Protein AF-0000000078759362 (afdb_homodimer)

pLDDT: mean 94.41, std 6.61, range [49.0, 98.81]

Solvent-accessible surface area (backbone atoms only — not comparable to full-atom values): 35791 Å² total; per-residue (Å²): 80,27,37,31,23,45,18,29,39,26,82,91,31,45,48,13,54,55,48,19,48,23,25,53,69,26,32,61,90,58,88,44,54,77,42,72,42,40,34,28,43,17,31,78,59,28,55,58,23,47,33,76,55,59,42,69,46,78,48,73,43,89,42,34,24,25,76,66,44,80,37,79,36,67,34,35,39,32,60,56,96,88,30,41,26,32,33,38,53,40,32,71,31,27,20,42,82,75,42,95,66,60,29,51,66,50,28,52,34,8,23,40,30,37,54,22,51,52,52,52,54,44,52,73,67,67,38,43,29,37,39,34,22,45,37,59,44,29,31,56,16,49,17,45,23,23,43,37,56,65,68,32,45,55,41,68,46,80,73,50,12,38,40,78,44,43,74,44,81,46,72,66,70,88,74,33,89,49,74,79,35,51,40,36,33,23,40,79,53,60,35,21,36,44,59,81,59,3,12,34,60,65,53,27,54,84,25,19,35,45,70,70,57,29,52,49,45,30,52,38,43,41,54,51,40,50,49,42,26,71,76,67,72,41,59,43,62,75,34,73,16,10,7,30,51,17,10,34,36,30,42,42,43,70,62,64,32,44,80,36,49,9,35,59,52,43,35,60,69,54,42,44,64,66,51,54,68,69,30,56,36,37,38,27,14,29,35,66,45,42,69,69,32,66,73,63,31,49,44,41,55,52,25,53,53,29,55,76,64,72,38,34,56,39,32,40,21,49,23,47,52,92,67,44,71,78,45,38,81,54,42,58,29,74,42,35,42,53,43,31,65,32,52,61,73,63,57,37,32,44,69,54,42,39,51,30,33,15,51,46,20,30,34,56,43,41,53,73,67,51,52,81,110,81,27,37,31,25,44,18,30,39,26,82,91,30,44,47,14,55,54,48,19,48,23,24,52,69,26,32,61,90,57,88,44,53,76,43,74,43,40,32,29,41,17,31,78,58,28,56,56,24,48,33,77,54,58,43,68,46,78,46,73,42,90,43,35,25,24,76,66,43,81,37,80,36,67,35,35,39,33,60,56,95,89,30,42,27,32,32,38,53,40,32,69,31,27,21,41,81,75,41,93,66,60,27,52,66,48,28,51,34,9,22,38,31,35,54,23,51,52,51,50,55,45,52,73,67,66,38,44,29,37,39,36,22,44,36,59,44,28,32,54,15,49,16,45,22,23,44,37,56,63,67,31,44,55,40,68,46,81,72,52,12,39,40,78,43,42,74,44,81,45,72,65,71,88,73,34,88,50,74,79,35,50,40,36,33,23,38,78,53,58,35,20,37,45,59,81,58,3,12,33,61,67,54,27,53,84,25,18,37,44,71,69,56,28,51,50,43,29,53,38,43,44,55,51,41,49,50,40,27,72,74,67,72,40,59,43,62,75,35,71,16,10,7,30,50,18,10,33,38,32,40,42,43,68,62,62,33,43,80,38,48,11,34,59,51,43,36,61,68,55,41,43,66,65,51,55,64,69,32,56,34,37,38,27,15,31,34,65,45,41,70,70,31,65,72,62,32,48,45,39,55,52,24,54,54,29,56,76,64,73,37,35,58,40,34,40,22,48,23,46,51,93,67,45,70,77,45,38,82,57,41,58,28,74,41,33,41,51,42,32,66,33,52,62,73,64,56,38,32,45,68,55,42,39,51,30,33,16,51,46,20,30,33,56,42,41,51,73,66,51,51,79,109

InterPro domains:
  IPR004381 Glycerate kinase [PF02595] (3-353)
  IPR004381 Glycerate kinase [PIRSF006078] (1-359)
  IPR004381 Glycerate kinase [PTHR21599] (2-356)
  IPR004381 Glycerate kinase [TIGR00045] (3-354)
  IPR018193 Glycerate kinase, flavodoxin-like fold [G3DSA:3.90.1510.10] (40-270)
  IPR018197 Glycerate kinase, restriction-enzyme-like fold [G3DSA:3.40.50.10350] (1-352)
  IPR036129 Glycerate kinase superfamily [SSF110738] (1-353)

Radius of gyration: 34.06 Å; Cα contacts (8 Å, |Δi|>4): 1906; chains: 2; bounding box: 56×108×67 Å

Structure (mmCIF, N/CA/C/O backbone):
data_AF-0000000078759362-model_v1
#
loop_
_entity.id
_entity.type
_entity.pdbx_description
1 polymer 'Glycerate kinase'
#
loop_
_atom_site.group_PDB
_atom_site.id
_atom_site.type_symbol
_atom_site.label_atom_id
_atom_site.label_alt_id
_atom_site.label_comp_id
_atom_site.label_asym_id
_atom_site.label_entity_id
_atom_site.label_seq_id
_atom_site.pdbx_PDB_ins_code
_atom_site.Cartn_x
_atom_site.Cartn_y
_atom_site.Cartn_z
_atom_site.occupancy
_atom_site.B_iso_or_equiv
_atom_site.auth_seq_id
_atom_site.auth_comp_id
_atom_site.auth_asym_id
_atom_site.auth_atom_id
_atom_site.pdbx_PDB_model_num
ATOM 1 N N . MET A 1 1 ? 23.266 -0.919 -15.805 1 91.19 1 MET A N 1
ATOM 2 C CA . MET A 1 1 ? 22.688 -1.825 -14.812 1 91.19 1 MET A CA 1
ATOM 3 C C . MET A 1 1 ? 21.562 -2.654 -15.43 1 91.19 1 MET A C 1
ATOM 5 O O . MET A 1 1 ? 20.547 -2.107 -15.867 1 91.19 1 MET A O 1
ATOM 9 N N . ASP A 1 2 ? 21.859 -3.992 -15.594 1 95.62 2 ASP A N 1
ATOM 10 C CA . ASP A 1 2 ? 20.875 -4.91 -16.172 1 95.62 2 ASP A CA 1
ATOM 11 C C . ASP A 1 2 ? 19.844 -5.32 -15.125 1 95.62 2 ASP A C 1
ATOM 13 O O . ASP A 1 2 ? 20.188 -5.859 -14.078 1 95.62 2 ASP A O 1
ATOM 17 N N . ILE A 1 3 ? 18.578 -5.016 -15.461 1 96.94 3 ILE A N 1
ATOM 18 C CA . ILE A 1 3 ? 17.5 -5.367 -14.547 1 96.94 3 ILE A CA 1
ATOM 19 C C . ILE A 1 3 ? 16.672 -6.508 -15.133 1 96.94 3 ILE A C 1
ATOM 21 O O . ILE A 1 3 ? 16.344 -6.496 -16.328 1 96.94 3 ILE A O 1
ATOM 25 N N . LEU A 1 4 ? 16.422 -7.508 -14.32 1 98.5 4 LEU A N 1
ATOM 26 C CA . LEU A 1 4 ? 15.602 -8.648 -14.711 1 98.5 4 LEU A CA 1
ATOM 27 C C . LEU A 1 4 ? 14.312 -8.695 -13.898 1 98.5 4 LEU A C 1
ATOM 29 O O . LEU A 1 4 ? 14.336 -8.57 -12.672 1 98.5 4 LEU A O 1
ATOM 33 N N . ALA A 1 5 ? 13.203 -8.758 -14.609 1 98.81 5 ALA A N 1
ATOM 34 C CA . ALA A 1 5 ? 11.906 -8.938 -13.953 1 98.81 5 ALA A CA 1
ATOM 35 C C . ALA A 1 5 ? 11.367 -10.344 -14.188 1 98.81 5 ALA A C 1
ATOM 37 O O . ALA A 1 5 ? 11.242 -10.781 -15.336 1 98.81 5 ALA A O 1
ATOM 38 N N . ALA A 1 6 ? 11.141 -11.055 -13.18 1 98.81 6 ALA A N 1
ATOM 39 C CA . ALA A 1 6 ? 10.492 -12.367 -13.172 1 98.81 6 ALA A CA 1
ATOM 40 C C . ALA A 1 6 ? 9.398 -12.43 -12.109 1 98.81 6 ALA A C 1
ATOM 42 O O . ALA A 1 6 ? 9.578 -13.055 -11.062 1 98.81 6 ALA A O 1
ATOM 43 N N . ILE A 1 7 ? 8.297 -11.828 -12.414 1 98.56 7 ILE A N 1
ATOM 44 C CA . ILE A 1 7 ? 7.168 -11.688 -11.5 1 98.56 7 ILE A CA 1
ATOM 45 C C . ILE A 1 7 ? 6.059 -12.656 -11.898 1 98.56 7 ILE A C 1
ATOM 47 O O . ILE A 1 7 ? 5.68 -12.727 -13.07 1 98.56 7 ILE A O 1
ATOM 51 N N . ASP A 1 8 ? 5.559 -13.414 -10.953 1 97.06 8 ASP A N 1
ATOM 52 C CA . ASP A 1 8 ? 4.398 -14.258 -11.219 1 97.06 8 ASP A CA 1
ATOM 53 C C . ASP A 1 8 ? 3.162 -13.414 -11.523 1 97.06 8 ASP A C 1
ATOM 55 O O . ASP A 1 8 ? 3.127 -12.227 -11.203 1 97.06 8 ASP A O 1
ATOM 59 N N . SER A 1 9 ? 2.213 -14.109 -12.117 1 96.06 9 SER A N 1
ATOM 60 C CA . SER A 1 9 ? 0.954 -13.414 -12.375 1 96.06 9 SER A CA 1
ATOM 61 C C . SER A 1 9 ? 0.273 -13.008 -11.07 1 96.06 9 SER A C 1
ATOM 63 O O . SER A 1 9 ? 0.433 -13.672 -10.047 1 96.06 9 SER A O 1
ATOM 65 N N . PHE A 1 10 ? -0.294 -11.781 -11.078 1 96.19 10 PHE A N 1
ATOM 66 C CA . PHE A 1 10 ? -1.29 -11.453 -10.07 1 96.19 10 PHE A CA 1
ATOM 67 C C . PHE A 1 10 ? -2.658 -12.008 -10.453 1 96.19 10 PHE A C 1
ATOM 69 O O . PHE A 1 10 ? -3.377 -11.398 -11.25 1 96.19 10 PHE A O 1
ATOM 76 N N . LYS A 1 11 ? -2.984 -13.125 -9.867 1 89 11 LYS A N 1
ATOM 77 C CA . LYS A 1 11 ? -4.188 -13.852 -10.273 1 89 11 LYS A CA 1
ATOM 78 C C . LYS A 1 11 ? -5.395 -12.922 -10.336 1 89 11 LYS A C 1
ATOM 80 O O . LYS A 1 11 ? -5.688 -12.211 -9.383 1 89 11 LYS A O 1
ATOM 85 N N . GLY A 1 12 ? -6.039 -12.922 -11.523 1 89 12 GLY A N 1
ATOM 86 C CA . GLY A 1 12 ? -7.242 -12.133 -11.711 1 89 12 GLY A CA 1
ATOM 87 C C . GLY A 1 12 ? -6.957 -10.68 -12.055 1 89 12 GLY A C 1
ATOM 88 O O . GLY A 1 12 ? -7.879 -9.914 -12.344 1 89 12 GLY A O 1
ATOM 89 N N . SER A 1 13 ? -5.664 -10.32 -12.117 1 95.38 13 SER A N 1
ATOM 90 C CA . SER A 1 13 ? -5.336 -8.906 -12.289 1 95.38 13 SER A CA 1
ATOM 91 C C . SER A 1 13 ? -4.449 -8.695 -13.516 1 95.38 13 SER A C 1
ATOM 93 O O . SER A 1 13 ? -4.754 -7.859 -14.367 1 95.38 13 SER A O 1
ATOM 95 N N . ALA A 1 14 ? -3.311 -9.422 -13.57 1 97.19 14 ALA A N 1
ATOM 96 C CA . ALA A 1 14 ? -2.361 -9.219 -14.664 1 97.19 14 ALA A CA 1
ATOM 97 C C . ALA A 1 14 ? -1.439 -10.43 -14.82 1 97.19 14 ALA A C 1
ATOM 99 O O . ALA A 1 14 ? -1.141 -11.117 -13.844 1 97.19 14 ALA A O 1
ATOM 100 N N . SER A 1 15 ? -0.957 -10.664 -16.047 1 96.81 15 SER A N 1
ATOM 101 C CA . SER A 1 15 ? -0.084 -11.797 -16.344 1 96.81 15 SER A CA 1
ATOM 102 C C . SER A 1 15 ? 1.357 -11.5 -15.945 1 96.81 15 SER A C 1
ATOM 104 O O . SER A 1 15 ? 1.71 -10.344 -15.68 1 96.81 15 SER A O 1
ATOM 106 N N . SER A 1 16 ? 2.104 -12.516 -15.914 1 98.12 16 SER A N 1
ATOM 107 C CA . SER A 1 16 ? 3.525 -12.383 -15.617 1 98.12 16 SER A CA 1
ATOM 108 C C . SER A 1 16 ? 4.211 -11.445 -16.609 1 98.12 16 SER A C 1
ATOM 110 O O . SER A 1 16 ? 4.922 -10.523 -16.203 1 98.12 16 SER A O 1
ATOM 112 N N . PHE A 1 17 ? 3.973 -11.625 -17.875 1 98 17 PHE A N 1
ATOM 113 C CA . PHE A 1 17 ? 4.574 -10.789 -18.922 1 98 17 PHE A CA 1
ATOM 114 C C . PHE A 1 17 ? 4.227 -9.32 -18.703 1 98 17 PHE A C 1
ATOM 116 O O . PHE A 1 17 ? 5.102 -8.453 -18.75 1 98 17 PHE A O 1
ATOM 123 N N . GLU A 1 18 ? 2.98 -9.062 -18.406 1 98.38 18 GLU A N 1
ATOM 124 C CA . GLU A 1 18 ? 2.488 -7.695 -18.266 1 98.38 18 GLU A CA 1
ATOM 125 C C . GLU A 1 18 ? 3.105 -7.016 -17.047 1 98.38 18 GLU A C 1
ATOM 127 O O . GLU A 1 18 ? 3.494 -5.848 -17.109 1 98.38 18 GLU A O 1
ATOM 132 N N . LEU A 1 19 ? 3.123 -7.742 -15.984 1 98.81 19 LEU A N 1
ATOM 133 C CA . LEU A 1 19 ? 3.701 -7.191 -14.766 1 98.81 19 LEU A CA 1
ATOM 134 C C . LEU A 1 19 ? 5.184 -6.895 -14.953 1 98.81 19 LEU A C 1
ATOM 136 O O . LEU A 1 19 ? 5.664 -5.836 -14.539 1 98.81 19 LEU A O 1
ATOM 140 N N . ASN A 1 20 ? 5.918 -7.852 -15.562 1 98.81 20 ASN A N 1
ATOM 141 C CA . ASN A 1 20 ? 7.324 -7.617 -15.875 1 98.81 20 ASN A CA 1
ATOM 142 C C . ASN A 1 20 ? 7.504 -6.352 -16.719 1 98.81 20 ASN A C 1
ATOM 144 O O . ASN A 1 20 ? 8.336 -5.5 -16.391 1 98.81 20 ASN A O 1
ATOM 148 N N . GLN A 1 21 ? 6.703 -6.281 -17.703 1 98.56 21 GLN A N 1
ATOM 149 C CA . GLN A 1 21 ? 6.816 -5.137 -18.609 1 98.56 21 GLN A CA 1
ATOM 150 C C . GLN A 1 21 ? 6.516 -3.83 -17.875 1 98.56 21 GLN A C 1
ATOM 152 O O . GLN A 1 21 ? 7.191 -2.822 -18.094 1 98.56 21 GLN A O 1
ATOM 157 N N . ALA A 1 22 ? 5.504 -3.828 -17.016 1 98.75 22 ALA A N 1
ATOM 158 C CA . ALA A 1 22 ? 5.098 -2.631 -16.281 1 98.75 22 ALA A CA 1
ATOM 159 C C . ALA A 1 22 ? 6.227 -2.125 -15.398 1 98.75 22 ALA A C 1
ATOM 161 O O . ALA A 1 22 ? 6.559 -0.936 -15.414 1 98.75 22 ALA A O 1
ATOM 162 N N . VAL A 1 23 ? 6.793 -2.992 -14.617 1 98.62 23 VAL A N 1
ATOM 163 C CA . VAL A 1 23 ? 7.859 -2.58 -13.703 1 98.62 23 VAL A CA 1
ATOM 164 C C . VAL A 1 23 ? 9.078 -2.123 -14.508 1 98.62 23 VAL A C 1
ATOM 166 O O . VAL A 1 23 ? 9.734 -1.146 -14.141 1 98.62 23 VAL A O 1
ATOM 169 N N . LEU A 1 24 ? 9.43 -2.799 -15.641 1 98.44 24 LEU A N 1
ATOM 170 C CA . LEU A 1 24 ? 10.57 -2.439 -16.484 1 98.44 24 LEU A CA 1
ATOM 171 C C . LEU A 1 24 ? 10.336 -1.099 -17.172 1 98.44 24 LEU A C 1
ATOM 173 O O . LEU A 1 24 ? 11.273 -0.319 -17.359 1 98.44 24 LEU A O 1
ATOM 177 N N . ASN A 1 25 ? 9.078 -0.848 -17.562 1 97.88 25 ASN A N 1
ATOM 178 C CA . ASN A 1 25 ? 8.742 0.437 -18.156 1 97.88 25 ASN A CA 1
ATOM 179 C C . ASN A 1 25 ? 8.922 1.585 -17.172 1 97.88 25 ASN A C 1
ATOM 181 O O . ASN A 1 25 ? 9.258 2.703 -17.562 1 97.88 25 ASN A O 1
ATOM 185 N N . GLY A 1 26 ? 8.586 1.307 -15.922 1 97.25 26 GLY A N 1
ATOM 186 C CA . GLY A 1 26 ? 8.766 2.316 -14.891 1 97.25 26 GLY A CA 1
ATOM 187 C C . GLY A 1 26 ? 10.227 2.543 -14.531 1 97.25 26 GLY A C 1
ATOM 188 O O . GLY A 1 26 ? 10.602 3.633 -14.094 1 97.25 26 GLY A O 1
ATOM 189 N N . TRP A 1 27 ? 11.039 1.54 -14.688 1 96.19 27 TRP A N 1
ATOM 190 C CA . TRP A 1 27 ? 12.453 1.6 -14.336 1 96.19 27 TRP A CA 1
ATOM 191 C C . TRP A 1 27 ? 13.195 2.623 -15.195 1 96.19 27 TRP A C 1
ATOM 193 O O . TRP A 1 27 ? 13.234 2.496 -16.422 1 96.19 27 TRP A O 1
ATOM 203 N N . GLU A 1 28 ? 13.711 3.607 -14.523 1 92.69 28 GLU A N 1
ATOM 204 C CA . GLU A 1 28 ? 14.43 4.66 -15.234 1 92.69 28 GLU A CA 1
ATOM 205 C C . GLU A 1 28 ? 15.703 4.121 -15.883 1 92.69 28 GLU A C 1
ATOM 207 O O . GLU A 1 28 ? 16.297 3.166 -15.391 1 92.69 28 GLU A O 1
ATOM 212 N N . ASP A 1 29 ? 16.031 4.711 -17.016 1 83.56 29 ASP A N 1
ATOM 213 C CA . ASP A 1 29 ? 17.188 4.254 -17.797 1 83.56 29 ASP A CA 1
ATOM 214 C C . ASP A 1 29 ? 18.469 4.391 -17 1 83.56 29 ASP A C 1
ATOM 216 O O . ASP A 1 29 ? 18.781 5.473 -16.484 1 83.56 29 ASP A O 1
ATOM 220 N N . ARG A 1 30 ? 19.172 3.33 -16.969 1 85.44 30 ARG A N 1
ATOM 221 C CA . ARG A 1 30 ? 20.453 3.289 -16.266 1 85.44 30 ARG A CA 1
ATOM 222 C C . ARG A 1 30 ? 21.516 2.621 -17.109 1 85.44 30 ARG A C 1
ATOM 224 O O . ARG A 1 30 ? 22.375 1.896 -16.594 1 85.44 30 ARG A O 1
ATOM 231 N N . LYS A 1 31 ? 21.406 2.68 -18.391 1 86.75 31 LYS A N 1
ATOM 232 C CA . LYS A 1 31 ? 22.375 2.236 -19.391 1 86.75 31 LYS A CA 1
ATOM 233 C C . LYS A 1 31 ? 22.516 0.717 -19.391 1 86.75 31 LYS A C 1
ATOM 235 O O . LYS A 1 31 ? 23.625 0.192 -19.531 1 86.75 31 LYS A O 1
ATOM 240 N N . GLY A 1 32 ? 21.594 0.012 -19 1 91.38 32 GLY A N 1
ATOM 241 C CA . GLY A 1 32 ? 21.594 -1.442 -19.031 1 91.38 32 GLY A CA 1
ATOM 242 C C . GLY A 1 32 ? 20.359 -2.029 -19.703 1 91.38 32 GLY A C 1
ATOM 243 O O . GLY A 1 32 ? 19.5 -1.291 -20.188 1 91.38 32 GLY A O 1
ATOM 244 N N . ARG A 1 33 ? 20.469 -3.359 -19.797 1 95.81 33 ARG A N 1
ATOM 245 C CA . ARG A 1 33 ? 19.375 -4.082 -20.422 1 95.81 33 ARG A CA 1
ATOM 246 C C . ARG A 1 33 ? 18.203 -4.262 -19.453 1 95.81 33 ARG A C 1
ATOM 248 O O . ARG A 1 33 ? 18.422 -4.43 -18.25 1 95.81 33 ARG A O 1
ATOM 255 N N . LYS A 1 34 ? 16.938 -4.164 -19.984 1 97.88 34 LYS A N 1
ATOM 256 C CA . LYS A 1 34 ? 15.711 -4.551 -19.281 1 97.88 34 LYS A CA 1
ATOM 257 C C . LYS A 1 34 ? 15.242 -5.934 -19.734 1 97.88 34 LYS A C 1
ATOM 259 O O . LYS A 1 34 ? 14.859 -6.125 -20.891 1 97.88 34 LYS A O 1
ATOM 264 N N . ILE A 1 35 ? 15.305 -6.887 -18.875 1 98.25 35 ILE A N 1
ATOM 265 C CA . ILE A 1 35 ? 15.086 -8.281 -19.219 1 98.25 35 ILE A CA 1
ATOM 266 C C . ILE A 1 35 ? 13.742 -8.75 -18.656 1 98.25 35 ILE A C 1
ATOM 268 O O . ILE A 1 35 ? 13.555 -8.812 -17.453 1 98.25 35 ILE A O 1
ATOM 272 N N . ASN A 1 36 ? 12.812 -8.992 -19.531 1 98.62 36 ASN A N 1
ATOM 273 C CA . ASN A 1 36 ? 11.5 -9.531 -19.188 1 98.62 36 ASN A CA 1
ATOM 274 C C . ASN A 1 36 ? 11.477 -11.055 -19.281 1 98.62 36 ASN A C 1
ATOM 276 O O . ASN A 1 36 ? 11.555 -11.617 -20.375 1 98.62 36 ASN A O 1
ATOM 280 N N . VAL A 1 37 ? 11.336 -11.719 -18.156 1 98.62 37 VAL A N 1
ATOM 281 C CA . VAL A 1 37 ? 11.266 -13.172 -18.125 1 98.62 37 VAL A CA 1
ATOM 282 C C . VAL A 1 37 ? 9.938 -13.617 -17.531 1 98.62 37 VAL A C 1
ATOM 284 O O . VAL A 1 37 ? 9.828 -13.836 -16.312 1 98.62 37 VAL A O 1
ATOM 287 N N . PRO A 1 38 ? 8.945 -13.805 -18.422 1 98.5 38 PRO A N 1
ATOM 288 C CA . PRO A 1 38 ? 7.695 -14.367 -17.891 1 98.5 38 PRO A CA 1
ATOM 289 C C . PRO A 1 38 ? 7.902 -15.703 -17.188 1 98.5 38 PRO A C 1
ATOM 291 O O . PRO A 1 38 ? 8.664 -16.547 -17.656 1 98.5 38 PRO A O 1
ATOM 294 N N . ILE A 1 39 ? 7.227 -15.844 -16.062 1 97.69 39 ILE A N 1
ATOM 295 C CA . ILE A 1 39 ? 7.457 -17 -15.211 1 97.69 39 ILE A CA 1
ATOM 296 C C . ILE A 1 39 ? 6.137 -17.484 -14.609 1 97.69 39 ILE A C 1
ATOM 298 O O . ILE A 1 39 ? 5.129 -16.766 -14.672 1 97.69 39 ILE A O 1
ATOM 302 N N . ALA A 1 40 ? 6.105 -18.688 -14.148 1 95.12 40 ALA A N 1
ATOM 303 C CA . ALA A 1 40 ? 4.957 -19.297 -13.492 1 95.12 40 ALA A CA 1
ATOM 304 C C . ALA A 1 40 ? 5.387 -20.5 -12.656 1 95.12 40 ALA A C 1
ATOM 306 O O . ALA A 1 40 ? 6.551 -20.906 -12.695 1 95.12 40 ALA A O 1
ATOM 307 N N . ASP A 1 41 ? 4.426 -20.984 -11.859 1 90.12 41 ASP A N 1
ATOM 308 C CA . ASP A 1 41 ? 4.758 -22.109 -10.984 1 90.12 41 ASP A CA 1
ATOM 309 C C . ASP A 1 41 ? 3.941 -23.344 -11.336 1 90.12 41 ASP A C 1
ATOM 311 O O . ASP A 1 41 ? 3.695 -24.203 -10.484 1 90.12 41 ASP A O 1
ATOM 315 N N . GLY A 1 42 ? 3.471 -23.438 -12.562 1 89.06 42 GLY A N 1
ATOM 316 C CA . GLY A 1 42 ? 2.674 -24.594 -12.961 1 89.06 42 GLY A CA 1
ATOM 317 C C . GLY A 1 42 ? 1.181 -24.344 -12.852 1 89.06 42 GLY A C 1
ATOM 318 O O . GLY A 1 42 ? 0.382 -25.266 -13.047 1 89.06 42 GLY A O 1
ATOM 319 N N . GLY A 1 43 ? 0.842 -23.219 -12.531 1 85.38 43 GLY A N 1
ATOM 320 C CA . GLY A 1 43 ? -0.554 -22.812 -12.492 1 85.38 43 GLY A CA 1
ATOM 321 C C . GLY A 1 43 ? -0.974 -22 -13.703 1 85.38 43 GLY A C 1
ATOM 322 O O . GLY A 1 43 ? -0.506 -22.25 -14.82 1 85.38 43 GLY A O 1
ATOM 323 N N . GLU A 1 44 ? -1.838 -21.141 -13.352 1 83.62 44 GLU A N 1
ATOM 324 C CA . GLU A 1 44 ? -2.352 -20.25 -14.391 1 83.62 44 GLU A CA 1
ATOM 325 C C . GLU A 1 44 ? -1.228 -19.422 -15.008 1 83.62 44 GLU A C 1
ATOM 327 O O . GLU A 1 44 ? -0.292 -19.016 -14.32 1 83.62 44 GLU A O 1
ATOM 332 N N . ASN A 1 45 ? -1.22 -19.234 -16.328 1 90.75 45 ASN A N 1
ATOM 333 C CA . ASN A 1 45 ? -0.314 -18.406 -17.109 1 90.75 45 ASN A CA 1
ATOM 334 C C . ASN A 1 45 ? 0.999 -19.125 -17.406 1 90.75 45 ASN A C 1
ATOM 336 O O . ASN A 1 45 ? 1.948 -18.516 -17.891 1 90.75 45 ASN A O 1
ATOM 340 N N . THR A 1 46 ? 1.051 -20.391 -17.094 1 95.94 46 THR A N 1
ATOM 341 C CA . THR A 1 46 ? 2.232 -21.172 -17.406 1 95.94 46 THR A CA 1
ATOM 342 C C . THR A 1 46 ? 2.412 -21.297 -18.922 1 95.94 46 THR A C 1
ATOM 344 O O . THR A 1 46 ? 3.508 -21.078 -19.438 1 95.94 46 THR A O 1
ATOM 347 N N . ALA A 1 47 ? 1.389 -21.578 -19.609 1 97.38 47 ALA A N 1
ATOM 348 C CA . ALA A 1 47 ? 1.467 -21.703 -21.062 1 97.38 47 ALA A CA 1
ATOM 349 C C . ALA A 1 47 ? 1.926 -20.406 -21.703 1 97.38 47 ALA A C 1
ATOM 351 O O . ALA A 1 47 ? 2.717 -20.406 -22.656 1 97.38 47 ALA A O 1
ATOM 352 N N . GLU A 1 48 ? 1.434 -19.312 -21.172 1 96.81 48 GLU A N 1
ATOM 353 C CA . GLU A 1 48 ? 1.83 -18.016 -21.703 1 96.81 48 GLU A CA 1
ATOM 354 C C . GLU A 1 48 ? 3.316 -17.75 -21.469 1 96.81 48 GLU A C 1
ATOM 356 O O . GLU A 1 48 ? 4.016 -17.281 -22.359 1 96.81 48 GLU A O 1
ATOM 361 N N . ALA A 1 49 ? 3.748 -18.078 -20.281 1 97.38 49 ALA A N 1
ATOM 362 C CA . ALA A 1 49 ? 5.168 -17.906 -19.984 1 97.38 49 ALA A CA 1
ATOM 363 C C . ALA A 1 49 ? 6.027 -18.719 -20.938 1 97.38 49 ALA A C 1
ATOM 365 O O . ALA A 1 49 ? 7.039 -18.234 -21.453 1 97.38 49 ALA A O 1
ATOM 366 N N . ILE A 1 50 ? 5.594 -19.922 -21.219 1 98 50 ILE A N 1
ATOM 367 C CA . ILE A 1 50 ? 6.324 -20.812 -22.109 1 98 50 ILE A CA 1
ATOM 368 C C . ILE A 1 50 ? 6.262 -20.266 -23.531 1 98 50 ILE A C 1
ATOM 370 O O . ILE A 1 50 ? 7.25 -20.312 -24.266 1 98 50 ILE A O 1
ATOM 374 N N . TYR A 1 51 ? 5.156 -19.703 -23.938 1 98.06 51 TYR A N 1
ATOM 375 C CA . TYR A 1 51 ? 4.996 -19.109 -25.266 1 98.06 51 TYR A CA 1
ATOM 376 C C . TYR A 1 51 ? 6.035 -18.016 -25.484 1 98.06 51 TYR A C 1
ATOM 378 O O . TYR A 1 51 ? 6.645 -17.938 -26.562 1 98.06 51 TYR A O 1
ATOM 386 N N . TYR A 1 52 ? 6.223 -17.203 -24.516 1 97 52 TYR A N 1
ATOM 387 C CA . TYR A 1 52 ? 7.141 -16.078 -24.672 1 97 52 TYR A CA 1
ATOM 388 C C . TYR A 1 52 ? 8.586 -16.562 -24.75 1 97 52 TYR A C 1
ATOM 390 O O . TYR A 1 52 ? 9.445 -15.875 -25.297 1 97 52 TYR A O 1
ATOM 398 N N . ALA A 1 53 ? 8.82 -17.766 -24.25 1 96.62 53 ALA A N 1
ATOM 399 C CA . ALA A 1 53 ? 10.172 -18.328 -24.281 1 96.62 53 ALA A CA 1
ATOM 400 C C . ALA A 1 53 ? 10.414 -19.109 -25.562 1 96.62 53 ALA A C 1
ATOM 402 O O . ALA A 1 53 ? 11.484 -19 -26.172 1 96.62 53 ALA A O 1
ATOM 403 N N . LEU A 1 54 ? 9.391 -19.844 -25.984 1 97.69 54 LEU A N 1
ATOM 404 C CA . LEU A 1 54 ? 9.609 -20.812 -27.062 1 97.69 54 LEU A CA 1
ATOM 405 C C . LEU A 1 54 ? 8.812 -20.438 -28.312 1 97.69 54 LEU A C 1
ATOM 407 O O . LEU A 1 54 ? 9.039 -20.984 -29.391 1 97.69 54 LEU A O 1
ATOM 411 N N . ARG A 1 55 ? 7.93 -19.469 -28.156 1 97.69 55 ARG A N 1
ATOM 412 C CA . ARG A 1 55 ? 6.945 -19.172 -29.188 1 97.69 55 ARG A CA 1
ATOM 413 C C . ARG A 1 55 ? 6.078 -20.391 -29.484 1 97.69 55 ARG A C 1
ATOM 415 O O . ARG A 1 55 ? 5.895 -21.25 -28.625 1 97.69 55 ARG A O 1
ATOM 422 N N . GLY A 1 56 ? 5.355 -20.406 -30.562 1 98.19 56 GLY A N 1
ATOM 423 C CA . GLY A 1 56 ? 4.441 -21.469 -30.922 1 98.19 56 GLY A CA 1
ATOM 424 C C . GLY A 1 56 ? 3.1 -20.969 -31.422 1 98.19 56 GLY A C 1
ATOM 425 O O . GLY A 1 56 ? 2.98 -19.812 -31.844 1 98.19 56 GLY A O 1
ATOM 426 N N . THR A 1 57 ? 2.209 -21.906 -31.469 1 98.38 57 THR A N 1
ATOM 427 C CA . THR A 1 57 ? 0.87 -21.594 -31.953 1 98.38 57 THR A CA 1
ATOM 428 C C . THR A 1 57 ? -0.187 -21.984 -30.922 1 98.38 57 THR A C 1
ATOM 430 O O . THR A 1 57 ? -0.105 -23.062 -30.328 1 98.38 57 THR A O 1
ATOM 433 N N . TRP A 1 58 ? -1.104 -21.062 -30.766 1 98.31 58 TRP A N 1
ATOM 434 C CA . TRP A 1 58 ? -2.234 -21.375 -29.891 1 98.31 58 TRP A CA 1
ATOM 435 C C . TRP A 1 58 ? -3.316 -22.141 -30.656 1 98.31 58 TRP A C 1
ATOM 437 O O . TRP A 1 58 ? -3.842 -21.641 -31.656 1 98.31 58 TRP A O 1
ATOM 447 N N . ARG A 1 59 ? -3.572 -23.281 -30.188 1 98.44 59 ARG A N 1
ATOM 448 C CA . ARG A 1 59 ? -4.672 -24.062 -30.766 1 98.44 59 ARG A CA 1
ATOM 449 C C . ARG A 1 59 ? -5.949 -23.875 -29.953 1 98.44 59 ARG A C 1
ATOM 451 O O . ARG A 1 59 ? -5.965 -24.125 -28.734 1 98.44 59 ARG A O 1
ATOM 458 N N . THR A 1 60 ? -6.965 -23.406 -30.656 1 98.31 60 THR A N 1
ATOM 459 C CA . THR A 1 60 ? -8.258 -23.203 -30.016 1 98.31 60 THR A CA 1
ATOM 460 C C . THR A 1 60 ? -9.266 -24.25 -30.5 1 98.31 60 THR A C 1
ATOM 462 O O . THR A 1 60 ? -9.383 -24.5 -31.703 1 98.31 60 THR A O 1
ATOM 465 N N . ILE A 1 61 ? -9.953 -24.812 -29.547 1 97.62 61 ILE A N 1
ATOM 466 C CA . ILE A 1 61 ? -10.945 -25.828 -29.906 1 97.62 61 ILE A CA 1
ATOM 467 C C . ILE A 1 61 ? -12.273 -25.516 -29.234 1 97.62 61 ILE A C 1
ATOM 469 O O . ILE A 1 61 ? -12.32 -24.781 -28.25 1 97.62 61 ILE A O 1
ATOM 473 N N . ASP A 1 62 ? -13.328 -26.031 -29.844 1 97.56 62 ASP A N 1
ATOM 474 C CA . ASP A 1 62 ? -14.633 -26.016 -29.172 1 97.56 62 ASP A CA 1
ATOM 475 C C . ASP A 1 62 ? -14.758 -27.188 -28.203 1 97.56 62 ASP A C 1
ATOM 477 O O . ASP A 1 62 ? -15.055 -28.312 -28.609 1 97.56 62 ASP A O 1
ATOM 481 N N . GLY A 1 63 ? -14.516 -26.859 -26.969 1 97.06 63 GLY A N 1
ATOM 482 C CA . GLY A 1 63 ? -14.57 -27.891 -25.938 1 97.06 63 GLY A CA 1
ATOM 483 C C . GLY A 1 63 ? -15.656 -27.641 -24.906 1 97.06 63 GLY A C 1
ATOM 484 O O . GLY A 1 63 ? -16.703 -27.062 -25.219 1 97.06 63 GLY A O 1
ATOM 485 N N . MET A 1 64 ? -15.492 -28.312 -23.75 1 97.31 64 MET A N 1
ATOM 486 C CA . MET A 1 64 ? -16.422 -28.172 -22.641 1 97.31 64 MET A CA 1
ATOM 487 C C . MET A 1 64 ? -15.656 -27.922 -21.328 1 97.31 64 MET A C 1
ATOM 489 O O . MET A 1 64 ? -14.445 -28.125 -21.266 1 97.31 64 MET A O 1
ATOM 493 N N . ASP A 1 65 ? -16.359 -27.406 -20.391 1 97.75 65 ASP A N 1
ATOM 494 C CA . ASP A 1 65 ? -15.719 -27.172 -19.109 1 97.75 65 ASP A CA 1
ATOM 495 C C . ASP A 1 65 ? -16.094 -28.25 -18.094 1 97.75 65 ASP A C 1
ATOM 497 O O . ASP A 1 65 ? -16.625 -29.297 -18.453 1 97.75 65 ASP A O 1
ATOM 501 N N . LEU A 1 66 ? -15.758 -28.031 -16.828 1 97.94 66 LEU A N 1
ATOM 502 C CA . LEU A 1 66 ? -15.891 -29.047 -15.789 1 97.94 66 LEU A CA 1
ATOM 503 C C . LEU A 1 66 ? -17.359 -29.359 -15.523 1 97.94 66 LEU A C 1
ATOM 505 O O . LEU A 1 66 ? -17.672 -30.375 -14.875 1 97.94 66 LEU A O 1
ATOM 509 N N . LEU A 1 67 ? -18.281 -28.484 -15.961 1 97.75 67 LEU A N 1
ATOM 510 C CA . LEU A 1 67 ? -19.703 -28.75 -15.836 1 97.75 67 LEU A CA 1
ATOM 511 C C . LEU A 1 67 ? -20.312 -29.094 -17.188 1 97.75 67 LEU A C 1
ATOM 513 O O . LEU A 1 67 ? -21.531 -29 -17.375 1 97.75 67 LEU A O 1
ATOM 517 N N . PHE A 1 68 ? -19.484 -29.312 -18.188 1 97.19 68 PHE A N 1
ATOM 518 C CA . PHE A 1 68 ? -19.875 -29.75 -19.516 1 97.19 68 PHE A CA 1
ATOM 519 C C . PHE A 1 68 ? -20.531 -28.609 -20.281 1 97.19 68 PHE A C 1
ATOM 521 O O . PHE A 1 68 ? -21.328 -28.844 -21.203 1 97.19 68 PHE A O 1
ATOM 528 N N . ARG A 1 69 ? -20.25 -27.438 -19.891 1 96.56 69 ARG A N 1
ATOM 529 C CA . ARG A 1 69 ? -20.703 -26.266 -20.656 1 96.56 69 ARG A CA 1
ATOM 530 C C . ARG A 1 69 ? -19.766 -25.984 -21.812 1 96.56 69 ARG A C 1
ATOM 532 O O . ARG A 1 69 ? -18.547 -26.062 -21.672 1 96.56 69 ARG A O 1
ATOM 539 N N . GLN A 1 70 ? -20.359 -25.703 -22.906 1 97.31 70 GLN A N 1
ATOM 540 C CA . GLN A 1 70 ? -19.547 -25.422 -24.094 1 97.31 70 GLN A CA 1
ATOM 541 C C . GLN A 1 70 ? -18.656 -24.203 -23.859 1 97.31 70 GLN A C 1
ATOM 543 O O . GLN A 1 70 ? -19.094 -23.219 -23.266 1 97.31 70 GLN A O 1
ATOM 548 N N . ARG A 1 71 ? -17.375 -24.438 -24.391 1 96.25 71 ARG A N 1
ATOM 549 C CA . ARG A 1 71 ? -16.406 -23.359 -24.219 1 96.25 71 ARG A CA 1
ATOM 550 C C . ARG A 1 71 ? -15.266 -23.469 -25.234 1 96.25 71 ARG A C 1
ATOM 552 O O . ARG A 1 71 ? -14.859 -24.578 -25.594 1 96.25 71 ARG A O 1
ATOM 559 N N . LYS A 1 72 ? -14.836 -22.281 -25.641 1 97.69 72 LYS A N 1
ATOM 560 C CA . LYS A 1 72 ? -13.602 -22.266 -26.406 1 97.69 72 LYS A CA 1
ATOM 561 C C . LYS A 1 72 ? -12.383 -22.391 -25.5 1 97.69 72 LYS A C 1
ATOM 563 O O . LYS A 1 72 ? -12.266 -21.672 -24.516 1 97.69 72 LYS A O 1
ATOM 568 N N . ILE A 1 73 ? -11.562 -23.359 -25.812 1 97.5 73 ILE A N 1
ATOM 569 C CA . ILE A 1 73 ? -10.383 -23.625 -24.984 1 97.5 73 ILE A CA 1
ATOM 570 C C . ILE A 1 73 ? -9.133 -23.594 -25.844 1 97.5 73 ILE A C 1
ATOM 572 O O . ILE A 1 73 ? -9.133 -24.109 -26.969 1 97.5 73 ILE A O 1
ATOM 576 N N . SER A 1 74 ? -8.109 -22.969 -25.312 1 97.69 74 SER A N 1
ATOM 577 C CA . SER A 1 74 ? -6.855 -22.875 -26.062 1 97.69 74 SER A CA 1
ATOM 578 C C . SER A 1 74 ? -5.707 -23.516 -25.281 1 97.69 74 SER A C 1
ATOM 580 O O . SER A 1 74 ? -5.691 -23.484 -24.047 1 97.69 74 SER A O 1
ATOM 582 N N . TYR A 1 75 ? -4.828 -24.156 -25.984 1 98.12 75 TYR A N 1
ATOM 583 C CA . TYR A 1 75 ? -3.562 -24.625 -25.438 1 98.12 75 TYR A CA 1
ATOM 584 C C . TYR A 1 75 ? -2.418 -24.359 -26.406 1 98.12 75 TYR A C 1
ATOM 586 O O . TYR A 1 75 ? -2.65 -24.016 -27.562 1 98.12 75 TYR A O 1
ATOM 594 N N . LEU A 1 76 ? -1.197 -24.469 -25.922 1 98.69 76 LEU A N 1
ATOM 595 C CA . LEU A 1 76 ? -0.035 -24.047 -26.703 1 98.69 76 LEU A CA 1
ATOM 596 C C . LEU A 1 76 ? 0.614 -25.234 -27.406 1 98.69 76 LEU A C 1
ATOM 598 O O . LEU A 1 76 ? 0.825 -26.281 -26.781 1 98.69 76 LEU A O 1
ATOM 602 N N . LEU A 1 77 ? 0.796 -25.156 -28.688 1 98.75 77 LEU A N 1
ATOM 603 C CA . LEU A 1 77 ? 1.669 -26.047 -29.453 1 98.75 77 LEU A CA 1
ATOM 604 C C . LEU A 1 77 ? 3.023 -25.391 -29.703 1 98.75 77 LEU A C 1
ATOM 606 O O . LEU A 1 77 ? 3.092 -24.281 -30.234 1 98.75 77 LEU A O 1
ATOM 610 N N . THR A 1 78 ? 4.051 -26.062 -29.266 1 98.5 78 THR A N 1
ATOM 611 C CA . THR A 1 78 ? 5.395 -25.516 -29.391 1 98.5 78 THR A CA 1
ATOM 612 C C . THR A 1 78 ? 6.422 -26.641 -29.562 1 98.5 78 THR A C 1
ATOM 614 O O . THR A 1 78 ? 6.062 -27.781 -29.812 1 98.5 78 THR A O 1
ATOM 617 N N . THR A 1 79 ? 7.723 -26.25 -29.609 1 98.25 79 THR A N 1
ATOM 618 C CA . THR A 1 79 ? 8.828 -27.203 -29.656 1 98.25 79 THR A CA 1
ATOM 619 C C . THR A 1 79 ? 9.781 -26.969 -28.484 1 98.25 79 THR A C 1
ATOM 621 O O . THR A 1 79 ? 10.234 -25.844 -28.266 1 98.25 79 THR A O 1
ATOM 624 N N . TRP A 1 80 ? 9.977 -28 -27.766 1 97.38 80 TRP A N 1
ATOM 625 C CA . TRP A 1 80 ? 10.906 -27.922 -26.641 1 97.38 80 TRP A CA 1
ATOM 626 C C . TRP A 1 80 ? 11.898 -29.094 -26.672 1 97.38 80 TRP A C 1
ATOM 628 O O . TRP A 1 80 ? 11.492 -30.25 -26.719 1 97.38 80 TRP A O 1
ATOM 638 N N . GLN A 1 81 ? 13.148 -28.797 -26.719 1 95.62 81 GLN A N 1
ATOM 639 C CA . GLN A 1 81 ? 14.227 -29.766 -26.781 1 95.62 81 GLN A CA 1
ATOM 640 C C . GLN A 1 81 ? 14.078 -30.672 -28 1 95.62 81 GLN A C 1
ATOM 642 O O . GLN A 1 81 ? 14.203 -31.891 -27.891 1 95.62 81 GLN A O 1
ATOM 647 N N . GLY A 1 82 ? 13.594 -30.094 -29.031 1 96.06 82 GLY A N 1
ATOM 648 C CA . GLY A 1 82 ? 13.5 -30.766 -30.312 1 96.06 82 GLY A CA 1
ATOM 649 C C . GLY A 1 82 ? 12.258 -31.641 -30.438 1 96.06 82 GLY A C 1
ATOM 650 O O . GLY A 1 82 ? 12.117 -32.375 -31.406 1 96.06 82 GLY A O 1
ATOM 651 N N . LYS A 1 83 ? 11.367 -31.5 -29.516 1 97.19 83 LYS A N 1
ATOM 652 C CA . LYS A 1 83 ? 10.156 -32.312 -29.531 1 97.19 83 LYS A CA 1
ATOM 653 C C . LYS A 1 83 ? 8.914 -31.438 -29.656 1 97.19 83 LYS A C 1
ATOM 655 O O . LYS A 1 83 ? 8.82 -30.391 -29.016 1 97.19 83 LYS A O 1
ATOM 660 N N . ASN A 1 84 ? 8.055 -31.844 -30.578 1 97.88 84 ASN A N 1
ATOM 661 C CA . ASN A 1 84 ? 6.75 -31.203 -30.609 1 97.88 84 ASN A CA 1
ATOM 662 C C . ASN A 1 84 ? 6.008 -31.359 -29.281 1 97.88 84 ASN A C 1
ATOM 664 O O . ASN A 1 84 ? 5.836 -32.469 -28.797 1 97.88 84 ASN A O 1
ATOM 668 N N . THR A 1 85 ? 5.625 -30.203 -28.734 1 98.38 85 THR A N 1
ATOM 669 C CA . THR A 1 85 ? 5.121 -30.219 -27.359 1 98.38 85 THR A CA 1
ATOM 670 C C . THR A 1 85 ? 3.801 -29.453 -27.266 1 98.38 85 THR A C 1
ATOM 672 O O . THR A 1 85 ? 3.66 -28.375 -27.844 1 98.38 85 THR A O 1
ATOM 675 N N . ALA A 1 86 ? 2.846 -30.062 -26.594 1 98.5 86 ALA A N 1
ATOM 676 C CA . ALA A 1 86 ? 1.618 -29.375 -26.219 1 98.5 86 ALA A CA 1
ATOM 677 C C . ALA A 1 86 ? 1.654 -28.969 -24.734 1 98.5 86 ALA A C 1
ATOM 679 O O . ALA A 1 86 ? 2.07 -29.75 -23.891 1 98.5 86 ALA A O 1
ATOM 680 N N . VAL A 1 87 ? 1.327 -27.719 -24.469 1 98.56 87 VAL A N 1
ATOM 681 C CA . VAL A 1 87 ? 1.19 -27.234 -23.109 1 98.56 87 VAL A CA 1
ATOM 682 C C . VAL A 1 87 ? -0.281 -26.969 -22.797 1 98.56 87 VAL A C 1
ATOM 684 O O . VAL A 1 87 ? -0.884 -26.047 -23.344 1 98.56 87 VAL A O 1
ATOM 687 N N . ILE A 1 88 ? -0.781 -27.734 -21.859 1 98 88 ILE A N 1
ATOM 688 C CA . ILE A 1 88 ? -2.199 -27.688 -21.531 1 98 88 ILE A CA 1
ATOM 689 C C . ILE A 1 88 ? -2.371 -27.219 -20.094 1 98 88 ILE A C 1
ATOM 691 O O . ILE A 1 88 ? -1.847 -27.828 -19.156 1 98 88 ILE A O 1
ATOM 695 N N . GLU A 1 89 ? -3.039 -26.109 -19.938 1 97.12 89 GLU A N 1
ATOM 696 C CA . GLU A 1 89 ? -3.463 -25.688 -18.594 1 97.12 89 GLU A CA 1
ATOM 697 C C . GLU A 1 89 ? -4.84 -26.25 -18.266 1 97.12 89 GLU A C 1
ATOM 699 O O . GLU A 1 89 ? -5.844 -25.844 -18.844 1 97.12 89 GLU A O 1
ATOM 704 N N . SER A 1 90 ? -4.844 -27.078 -17.25 1 96.62 90 SER A N 1
ATOM 705 C CA . SER A 1 90 ? -6.102 -27.734 -16.922 1 96.62 90 SER A CA 1
ATOM 706 C C . SER A 1 90 ? -7.176 -26.719 -16.547 1 96.62 90 SER A C 1
ATOM 708 O O . SER A 1 90 ? -8.359 -26.938 -16.797 1 96.62 90 SER A O 1
ATOM 710 N N . ALA A 1 91 ? -6.762 -25.625 -16.016 1 94 91 ALA A N 1
ATOM 711 C CA . ALA A 1 91 ? -7.695 -24.609 -15.516 1 94 91 ALA A CA 1
ATOM 712 C C . ALA A 1 91 ? -8.508 -24 -16.656 1 94 91 ALA A C 1
ATOM 714 O O . ALA A 1 91 ? -9.578 -23.438 -16.438 1 94 91 ALA A O 1
ATOM 715 N N . GLN A 1 92 ? -8.039 -24.109 -17.891 1 94.88 92 GLN A N 1
ATOM 716 C CA . GLN A 1 92 ? -8.789 -23.609 -19.047 1 94.88 92 GLN A CA 1
ATOM 717 C C . GLN A 1 92 ? -10.125 -24.328 -19.172 1 94.88 92 GLN A C 1
ATOM 719 O O . GLN A 1 92 ? -11.109 -23.734 -19.625 1 94.88 92 GLN A O 1
ATOM 724 N N . ALA A 1 93 ? -10.125 -25.531 -18.703 1 96.69 93 ALA A N 1
ATOM 725 C CA . ALA A 1 93 ? -11.344 -26.328 -18.828 1 96.69 93 ALA A CA 1
ATOM 726 C C . ALA A 1 93 ? -11.906 -26.672 -17.453 1 96.69 93 ALA A C 1
ATOM 728 O O . ALA A 1 93 ? -13.117 -26.859 -17.297 1 96.69 93 ALA A O 1
ATOM 729 N N . LEU A 1 94 ? -11.023 -26.688 -16.516 1 97.25 94 LEU A N 1
ATOM 730 C CA . LEU A 1 94 ? -11.422 -27.234 -15.211 1 97.25 94 LEU A CA 1
ATOM 731 C C . LEU A 1 94 ? -11.25 -26.188 -14.117 1 97.25 94 LEU A C 1
ATOM 733 O O . LEU A 1 94 ? -11.25 -26.516 -12.93 1 97.25 94 LEU A O 1
ATOM 737 N N . GLY A 1 95 ? -11.141 -25 -14.445 1 95.44 95 GLY A N 1
ATOM 738 C CA . GLY A 1 95 ? -10.766 -23.953 -13.508 1 95.44 95 GLY A CA 1
ATOM 739 C C . GLY A 1 95 ? -11.836 -23.672 -12.477 1 95.44 95 GLY A C 1
ATOM 740 O O . GLY A 1 95 ? -13.031 -23.672 -12.797 1 95.44 95 GLY A O 1
ATOM 741 N N . LEU A 1 96 ? -11.406 -23.406 -11.25 1 94.12 96 LEU A N 1
ATOM 742 C CA . LEU A 1 96 ? -12.312 -22.984 -10.188 1 94.12 96 LEU A CA 1
ATOM 743 C C . LEU A 1 96 ? -13.039 -21.703 -10.578 1 94.12 96 LEU A C 1
ATOM 745 O O . LEU A 1 96 ? -14.203 -21.516 -10.227 1 94.12 96 LEU A O 1
ATOM 749 N N . ASP A 1 97 ? -12.414 -20.891 -11.344 1 89 97 ASP A N 1
ATOM 750 C CA . ASP A 1 97 ? -12.938 -19.578 -11.719 1 89 97 ASP A CA 1
ATOM 751 C C . ASP A 1 97 ? -14.039 -19.703 -12.766 1 89 97 ASP A C 1
ATOM 753 O O . ASP A 1 97 ? -14.727 -18.734 -13.078 1 89 97 ASP A O 1
ATOM 757 N N . LEU A 1 98 ? -14.188 -20.875 -13.281 1 94.19 98 LEU A N 1
ATOM 758 C CA . LEU A 1 98 ? -15.258 -21.125 -14.234 1 94.19 98 LEU A CA 1
ATOM 759 C C . LEU A 1 98 ? -16.578 -21.344 -13.523 1 94.19 98 LEU A C 1
ATOM 761 O O . LEU A 1 98 ? -17.641 -21.328 -14.148 1 94.19 98 LEU A O 1
ATOM 765 N N . LEU A 1 99 ? -16.406 -21.531 -12.203 1 94.12 99 LEU A N 1
ATOM 766 C CA . LEU A 1 99 ? -17.609 -21.656 -11.383 1 94.12 99 LEU A CA 1
ATOM 767 C C . LEU A 1 99 ? -18.078 -20.281 -10.922 1 94.12 99 LEU A C 1
ATOM 769 O O . LEU A 1 99 ? -17.281 -19.453 -10.469 1 94.12 99 LEU A O 1
ATOM 773 N N . ASP A 1 100 ? -19.344 -19.953 -11.117 1 89.44 100 ASP A N 1
ATOM 774 C CA . ASP A 1 100 ? -19.875 -18.688 -10.578 1 89.44 100 ASP A CA 1
ATOM 775 C C . ASP A 1 100 ? -19.688 -18.625 -9.062 1 89.44 100 ASP A C 1
ATOM 777 O O . ASP A 1 100 ? -19.203 -17.625 -8.539 1 89.44 100 ASP A O 1
ATOM 781 N N . LYS A 1 101 ? -20.125 -19.688 -8.43 1 92.19 101 LYS A N 1
ATOM 782 C CA . LYS A 1 101 ? -19.938 -19.906 -7 1 92.19 101 LYS A CA 1
ATOM 783 C C . LYS A 1 101 ? -19.719 -21.375 -6.684 1 92.19 101 LYS A C 1
ATOM 785 O O . LYS A 1 101 ? -20.531 -22.234 -7.023 1 92.19 101 LYS A O 1
ATOM 790 N N . PRO A 1 102 ? -18.609 -21.625 -6.113 1 95.56 102 PRO A N 1
ATOM 791 C CA . PRO A 1 102 ? -18.422 -23.016 -5.695 1 95.56 102 PRO A CA 1
ATOM 792 C C . PRO A 1 102 ? -19.422 -23.453 -4.633 1 95.56 102 PRO A C 1
ATOM 794 O O . PRO A 1 102 ? -19.547 -22.797 -3.592 1 95.56 102 PRO A O 1
ATOM 797 N N . THR A 1 103 ? -20.172 -24.438 -4.898 1 97.06 103 THR A N 1
ATOM 798 C CA . THR A 1 103 ? -21.172 -24.984 -3.98 1 97.06 103 THR A CA 1
ATOM 799 C C . THR A 1 103 ? -21.047 -26.5 -3.902 1 97.06 103 THR A C 1
ATOM 801 O O . THR A 1 103 ? -20.312 -27.109 -4.676 1 97.06 103 THR A O 1
ATOM 804 N N . ASP A 1 104 ? -21.766 -27.016 -2.912 1 97.38 104 ASP A N 1
ATOM 805 C CA . ASP A 1 104 ? -21.797 -28.469 -2.783 1 97.38 104 ASP A CA 1
ATOM 806 C C . ASP A 1 104 ? -22.359 -29.125 -4.039 1 97.38 104 ASP A C 1
ATOM 808 O O . ASP A 1 104 ? -21.953 -30.219 -4.422 1 97.38 104 ASP A O 1
ATOM 812 N N . GLN A 1 105 ? -23.25 -28.438 -4.672 1 96.94 105 GLN A N 1
ATOM 813 C CA . GLN A 1 105 ? -23.828 -28.953 -5.914 1 96.94 105 GLN A CA 1
ATOM 814 C C . GLN A 1 105 ? -22.797 -28.969 -7.031 1 96.94 105 GLN A C 1
ATOM 816 O O . GLN A 1 105 ? -22.703 -29.938 -7.781 1 96.94 105 GLN A O 1
ATOM 821 N N . THR A 1 106 ? -22 -27.984 -7.16 1 97.31 106 THR A N 1
ATOM 822 C CA . THR A 1 106 ? -21.047 -27.891 -8.258 1 97.31 106 THR A CA 1
ATOM 823 C C . THR A 1 106 ? -19.953 -28.969 -8.133 1 97.31 106 THR A C 1
ATOM 825 O O . THR A 1 106 ? -19.531 -29.531 -9.133 1 97.31 106 THR A O 1
ATOM 828 N N . ILE A 1 107 ? -19.5 -29.188 -6.883 1 97.69 107 ILE A N 1
ATOM 829 C CA . ILE A 1 107 ? -18.438 -30.188 -6.719 1 97.69 107 ILE A CA 1
ATOM 830 C C . ILE A 1 107 ? -18.984 -31.578 -7.027 1 97.69 107 ILE A C 1
ATOM 832 O O . ILE A 1 107 ? -18.234 -32.438 -7.488 1 97.69 107 ILE A O 1
ATOM 836 N N . ARG A 1 108 ? -20.297 -31.781 -6.84 1 97.69 108 ARG A N 1
ATOM 837 C CA . ARG A 1 108 ? -20.953 -33.062 -7.113 1 97.69 108 ARG A CA 1
ATOM 838 C C . ARG A 1 108 ? -21.203 -33.219 -8.609 1 97.69 108 ARG A C 1
ATOM 840 O O . ARG A 1 108 ? -21.453 -34.344 -9.078 1 97.69 108 ARG A O 1
ATOM 847 N N . LEU A 1 109 ? -21.094 -32.156 -9.352 1 97.56 109 LEU A N 1
ATOM 848 C CA . LEU A 1 109 ? -21.391 -32.219 -10.781 1 97.56 109 LEU A CA 1
ATOM 849 C C . LEU A 1 109 ? -20.109 -32.125 -11.602 1 97.56 109 LEU A C 1
ATOM 851 O O . LEU A 1 109 ? -20.062 -32.625 -12.734 1 97.56 109 LEU A O 1
ATOM 855 N N . ALA A 1 110 ? -19.109 -31.531 -11.133 1 98.06 110 ALA A N 1
ATOM 856 C CA . ALA A 1 110 ? -17.891 -31.219 -11.883 1 98.06 110 ALA A CA 1
ATOM 857 C C . ALA A 1 110 ? -17.109 -32.469 -12.227 1 98.06 110 ALA A C 1
ATOM 859 O O . ALA A 1 110 ? -17 -33.406 -11.406 1 98.06 110 ALA A O 1
ATOM 860 N N . SER A 1 111 ? -16.594 -32.531 -13.438 1 98.06 111 SER A N 1
ATOM 861 C CA . SER A 1 111 ? -15.836 -33.656 -13.953 1 98.06 111 SER A CA 1
ATOM 862 C C . SER A 1 111 ? -14.57 -33.219 -14.672 1 98.06 111 SER A C 1
ATOM 864 O O . SER A 1 111 ? -14.531 -32.125 -15.258 1 98.06 111 SER A O 1
ATOM 866 N N . SER A 1 112 ? -13.57 -34.125 -14.594 1 98.19 112 SER A N 1
ATOM 867 C CA . SER A 1 112 ? -12.32 -33.844 -15.281 1 98.19 112 SER A CA 1
ATOM 868 C C . SER A 1 112 ? -12.344 -34.375 -16.719 1 98.19 112 SER A C 1
ATOM 870 O O . SER A 1 112 ? -11.305 -34.406 -17.391 1 98.19 112 SER A O 1
ATOM 872 N N . TYR A 1 113 ? -13.5 -34.719 -17.219 1 97.75 113 TYR A N 1
ATOM 873 C CA . TYR A 1 113 ? -13.688 -35.281 -18.547 1 97.75 113 TYR A CA 1
ATOM 874 C C . TYR A 1 113 ? -13.109 -34.375 -19.625 1 97.75 113 TYR A C 1
ATOM 876 O O . TYR A 1 113 ? -12.453 -34.844 -20.562 1 97.75 113 TYR A O 1
ATOM 884 N N . ALA A 1 114 ? -13.258 -33.125 -19.453 1 97.94 114 ALA A N 1
ATOM 885 C CA . ALA A 1 114 ? -12.852 -32.125 -20.438 1 97.94 114 ALA A CA 1
ATOM 886 C C . ALA A 1 114 ? -11.336 -32.125 -20.641 1 97.94 114 ALA A C 1
ATOM 888 O O . ALA A 1 114 ? -10.852 -31.906 -21.75 1 97.94 114 ALA A O 1
ATOM 889 N N . LEU A 1 115 ? -10.562 -32.406 -19.625 1 97.62 115 LEU A N 1
ATOM 890 C CA . LEU A 1 115 ? -9.109 -32.469 -19.75 1 97.62 115 LEU A CA 1
ATOM 891 C C . LEU A 1 115 ? -8.68 -33.625 -20.641 1 97.62 115 LEU A C 1
ATOM 893 O O . LEU A 1 115 ? -7.746 -33.5 -21.438 1 97.62 115 LEU A O 1
ATOM 897 N N . GLY A 1 116 ? -9.383 -34.719 -20.5 1 96.44 116 GLY A N 1
ATOM 898 C CA . GLY A 1 116 ? -9.117 -35.844 -21.391 1 96.44 116 GLY A CA 1
ATOM 899 C C . GLY A 1 116 ? -9.336 -35.5 -22.859 1 96.44 116 GLY A C 1
ATOM 900 O O . GLY A 1 116 ? -8.547 -35.906 -23.719 1 96.44 116 GLY A O 1
ATOM 901 N N . GLU A 1 117 ? -10.367 -34.75 -23.078 1 96.5 117 GLU A N 1
ATOM 902 C CA . GLU A 1 117 ? -10.648 -34.312 -24.453 1 96.5 117 GLU A CA 1
ATOM 903 C C . GLU A 1 117 ? -9.531 -33.438 -25 1 96.5 117 GLU A C 1
ATOM 905 O O . GLU A 1 117 ? -9.18 -33.5 -26.172 1 96.5 117 GLU A O 1
ATOM 910 N N . LEU A 1 118 ? -8.984 -32.594 -24.188 1 97.38 118 LEU A N 1
ATOM 911 C CA . LEU A 1 118 ? -7.887 -31.719 -24.594 1 97.38 118 LEU A CA 1
ATOM 912 C C . LEU A 1 118 ? -6.641 -32.531 -24.906 1 97.38 118 LEU A C 1
ATOM 914 O O . LEU A 1 118 ? -5.949 -32.281 -25.891 1 97.38 118 LEU A O 1
ATOM 918 N N . ILE A 1 119 ? -6.379 -33.5 -24.125 1 96.38 119 ILE A N 1
ATOM 919 C CA . ILE A 1 119 ? -5.223 -34.375 -24.328 1 96.38 119 ILE A CA 1
ATOM 920 C C . ILE A 1 119 ? -5.387 -35.156 -25.641 1 96.38 119 ILE A C 1
ATOM 922 O O . ILE A 1 119 ? -4.445 -35.25 -26.438 1 96.38 119 ILE A O 1
ATOM 926 N N . LYS A 1 120 ? -6.59 -35.625 -25.875 1 95.06 120 LYS A N 1
ATOM 927 C CA . LYS A 1 120 ? -6.867 -36.312 -27.125 1 95.06 120 LYS A CA 1
ATOM 928 C C . LYS A 1 120 ? -6.598 -35.406 -28.328 1 95.06 120 LYS A C 1
ATOM 930 O O . LYS A 1 120 ? -5.996 -35.844 -29.312 1 95.06 120 LYS A O 1
ATOM 935 N N . ASP A 1 121 ? -7.125 -34.25 -28.188 1 96.81 121 ASP A N 1
ATOM 936 C CA . ASP A 1 121 ? -6.922 -33.281 -29.281 1 96.81 121 ASP A CA 1
ATOM 937 C C . ASP A 1 121 ? -5.434 -33 -29.5 1 96.81 121 ASP A C 1
ATOM 939 O O . ASP A 1 121 ? -4.98 -32.906 -30.641 1 96.81 121 ASP A O 1
ATOM 943 N N . ALA A 1 122 ? -4.676 -32.875 -28.453 1 96.69 122 ALA A N 1
ATOM 944 C CA . ALA A 1 122 ? -3.234 -32.656 -28.547 1 96.69 122 ALA A CA 1
ATOM 945 C C . ALA A 1 122 ? -2.557 -33.844 -29.25 1 96.69 122 ALA A C 1
ATOM 947 O O . ALA A 1 122 ? -1.651 -33.656 -30.062 1 96.69 122 ALA A O 1
ATOM 948 N N . LEU A 1 123 ? -2.994 -35.031 -28.922 1 94.5 123 LEU A N 1
ATOM 949 C CA . LEU A 1 123 ? -2.432 -36.219 -29.547 1 94.5 123 LEU A CA 1
ATOM 950 C C . LEU A 1 123 ? -2.662 -36.219 -31.047 1 94.5 123 LEU A C 1
ATOM 952 O O . LEU A 1 123 ? -1.805 -36.688 -31.812 1 94.5 123 LEU A O 1
ATOM 956 N N . LEU A 1 124 ? -3.807 -35.719 -31.422 1 94.94 124 LEU A N 1
ATOM 957 C CA . LEU A 1 124 ? -4.129 -35.625 -32.844 1 94.94 124 LEU A CA 1
ATOM 958 C C . LEU A 1 124 ? -3.193 -34.656 -33.562 1 94.94 124 LEU A C 1
ATOM 960 O O . LEU A 1 124 ? -3.064 -34.719 -34.781 1 94.94 124 LEU A O 1
ATOM 964 N N . GLN A 1 125 ? -2.564 -33.844 -32.844 1 96.12 125 GLN A N 1
ATOM 965 C CA . GLN A 1 125 ? -1.615 -32.906 -33.438 1 96.12 125 GLN A CA 1
ATOM 966 C C . GLN A 1 125 ? -0.226 -33.531 -33.531 1 96.12 125 GLN A C 1
ATOM 968 O O . GLN A 1 125 ? 0.745 -32.844 -33.844 1 96.12 125 GLN A O 1
ATOM 973 N N . GLU A 1 126 ? -0.015 -34.812 -33.188 1 94.44 126 GLU A N 1
ATOM 974 C CA . GLU A 1 126 ? 1.196 -35.625 -33.312 1 94.44 126 GLU A CA 1
ATOM 975 C C . GLU A 1 126 ? 2.326 -35.062 -32.438 1 94.44 126 GLU A C 1
ATOM 977 O O . GLU A 1 126 ? 3.469 -34.969 -32.906 1 94.44 126 GLU A O 1
ATOM 982 N N . VAL A 1 127 ? 1.928 -34.594 -31.344 1 96.62 127 VAL A N 1
ATOM 983 C CA . VAL A 1 127 ? 2.943 -34.125 -30.406 1 96.62 127 VAL A CA 1
ATOM 984 C C . VAL A 1 127 ? 3.686 -35.312 -29.812 1 96.62 127 VAL A C 1
ATOM 986 O O . VAL A 1 127 ? 3.16 -36.438 -29.781 1 96.62 127 VAL A O 1
ATOM 989 N N . GLU A 1 128 ? 4.891 -35.031 -29.344 1 96.69 128 GLU A N 1
ATOM 990 C CA . GLU A 1 128 ? 5.727 -36.062 -28.719 1 96.69 128 GLU A CA 1
ATOM 991 C C . GLU A 1 128 ? 5.727 -35.906 -27.203 1 96.69 128 GLU A C 1
ATOM 993 O O . GLU A 1 128 ? 6.137 -36.844 -26.484 1 96.69 128 GLU A O 1
ATOM 998 N N . GLN A 1 129 ? 5.332 -34.719 -26.828 1 96.69 129 GLN A N 1
ATOM 999 C CA . GLN A 1 129 ? 5.305 -34.375 -25.406 1 96.69 129 GLN A CA 1
ATOM 1000 C C . GLN A 1 129 ? 4.078 -33.562 -25.062 1 96.69 129 GLN A C 1
ATOM 1002 O O . GLN A 1 129 ? 3.641 -32.719 -25.859 1 96.69 129 GLN A O 1
ATOM 1007 N N . ILE A 1 130 ? 3.539 -33.812 -23.844 1 97.44 130 ILE A N 1
ATOM 1008 C CA . ILE A 1 130 ? 2.438 -33 -23.328 1 97.44 130 ILE A CA 1
ATOM 1009 C C . ILE A 1 130 ? 2.752 -32.562 -21.906 1 97.44 130 ILE A C 1
ATOM 1011 O O . ILE A 1 130 ? 3.066 -33.375 -21.047 1 97.44 130 ILE A O 1
ATOM 1015 N N . ILE A 1 131 ? 2.77 -31.266 -21.703 1 97.81 131 ILE A N 1
ATOM 1016 C CA . ILE A 1 131 ? 2.869 -30.688 -20.375 1 97.81 131 ILE A CA 1
ATOM 1017 C C . ILE A 1 131 ? 1.483 -30.266 -19.891 1 97.81 131 ILE A C 1
ATOM 1019 O O . ILE A 1 131 ? 0.779 -29.516 -20.562 1 97.81 131 ILE A O 1
ATOM 1023 N N . VAL A 1 132 ? 1.131 -30.781 -18.75 1 97.62 132 VAL A N 1
ATOM 1024 C CA . VAL A 1 132 ? -0.171 -30.453 -18.172 1 97.62 132 VAL A CA 1
ATOM 1025 C C . VAL A 1 132 ? 0.018 -29.766 -16.812 1 97.62 132 VAL A C 1
ATOM 1027 O O . VAL A 1 132 ? 0.726 -30.281 -15.945 1 97.62 132 VAL A O 1
ATOM 1030 N N . THR A 1 133 ? -0.59 -28.625 -16.688 1 96.25 133 THR A N 1
ATOM 1031 C CA . THR A 1 133 ? -0.612 -27.969 -15.375 1 96.25 133 THR A CA 1
ATOM 1032 C C . THR A 1 133 ? -1.906 -28.297 -14.633 1 96.25 133 THR A C 1
ATOM 1034 O O . THR A 1 133 ? -2.943 -28.531 -15.258 1 96.25 133 THR A O 1
ATOM 1037 N N . LEU A 1 134 ? -1.83 -28.266 -13.305 1 93.75 134 LEU A N 1
ATOM 1038 C CA . LEU A 1 134 ? -2.992 -28.75 -12.562 1 93.75 134 LEU A CA 1
ATOM 1039 C C . LEU A 1 134 ? -3.48 -27.672 -11.586 1 93.75 134 LEU A C 1
ATOM 1041 O O . LEU A 1 134 ? -4.484 -27.875 -10.898 1 93.75 134 LEU A O 1
ATOM 1045 N N . GLY A 1 135 ? -2.848 -26.594 -11.562 1 89 135 GLY A N 1
ATOM 1046 C CA . GLY A 1 135 ? -3.229 -25.547 -10.633 1 89 135 GLY A CA 1
ATOM 1047 C C . GLY A 1 135 ? -4.57 -24.922 -10.961 1 89 135 GLY A C 1
ATOM 1048 O O . GLY A 1 135 ? -4.898 -24.719 -12.133 1 89 135 GLY A O 1
ATOM 1049 N N . GLY A 1 136 ? -5.383 -24.594 -9.875 1 88.75 136 GLY A N 1
ATOM 1050 C CA . GLY A 1 136 ? -6.605 -23.828 -10.039 1 88.75 136 GLY A CA 1
ATOM 1051 C C . GLY A 1 136 ? -7.797 -24.672 -10.445 1 88.75 136 GLY A C 1
ATOM 1052 O O . GLY A 1 136 ? -8.797 -24.156 -10.953 1 88.75 136 GLY A O 1
ATOM 1053 N N . SER A 1 137 ? -7.762 -25.891 -10.203 1 92.62 137 SER A N 1
ATOM 1054 C CA . SER A 1 137 ? -8.828 -26.781 -10.656 1 92.62 137 SER A CA 1
ATOM 1055 C C . SER A 1 137 ? -10.062 -26.656 -9.773 1 92.62 137 SER A C 1
ATOM 1057 O O . SER A 1 137 ? -9.953 -26.344 -8.586 1 92.62 137 SER A O 1
ATOM 1059 N N . GLY A 1 138 ? -11.219 -26.969 -10.391 1 95.31 138 GLY A N 1
ATOM 1060 C CA . GLY A 1 138 ? -12.477 -26.844 -9.68 1 95.31 138 GLY A CA 1
ATOM 1061 C C . GLY A 1 138 ? -13.203 -28.156 -9.5 1 95.31 138 GLY A C 1
ATOM 1062 O O . GLY A 1 138 ? -14.312 -28.188 -8.969 1 95.31 138 GLY A O 1
ATOM 1063 N N . CYS A 1 139 ? -12.633 -29.234 -9.898 1 95.56 139 CYS A N 1
ATOM 1064 C CA . CYS A 1 139 ? -13.328 -30.516 -9.773 1 95.56 139 CYS A CA 1
ATOM 1065 C C . CYS A 1 139 ? -12.586 -31.438 -8.82 1 95.56 139 CYS A C 1
ATOM 1067 O O . CYS A 1 139 ? -11.414 -31.219 -8.516 1 95.56 139 CYS A O 1
ATOM 1069 N N . SER A 1 140 ? -13.258 -32.406 -8.258 1 97.69 140 SER A N 1
ATOM 1070 C CA . SER A 1 140 ? -12.75 -33.406 -7.336 1 97.69 140 SER A CA 1
ATOM 1071 C C . SER A 1 140 ? -13.312 -34.781 -7.648 1 97.69 140 SER A C 1
ATOM 1073 O O . SER A 1 140 ? -13.891 -35.438 -6.777 1 97.69 140 SER A O 1
ATOM 1075 N N . ASP A 1 141 ? -13.023 -35.219 -8.836 1 98.12 141 ASP A N 1
ATOM 1076 C CA . ASP A 1 141 ? -13.68 -36.469 -9.273 1 98.12 141 ASP A CA 1
ATOM 1077 C C . ASP A 1 141 ? -12.695 -37.625 -9.273 1 98.12 141 ASP A C 1
ATOM 1079 O O . ASP A 1 141 ? -12.906 -38.625 -9.969 1 98.12 141 ASP A O 1
ATOM 1083 N N . GLY A 1 142 ? -11.57 -37.438 -8.633 1 97.5 142 GLY A N 1
ATOM 1084 C CA . GLY A 1 142 ? -10.578 -38.5 -8.547 1 97.5 142 GLY A CA 1
ATOM 1085 C C . GLY A 1 142 ? -9.852 -38.719 -9.859 1 97.5 142 GLY A C 1
ATOM 1086 O O . GLY A 1 142 ? -9.109 -39.688 -9.992 1 97.5 142 GLY A O 1
ATOM 1087 N N . GLY A 1 143 ? -10.055 -37.906 -10.828 1 97.88 143 GLY A N 1
ATOM 1088 C CA . GLY A 1 143 ? -9.453 -38.062 -12.141 1 97.88 143 GLY A CA 1
ATOM 1089 C C . GLY A 1 143 ? -10.211 -39.062 -13.016 1 97.88 143 GLY A C 1
ATOM 1090 O O . GLY A 1 143 ? -9.789 -39.344 -14.141 1 97.88 143 GLY A O 1
ATOM 1091 N N . LEU A 1 144 ? -11.344 -39.5 -12.531 1 97.88 144 LEU A N 1
ATOM 1092 C CA . LEU A 1 144 ? -12.102 -40.531 -13.25 1 97.88 144 LEU A CA 1
ATOM 1093 C C . LEU A 1 144 ? -12.688 -39.969 -14.539 1 97.88 144 LEU A C 1
ATOM 1095 O O . LEU A 1 144 ? -12.789 -40.688 -15.539 1 97.88 144 LEU A O 1
ATOM 1099 N N . GLY A 1 145 ? -13.117 -38.719 -14.469 1 97.69 145 GLY A N 1
ATOM 1100 C CA . GLY A 1 145 ? -13.586 -38.094 -15.688 1 97.69 145 GLY A CA 1
ATOM 1101 C C . GLY A 1 145 ? -12.547 -38.062 -16.797 1 97.69 145 GLY A C 1
ATOM 1102 O O . GLY A 1 145 ? -12.852 -38.375 -17.953 1 97.69 145 GLY A O 1
ATOM 1103 N N . LEU A 1 146 ? -11.352 -37.75 -16.484 1 96.94 146 LEU A N 1
ATOM 1104 C CA . LEU A 1 146 ? -10.227 -37.75 -17.422 1 96.94 146 LEU A CA 1
ATOM 1105 C C . LEU A 1 146 ? -10.008 -39.125 -18.016 1 96.94 146 LEU A C 1
ATOM 1107 O O . LEU A 1 146 ? -9.891 -39.281 -19.219 1 96.94 146 LEU A O 1
ATOM 1111 N N . LEU A 1 147 ? -9.992 -40.156 -17.141 1 95.44 147 LEU A N 1
ATOM 1112 C CA . LEU A 1 147 ? -9.789 -41.531 -17.594 1 95.44 147 LEU A CA 1
ATOM 1113 C C . LEU A 1 147 ? -10.938 -41.969 -18.484 1 95.44 147 LEU A C 1
ATOM 1115 O O . LEU A 1 147 ? -10.711 -42.656 -19.5 1 95.44 147 LEU A O 1
ATOM 1119 N N . GLN A 1 148 ? -12.117 -41.562 -18.109 1 95.56 148 GLN A N 1
ATOM 1120 C CA . GLN A 1 148 ? -13.281 -41.875 -18.922 1 95.56 148 GLN A CA 1
ATOM 1121 C C . GLN A 1 148 ? -13.148 -41.312 -20.328 1 95.56 148 GLN A C 1
ATOM 1123 O O . GLN A 1 148 ? -13.406 -42.031 -21.312 1 95.56 148 GLN A O 1
ATOM 1128 N N . SER A 1 149 ? -12.773 -40.125 -20.422 1 94.5 149 SER A N 1
ATOM 1129 C CA . SER A 1 149 ? -12.594 -39.469 -21.703 1 94.5 149 SER A CA 1
ATOM 1130 C C . SER A 1 149 ? -11.555 -40.188 -22.562 1 94.5 149 SER A C 1
ATOM 1132 O O . SER A 1 149 ? -11.656 -40.219 -23.781 1 94.5 149 SER A O 1
ATOM 1134 N N . LEU A 1 150 ? -10.641 -40.812 -21.938 1 93.12 150 LEU A N 1
ATOM 1135 C CA . LEU A 1 150 ? -9.539 -41.469 -22.641 1 93.12 150 LEU A CA 1
ATOM 1136 C C . LEU A 1 150 ? -9.82 -42.969 -22.844 1 93.12 150 LEU A C 1
ATOM 1138 O O . LEU A 1 150 ? -8.922 -43.719 -23.203 1 93.12 150 LEU A O 1
ATOM 1142 N N . GLY A 1 151 ? -11.008 -43.375 -22.453 1 90.81 151 GLY A N 1
ATOM 1143 C CA . GLY A 1 151 ? -11.422 -44.688 -22.875 1 90.81 151 GLY A CA 1
ATOM 1144 C C . GLY A 1 151 ? -11.688 -45.625 -21.703 1 90.81 151 GLY A C 1
ATOM 1145 O O . GLY A 1 151 ? -12.039 -46.812 -21.906 1 90.81 151 GLY A O 1
ATOM 1146 N N . ALA A 1 152 ? -11.625 -45.188 -20.531 1 93.38 152 ALA A N 1
ATOM 1147 C CA . ALA A 1 152 ? -11.938 -46.031 -19.391 1 93.38 152 ALA A CA 1
ATOM 1148 C C . ALA A 1 152 ? -13.445 -46.219 -19.25 1 93.38 152 ALA A C 1
ATOM 1150 O O . ALA A 1 152 ? -14.234 -45.344 -19.578 1 93.38 152 ALA A O 1
ATOM 1151 N N . SER A 1 153 ? -13.773 -47.438 -18.812 1 94.88 153 SER A N 1
ATOM 1152 C CA . SER A 1 153 ? -15.164 -47.719 -18.5 1 94.88 153 SER A CA 1
ATOM 1153 C C . SER A 1 153 ? -15.422 -47.594 -17 1 94.88 153 SER A C 1
ATOM 1155 O O . SER A 1 153 ? -14.703 -48.188 -16.188 1 94.88 153 SER A O 1
ATOM 1157 N N . LEU A 1 154 ? -16.469 -46.844 -16.641 1 97.06 154 LEU A N 1
ATOM 1158 C CA . LEU A 1 154 ? -16.859 -46.625 -15.258 1 97.06 154 LEU A CA 1
ATOM 1159 C C . LEU A 1 154 ? -18.188 -47.312 -14.953 1 97.06 154 LEU A C 1
ATOM 1161 O O . LEU A 1 154 ? -19.25 -46.75 -15.188 1 97.06 154 LEU A O 1
ATOM 1165 N N . GLU A 1 155 ? -18.016 -48.469 -14.312 1 97.31 155 GLU A N 1
ATOM 1166 C CA . GLU A 1 155 ? -19.219 -49.219 -13.984 1 97.31 155 GLU A CA 1
ATOM 1167 C C . GLU A 1 155 ? -20.047 -48.5 -12.914 1 97.31 155 GLU A C 1
ATOM 1169 O O . GLU A 1 155 ? -19.5 -48.094 -11.875 1 97.31 155 GLU A O 1
ATOM 1174 N N . GLY A 1 156 ? -21.312 -48.344 -13.195 1 96.38 156 GLY A N 1
ATOM 1175 C CA . GLY A 1 156 ? -22.219 -47.75 -12.219 1 96.38 156 GLY A CA 1
ATOM 1176 C C . GLY A 1 156 ? -22.328 -46.25 -12.328 1 96.38 156 GLY A C 1
ATOM 1177 O O . GLY A 1 156 ? -23.172 -45.625 -11.656 1 96.38 156 GLY A O 1
ATOM 1178 N N . TYR A 1 157 ? -21.469 -45.688 -13.172 1 95.12 157 TYR A N 1
ATOM 1179 C CA . TYR A 1 157 ? -21.484 -44.25 -13.305 1 95.12 157 TYR A CA 1
ATOM 1180 C C . TYR A 1 157 ? -22.812 -43.75 -13.82 1 95.12 157 TYR A C 1
ATOM 1182 O O . TYR A 1 157 ? -23.375 -44.281 -14.773 1 95.12 157 TYR A O 1
ATOM 1190 N N . THR A 1 158 ? -23.359 -42.688 -13.25 1 91.75 158 THR A N 1
ATOM 1191 C CA . THR A 1 158 ? -24.609 -42.062 -13.688 1 91.75 158 THR A CA 1
ATOM 1192 C C . THR A 1 158 ? -24.344 -40.688 -14.305 1 91.75 158 THR A C 1
ATOM 1194 O O . THR A 1 158 ? -24.062 -40.594 -15.5 1 91.75 158 THR A O 1
ATOM 1197 N N . GLU A 1 159 ? -24.406 -39.594 -13.492 1 89.19 159 GLU A N 1
ATOM 1198 C CA . GLU A 1 159 ? -24.172 -38.25 -13.992 1 89.19 159 GLU A CA 1
ATOM 1199 C C . GLU A 1 159 ? -23.281 -37.469 -13.047 1 89.19 159 GLU A C 1
ATOM 1201 O O . GLU A 1 159 ? -23.078 -37.844 -11.891 1 89.19 159 GLU A O 1
ATOM 1206 N N . GLY A 1 160 ? -22.656 -36.5 -13.625 1 93.19 160 GLY A N 1
ATOM 1207 C CA . GLY A 1 160 ? -21.891 -35.562 -12.789 1 93.19 160 GLY A CA 1
ATOM 1208 C C . GLY A 1 160 ? -20.516 -36.094 -12.43 1 93.19 160 GLY A C 1
ATOM 1209 O O . GLY A 1 160 ? -19.781 -36.594 -13.289 1 93.19 160 GLY A O 1
ATOM 1210 N N . ASN A 1 161 ? -20.094 -35.906 -11.195 1 97.81 161 ASN A N 1
ATOM 1211 C CA . ASN A 1 161 ? -18.828 -36.375 -10.648 1 97.81 161 ASN A CA 1
ATOM 1212 C C . ASN A 1 161 ? -18.781 -37.906 -10.586 1 97.81 161 ASN A C 1
ATOM 1214 O O . ASN A 1 161 ? -19.469 -38.5 -9.766 1 97.81 161 ASN A O 1
ATOM 1218 N N . PRO A 1 162 ? -17.953 -38.438 -11.383 1 97.88 162 PRO A N 1
ATOM 1219 C CA . PRO A 1 162 ? -17.969 -39.875 -11.484 1 97.88 162 PRO A CA 1
ATOM 1220 C C . PRO A 1 162 ? -17.562 -40.594 -10.188 1 97.88 162 PRO A C 1
ATOM 1222 O O . PRO A 1 162 ? -17.906 -41.75 -9.977 1 97.88 162 PRO A O 1
ATOM 1225 N N . LEU A 1 163 ? -16.859 -39.938 -9.375 1 97.25 163 LEU A N 1
ATOM 1226 C CA . LEU A 1 163 ? -16.422 -40.562 -8.125 1 97.25 163 LEU A CA 1
ATOM 1227 C C . LEU A 1 163 ? -17.609 -40.906 -7.234 1 97.25 163 LEU A C 1
ATOM 1229 O O . LEU A 1 163 ? -17.516 -41.781 -6.387 1 97.25 163 LEU A O 1
ATOM 1233 N N . LEU A 1 164 ? -18.672 -40.219 -7.402 1 96.62 164 LEU A N 1
ATOM 1234 C CA . LEU A 1 164 ? -19.828 -40.344 -6.527 1 96.62 164 LEU A CA 1
ATOM 1235 C C . LEU A 1 164 ? -20.562 -41.656 -6.789 1 96.62 164 LEU A C 1
ATOM 1237 O O . LEU A 1 164 ? -21.156 -42.219 -5.879 1 96.62 164 LEU A O 1
ATOM 1241 N N . SER A 1 165 ? -20.469 -42.156 -7.996 1 96.31 165 SER A N 1
ATOM 1242 C CA . SER A 1 165 ? -21.375 -43.25 -8.312 1 96.31 165 SER A CA 1
ATOM 1243 C C . SER A 1 165 ? -20.609 -44.438 -8.867 1 96.31 165 SER A C 1
ATOM 1245 O O . SER A 1 165 ? -21.141 -45.562 -8.922 1 96.31 165 SER A O 1
ATOM 1247 N N . THR A 1 166 ? -19.391 -44.25 -9.297 1 97.19 166 THR A N 1
ATOM 1248 C CA . THR A 1 166 ? -18.641 -45.344 -9.93 1 97.19 166 THR A CA 1
ATOM 1249 C C . THR A 1 166 ? -18.391 -46.469 -8.945 1 97.19 166 THR A C 1
ATOM 1251 O O . THR A 1 166 ? -17.891 -46.25 -7.836 1 97.19 166 THR A O 1
ATOM 1254 N N . LYS A 1 167 ? -18.703 -47.656 -9.383 1 96.38 167 LYS A N 1
ATOM 1255 C CA . LYS A 1 167 ? -18.5 -48.844 -8.547 1 96.38 167 LYS A CA 1
ATOM 1256 C C . LYS A 1 167 ? -17.203 -49.562 -8.914 1 96.38 167 LYS A C 1
ATOM 1258 O O . LYS A 1 167 ? -16.484 -50.031 -8.031 1 96.38 167 LYS A O 1
ATOM 1263 N N . LYS A 1 168 ? -16.953 -49.688 -10.219 1 95.88 168 LYS A N 1
ATOM 1264 C CA . LYS A 1 168 ? -15.758 -50.344 -10.703 1 95.88 168 LYS A CA 1
ATOM 1265 C C . LYS A 1 168 ? -15.133 -49.594 -11.875 1 95.88 168 LYS A C 1
ATOM 1267 O O . LYS A 1 168 ? -15.844 -49.125 -12.758 1 95.88 168 LYS A O 1
ATOM 1272 N N . LEU A 1 169 ? -13.891 -49.5 -11.82 1 95.19 169 LEU A N 1
ATOM 1273 C CA . LEU A 1 169 ? -13.109 -48.875 -12.883 1 95.19 169 LEU A CA 1
ATOM 1274 C C . LEU A 1 169 ? -12.477 -49.938 -13.789 1 95.19 169 LEU A C 1
ATOM 1276 O O . LEU A 1 169 ? -11.773 -50.812 -13.305 1 95.19 169 LEU A O 1
ATOM 1280 N N . HIS A 1 170 ? -12.797 -49.906 -15.086 1 92.12 170 HIS A N 1
ATOM 1281 C CA . HIS A 1 170 ? -12.141 -50.75 -16.094 1 92.12 170 HIS A CA 1
ATOM 1282 C C . HIS A 1 170 ? -11.258 -49.906 -17.016 1 92.12 170 HIS A C 1
ATOM 1284 O O . HIS A 1 170 ? -11.758 -49.062 -17.734 1 92.12 170 HIS A O 1
ATOM 1290 N N . PHE A 1 171 ? -10.086 -50.188 -16.891 1 85.38 171 PHE A N 1
ATOM 1291 C CA . PHE A 1 171 ? -9.148 -49.406 -17.688 1 85.38 171 PHE A CA 1
ATOM 1292 C C . PHE A 1 171 ? -7.922 -50.25 -18.047 1 85.38 171 PHE A C 1
ATOM 1294 O O . PHE A 1 171 ? -7.371 -50.938 -17.203 1 85.38 171 PHE A O 1
ATOM 1301 N N . ASP A 1 172 ? -7.586 -50.344 -19.375 1 78.62 172 ASP A N 1
ATOM 1302 C CA . ASP A 1 172 ? -6.371 -51.031 -19.844 1 78.62 172 ASP A CA 1
ATOM 1303 C C . ASP A 1 172 ? -5.297 -50 -20.219 1 78.62 172 ASP A C 1
ATOM 1305 O O . ASP A 1 172 ? -5.418 -49.312 -21.234 1 78.62 172 ASP A O 1
ATOM 1309 N N . ARG A 1 173 ? -4.309 -49.875 -19.453 1 71.19 173 ARG A N 1
ATOM 1310 C CA . ARG A 1 173 ? -3.246 -48.906 -19.641 1 71.19 173 ARG A CA 1
ATOM 1311 C C . ARG A 1 173 ? -2.518 -49.125 -20.969 1 71.19 173 ARG A C 1
ATOM 1313 O O . ARG A 1 173 ? -1.929 -48.188 -21.516 1 71.19 173 ARG A O 1
ATOM 1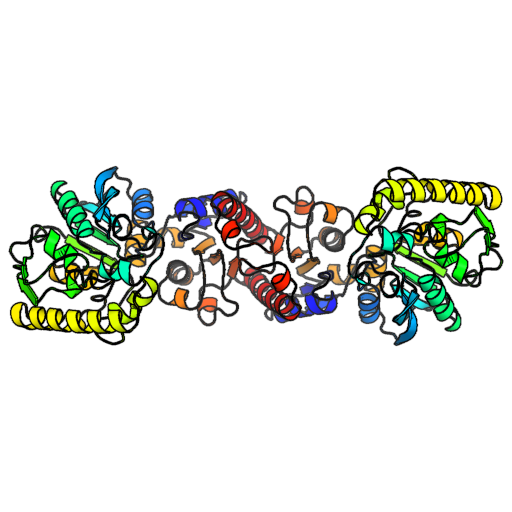320 N N . ARG A 1 174 ? -2.385 -50.312 -21.438 1 66.38 174 ARG A N 1
ATOM 1321 C CA . ARG A 1 174 ? -1.658 -50.688 -22.641 1 66.38 174 ARG A CA 1
ATOM 1322 C C . ARG A 1 174 ? -2.34 -50.125 -23.891 1 66.38 174 ARG A C 1
ATOM 1324 O O . ARG A 1 174 ? -1.711 -49.969 -24.938 1 66.38 174 ARG A O 1
ATOM 1331 N N . ASN A 1 175 ? -3.547 -49.844 -23.688 1 59.62 175 ASN A N 1
ATOM 1332 C CA . ASN A 1 175 ? -4.324 -49.406 -24.844 1 59.62 175 ASN A CA 1
ATOM 1333 C C . ASN A 1 175 ? -4.469 -47.906 -24.906 1 59.62 175 ASN A C 1
ATOM 1335 O O . ASN A 1 175 ? -5.184 -47.375 -25.766 1 59.62 175 ASN A O 1
ATOM 1339 N N . VAL A 1 176 ? -3.613 -47.281 -24.047 1 63.59 176 VAL A N 1
ATOM 1340 C CA . VAL A 1 176 ? -3.924 -45.844 -23.984 1 63.59 176 VAL A CA 1
ATOM 1341 C C . VAL A 1 176 ? -3.072 -45.094 -25 1 63.59 176 VAL A C 1
ATOM 1343 O O . VAL A 1 176 ? -1.896 -45.406 -25.188 1 63.59 176 VAL A O 1
ATOM 1346 N N . LEU A 1 177 ? -3.775 -44.25 -25.75 1 64.44 177 LEU A N 1
ATOM 1347 C CA . LEU A 1 177 ? -3.279 -43.375 -26.812 1 64.44 177 LEU A CA 1
ATOM 1348 C C . LEU A 1 177 ? -2.039 -42.625 -26.359 1 64.44 177 LEU A C 1
ATOM 1350 O O . LEU A 1 177 ? -1.188 -42.25 -27.188 1 64.44 177 LEU A O 1
ATOM 1354 N N . VAL A 1 178 ? -1.753 -42.625 -25.031 1 70.75 178 VAL A N 1
ATOM 1355 C CA . VAL A 1 178 ? -0.724 -41.719 -24.531 1 70.75 178 VAL A CA 1
ATOM 1356 C C . VAL A 1 178 ? 0.593 -42.5 -24.359 1 70.75 178 VAL A C 1
ATOM 1358 O O . VAL A 1 178 ? 1.621 -41.875 -24.031 1 70.75 178 VAL A O 1
ATOM 1361 N N . SER A 1 179 ? 0.642 -43.719 -24.75 1 74.06 179 SER A N 1
ATOM 1362 C CA . SER A 1 179 ? 1.805 -44.562 -24.453 1 74.06 179 SER A CA 1
ATOM 1363 C C . SER A 1 179 ? 3.02 -44.125 -25.266 1 74.06 179 SER A C 1
ATOM 1365 O O . SER A 1 179 ? 4.16 -44.344 -24.875 1 74.06 179 SER A O 1
ATOM 1367 N N . LYS A 1 180 ? 2.842 -43.375 -26.25 1 82.88 180 LYS A N 1
ATOM 1368 C CA . LYS A 1 180 ? 3.965 -43 -27.109 1 82.88 180 LYS A CA 1
ATOM 1369 C C . LYS A 1 180 ? 4.371 -41.562 -26.859 1 82.88 180 LYS A C 1
ATOM 1371 O O . LYS A 1 180 ? 5.301 -41.031 -27.484 1 82.88 180 LYS A O 1
ATOM 1376 N N . VAL A 1 181 ? 3.674 -40.906 -26.031 1 92.69 181 VAL A N 1
ATOM 1377 C CA . VAL A 1 181 ? 3.914 -39.5 -25.781 1 92.69 181 VAL A CA 1
ATOM 1378 C C . VAL A 1 181 ? 4.406 -39.281 -24.359 1 92.69 181 VAL A C 1
ATOM 1380 O O . VAL A 1 181 ? 3.932 -39.969 -23.438 1 92.69 181 VAL A O 1
ATOM 1383 N N . LYS A 1 182 ? 5.422 -38.5 -24.188 1 95.38 182 LYS A N 1
ATOM 1384 C CA . LYS A 1 182 ? 5.887 -38.156 -22.844 1 95.38 182 LYS A CA 1
ATOM 1385 C C . LYS A 1 182 ? 4.91 -37.188 -22.172 1 95.38 182 LYS A C 1
ATOM 1387 O O . LYS A 1 182 ? 4.664 -36.094 -22.656 1 95.38 182 LYS A O 1
ATOM 1392 N N . LEU A 1 183 ? 4.371 -37.594 -21.047 1 95.62 183 LEU A N 1
ATOM 1393 C CA . LEU A 1 183 ? 3.408 -36.812 -20.281 1 95.62 183 LEU A CA 1
ATOM 1394 C C . LEU A 1 183 ? 4.047 -36.25 -19.031 1 95.62 183 LEU A C 1
ATOM 1396 O O . LEU A 1 183 ? 4.574 -36.969 -18.203 1 95.62 183 LEU A O 1
ATOM 1400 N N . ILE A 1 184 ? 4.023 -34.906 -18.906 1 96.75 184 ILE A N 1
ATOM 1401 C CA . ILE A 1 184 ? 4.637 -34.219 -17.766 1 96.75 184 ILE A CA 1
ATOM 1402 C C . ILE A 1 184 ? 3.576 -33.406 -17.016 1 96.75 184 ILE A C 1
ATOM 1404 O O . ILE A 1 184 ? 2.799 -32.688 -17.625 1 96.75 184 ILE A O 1
ATOM 1408 N N . ILE A 1 185 ? 3.545 -33.656 -15.727 1 96.81 185 ILE A N 1
ATOM 1409 C CA . ILE A 1 185 ? 2.697 -32.875 -14.852 1 96.81 185 ILE A CA 1
ATOM 1410 C C . ILE A 1 185 ? 3.525 -31.75 -14.211 1 96.81 185 ILE A C 1
ATOM 1412 O O . ILE A 1 185 ? 4.527 -32.031 -13.547 1 96.81 185 ILE A O 1
ATOM 1416 N N . ALA A 1 186 ? 3.119 -30.547 -14.461 1 95.06 186 ALA A N 1
ATOM 1417 C CA . ALA A 1 186 ? 3.756 -29.422 -13.789 1 95.06 186 ALA A CA 1
ATOM 1418 C C . ALA A 1 186 ? 2.943 -28.969 -12.578 1 95.06 186 ALA A C 1
ATOM 1420 O O . ALA A 1 186 ? 1.965 -28.234 -12.719 1 95.06 186 ALA A O 1
ATOM 1421 N N . ALA A 1 187 ? 3.393 -29.438 -11.398 1 89.5 187 ALA A N 1
ATOM 1422 C CA . ALA A 1 187 ? 2.689 -29.109 -10.164 1 89.5 187 ALA A CA 1
ATOM 1423 C C . ALA A 1 187 ? 3.611 -29.234 -8.953 1 89.5 187 ALA A C 1
ATOM 1425 O O . ALA A 1 187 ? 4.551 -30.047 -8.961 1 89.5 187 ALA A O 1
ATOM 1426 N N . ASP A 1 188 ? 3.311 -28.406 -7.922 1 82.31 188 ASP A N 1
ATOM 1427 C CA . ASP A 1 188 ? 4.109 -28.453 -6.703 1 82.31 188 ASP A CA 1
ATOM 1428 C C . ASP A 1 188 ? 3.307 -29.031 -5.539 1 82.31 188 ASP A C 1
ATOM 1430 O O . ASP A 1 188 ? 3.506 -28.641 -4.387 1 82.31 188 ASP A O 1
ATOM 1434 N N . VAL A 1 189 ? 2.436 -29.891 -5.789 1 85.88 189 VAL A N 1
ATOM 1435 C CA . VAL A 1 189 ? 1.575 -30.516 -4.785 1 85.88 189 VAL A CA 1
ATOM 1436 C C . VAL A 1 189 ? 2.051 -31.938 -4.496 1 85.88 189 VAL A C 1
ATOM 1438 O O . VAL A 1 189 ? 2.438 -32.656 -5.414 1 85.88 189 VAL A O 1
ATOM 1441 N N . THR A 1 190 ? 2.088 -32.281 -3.141 1 89.5 190 THR A N 1
ATOM 1442 C CA . THR A 1 190 ? 2.574 -33.625 -2.789 1 89.5 190 THR A CA 1
ATOM 1443 C C . THR A 1 190 ? 1.489 -34.406 -2.078 1 89.5 190 THR A C 1
ATOM 1445 O O . THR A 1 190 ? 1.745 -35.531 -1.59 1 89.5 190 THR A O 1
ATOM 1448 N N . ASN A 1 191 ? 0.323 -33.969 -2.023 1 94.44 191 ASN A N 1
ATOM 1449 C CA . ASN A 1 191 ? -0.768 -34.625 -1.312 1 94.44 191 ASN A CA 1
ATOM 1450 C C . ASN A 1 191 ? -1.101 -35.969 -1.931 1 94.44 191 ASN A C 1
ATOM 1452 O O . ASN A 1 191 ? -1.11 -36.125 -3.154 1 94.44 191 ASN A O 1
ATOM 1456 N N . PRO A 1 192 ? -1.38 -36.906 -1.021 1 97.12 192 PRO A N 1
ATOM 1457 C CA . PRO A 1 192 ? -1.772 -38.219 -1.522 1 97.12 192 PRO A CA 1
ATOM 1458 C C . PRO A 1 192 ? -3.195 -38.25 -2.076 1 97.12 192 PRO A C 1
ATOM 1460 O O . PRO A 1 192 ? -3.9 -37.25 -2.016 1 97.12 192 PRO A O 1
ATOM 1463 N N . TYR A 1 193 ? -3.559 -39.438 -2.543 1 97.88 193 TYR A N 1
ATOM 1464 C CA . TYR A 1 193 ? -4.84 -39.594 -3.227 1 97.88 193 TYR A CA 1
ATOM 1465 C C . TYR A 1 193 ? -5.992 -39.562 -2.23 1 97.88 193 TYR A C 1
ATOM 1467 O O . TYR A 1 193 ? -7.031 -38.969 -2.482 1 97.88 193 TYR A O 1
ATOM 1475 N N . THR A 1 194 ? -5.824 -40.219 -1.117 1 98.12 194 THR A N 1
ATOM 1476 C CA . THR A 1 194 ? -6.902 -40.375 -0.146 1 98.12 194 THR A CA 1
ATOM 1477 C C . THR A 1 194 ? -6.418 -40 1.255 1 98.12 194 THR A C 1
ATOM 1479 O O . THR A 1 194 ? -5.246 -39.688 1.447 1 98.12 194 THR A O 1
ATOM 1482 N N . GLY A 1 195 ? -7.402 -39.969 2.17 1 97.25 195 GLY A N 1
ATOM 1483 C CA . GLY A 1 195 ? -7.07 -39.688 3.562 1 97.25 195 GLY A CA 1
ATOM 1484 C C . GLY A 1 195 ? -7.215 -38.25 3.951 1 97.25 195 GLY A C 1
ATOM 1485 O O . GLY A 1 195 ? -7.559 -37.406 3.117 1 97.25 195 GLY A O 1
ATOM 1486 N N . GLN A 1 196 ? -6.844 -37.906 5.148 1 96 196 GLN A N 1
ATOM 1487 C CA . GLN A 1 196 ? -7.004 -36.562 5.699 1 96 196 GLN A CA 1
ATOM 1488 C C . GLN A 1 196 ? -6.176 -35.531 4.918 1 96 196 GLN A C 1
ATOM 1490 O O . GLN A 1 196 ? -6.551 -34.375 4.812 1 96 196 GLN A O 1
ATOM 1495 N N . GLN A 1 197 ? -5.156 -36 4.34 1 95.44 197 GLN A N 1
ATOM 1496 C CA . GLN A 1 197 ? -4.301 -35.156 3.529 1 95.44 197 GLN A CA 1
ATOM 1497 C C . GLN A 1 197 ? -4.555 -35.375 2.041 1 95.44 197 GLN A C 1
ATOM 1499 O O . GLN A 1 197 ? -3.791 -34.875 1.199 1 95.44 197 GLN A O 1
ATOM 1504 N N . GLY A 1 198 ? -5.59 -36.031 1.817 1 96.44 198 GLY A N 1
ATOM 1505 C CA . GLY A 1 198 ? -5.871 -36.438 0.445 1 96.44 198 GLY A CA 1
ATOM 1506 C C . GLY A 1 198 ? -6.594 -35.375 -0.346 1 96.44 198 GLY A C 1
ATOM 1507 O O . GLY A 1 198 ? -6.805 -34.25 0.151 1 96.44 198 GLY A O 1
ATOM 1508 N N . ALA A 1 199 ? -6.969 -35.688 -1.571 1 96.12 199 ALA A N 1
ATOM 1509 C CA . ALA A 1 199 ? -7.523 -34.75 -2.566 1 96.12 199 ALA A CA 1
ATOM 1510 C C . ALA A 1 199 ? -8.805 -34.125 -2.059 1 96.12 199 ALA A C 1
ATOM 1512 O O . ALA A 1 199 ? -8.953 -32.875 -2.107 1 96.12 199 ALA A O 1
ATOM 1513 N N . ALA A 1 200 ? -9.68 -34.906 -1.529 1 96.81 200 ALA A N 1
ATOM 1514 C CA . ALA A 1 200 ? -11 -34.406 -1.145 1 96.81 200 ALA A CA 1
ATOM 1515 C C . ALA A 1 200 ? -10.906 -33.469 0.037 1 96.81 200 ALA A C 1
ATOM 1517 O O . ALA A 1 200 ? -11.383 -32.312 -0.039 1 96.81 200 ALA A O 1
ATOM 1518 N N . TRP A 1 201 ? -10.227 -33.844 1.063 1 96.06 201 TRP A N 1
ATOM 1519 C CA . TRP A 1 201 ? -10.195 -33.094 2.311 1 96.06 201 TRP A CA 1
ATOM 1520 C C . TRP A 1 201 ? -9.336 -31.828 2.162 1 96.06 201 TRP A C 1
ATOM 1522 O O . TRP A 1 201 ? -9.68 -30.781 2.705 1 96.06 201 TRP A O 1
ATOM 1532 N N . GLN A 1 202 ? -8.281 -31.922 1.431 1 93.94 202 GLN A N 1
ATOM 1533 C CA . GLN A 1 202 ? -7.344 -30.812 1.354 1 93.94 2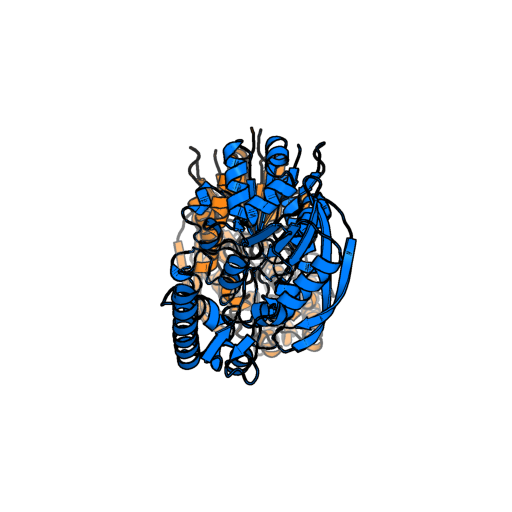02 GLN A CA 1
ATOM 1534 C C . GLN A 1 202 ? -7.801 -29.781 0.331 1 93.94 202 GLN A C 1
ATOM 1536 O O . GLN A 1 202 ? -7.559 -28.578 0.5 1 93.94 202 GLN A O 1
ATOM 1541 N N . PHE A 1 203 ? -8.508 -30.141 -0.686 1 93.56 203 PHE A N 1
ATOM 1542 C CA . PHE A 1 203 ? -8.773 -29.203 -1.772 1 93.56 203 PHE A CA 1
ATOM 1543 C C . PHE A 1 203 ? -10.266 -29.094 -2.047 1 93.56 203 PHE A C 1
ATOM 1545 O O . PHE A 1 203 ? -10.711 -28.203 -2.764 1 93.56 203 PHE A O 1
ATOM 1552 N N . GLY A 1 204 ? -10.992 -29.922 -1.456 1 95.69 204 GLY A N 1
ATOM 1553 C CA . GLY A 1 204 ? -12.406 -30.016 -1.787 1 95.69 204 GLY A CA 1
ATOM 1554 C C . GLY A 1 204 ? -13.227 -28.875 -1.219 1 95.69 204 GLY A C 1
ATOM 1555 O O . GLY A 1 204 ? -14.227 -28.469 -1.818 1 95.69 204 GLY A O 1
ATOM 1556 N N . ARG A 1 205 ? -12.812 -28.328 -0.061 1 94.75 205 ARG A N 1
ATOM 1557 C CA . ARG A 1 205 ? -13.594 -27.281 0.604 1 94.75 205 ARG A CA 1
ATOM 1558 C C . ARG A 1 205 ? -13.672 -26.031 -0.253 1 94.75 205 ARG A C 1
ATOM 1560 O O . ARG A 1 205 ? -14.75 -25.438 -0.41 1 94.75 205 ARG A O 1
ATOM 1567 N N . GLN A 1 206 ? -12.602 -25.609 -0.886 1 91.5 206 GLN A N 1
ATOM 1568 C CA . GLN A 1 206 ? -12.578 -24.406 -1.719 1 91.5 206 GLN A CA 1
ATOM 1569 C C . GLN A 1 206 ? -13.375 -24.609 -3.002 1 91.5 206 GLN A C 1
ATOM 1571 O O . GLN A 1 206 ? -13.734 -23.641 -3.678 1 91.5 206 GLN A O 1
ATOM 1576 N N . LYS A 1 207 ? -13.641 -25.844 -3.295 1 95.75 207 LYS A N 1
ATOM 1577 C CA . LYS A 1 207 ? -14.383 -26.172 -4.504 1 95.75 207 LYS A CA 1
ATOM 1578 C C . LYS A 1 207 ? -15.875 -26.312 -4.207 1 95.75 207 LYS A C 1
ATOM 1580 O O . LYS A 1 207 ? -16.656 -26.656 -5.094 1 95.75 207 LYS A O 1
ATOM 1585 N N . GLY A 1 208 ? -16.25 -26.062 -2.904 1 95.94 208 GLY A N 1
ATOM 1586 C CA . GLY A 1 208 ? -17.656 -26.016 -2.529 1 95.94 208 GLY A CA 1
ATOM 1587 C C . GLY A 1 208 ? -18.094 -27.203 -1.693 1 95.94 208 GLY A C 1
ATOM 1588 O O . GLY A 1 208 ? -19.234 -27.266 -1.239 1 95.94 208 GLY A O 1
ATOM 1589 N N . GLY A 1 209 ? -17.25 -28.125 -1.426 1 96.88 209 GLY A N 1
ATOM 1590 C CA . GLY A 1 209 ? -17.609 -29.344 -0.719 1 96.88 209 GLY A CA 1
ATOM 1591 C C . GLY A 1 209 ? -17.922 -29.109 0.75 1 96.88 209 GLY A C 1
ATOM 1592 O O . GLY A 1 209 ? -17.203 -28.375 1.431 1 96.88 209 GLY A O 1
ATOM 1593 N N . ILE A 1 210 ? -18.953 -29.688 1.254 1 97.38 210 ILE A N 1
ATOM 1594 C CA . ILE A 1 210 ? -19.234 -29.734 2.686 1 97.38 210 ILE A CA 1
ATOM 1595 C C . ILE A 1 210 ? -18.688 -31.016 3.279 1 97.38 210 ILE A C 1
ATOM 1597 O O . ILE A 1 210 ? -18.312 -31.938 2.547 1 97.38 210 ILE A O 1
ATOM 1601 N N . ASP A 1 211 ? -18.656 -31.141 4.535 1 97.19 211 ASP A N 1
ATOM 1602 C CA . ASP A 1 211 ? -17.984 -32.219 5.227 1 97.19 211 ASP A CA 1
ATOM 1603 C C . ASP A 1 211 ? -18.547 -33.594 4.793 1 97.19 211 ASP A C 1
ATOM 1605 O O . ASP A 1 211 ? -17.797 -34.531 4.527 1 97.19 211 ASP A O 1
ATOM 1609 N N . THR A 1 212 ? -19.812 -33.625 4.695 1 97.94 212 THR A N 1
ATOM 1610 C CA . THR A 1 212 ? -20.453 -34.906 4.348 1 97.94 212 THR A CA 1
ATOM 1611 C C . THR A 1 212 ? -20.062 -35.312 2.932 1 97.94 212 THR A C 1
ATOM 1613 O O . THR A 1 212 ? -19.766 -36.5 2.689 1 97.94 212 THR A O 1
ATOM 1616 N N . THR A 1 213 ? -20.094 -34.438 2.035 1 97.69 213 THR A N 1
ATOM 1617 C CA . THR A 1 213 ? -19.719 -34.719 0.654 1 97.69 213 THR A CA 1
ATOM 1618 C C . THR A 1 213 ? -18.234 -35.094 0.562 1 97.69 213 THR A C 1
ATOM 1620 O O . THR A 1 213 ? -17.875 -36.062 -0.114 1 97.69 213 THR A O 1
ATOM 1623 N N . LEU A 1 214 ? -17.391 -34.375 1.267 1 98.12 214 LEU A N 1
ATOM 1624 C CA . LEU A 1 214 ? -15.961 -34.625 1.229 1 98.12 214 LEU A CA 1
ATOM 1625 C C . LEU A 1 214 ? -15.625 -36 1.819 1 98.12 214 LEU A C 1
ATOM 1627 O O . LEU A 1 214 ? -14.758 -36.719 1.304 1 98.12 214 LEU A O 1
ATOM 1631 N N . ALA A 1 215 ? -16.312 -36.281 2.863 1 98.06 215 ALA A N 1
ATOM 1632 C CA . ALA A 1 215 ? -16.141 -37.594 3.457 1 98.06 215 ALA A CA 1
ATOM 1633 C C . ALA A 1 215 ? -16.531 -38.719 2.471 1 98.06 215 ALA A C 1
ATOM 1635 O O . ALA A 1 215 ? -15.836 -39.719 2.359 1 98.06 215 ALA A O 1
ATOM 1636 N N . PHE A 1 216 ? -17.609 -38.531 1.825 1 98.12 216 PHE A N 1
ATOM 1637 C CA . PHE A 1 216 ? -18.094 -39.5 0.856 1 98.12 216 PHE A CA 1
ATOM 1638 C C . PHE A 1 216 ? -17.141 -39.625 -0.318 1 98.12 216 PHE A C 1
ATOM 1640 O O . PHE A 1 216 ? -16.812 -40.75 -0.754 1 98.12 216 PHE A O 1
ATOM 1647 N N . LEU A 1 217 ? -16.688 -38.5 -0.85 1 98.12 217 LEU A N 1
ATOM 1648 C CA . LEU A 1 217 ? -15.734 -38.5 -1.953 1 98.12 217 LEU A CA 1
ATOM 1649 C C . LEU A 1 217 ? -14.453 -39.219 -1.568 1 98.12 217 LEU A C 1
ATOM 1651 O O . LEU A 1 217 ? -13.914 -40 -2.361 1 98.12 217 LEU A O 1
ATOM 1655 N N . ASP A 1 218 ? -13.977 -39 -0.377 1 98.5 218 ASP A N 1
ATOM 1656 C CA . ASP A 1 218 ? -12.75 -39.656 0.084 1 98.5 218 ASP A CA 1
ATOM 1657 C C . ASP A 1 218 ? -12.945 -41.188 0.195 1 98.5 218 ASP A C 1
ATOM 1659 O O . ASP A 1 218 ? -12.062 -41.938 -0.181 1 98.5 218 ASP A O 1
ATOM 1663 N N . LYS A 1 219 ? -14.07 -41.5 0.71 1 98.06 219 LYS A N 1
ATOM 1664 C CA . LYS A 1 219 ? -14.391 -42.938 0.827 1 98.06 219 LYS A CA 1
ATOM 1665 C C . LYS A 1 219 ? -14.438 -43.594 -0.544 1 98.06 219 LYS A C 1
ATOM 1667 O O . LYS A 1 219 ? -13.875 -44.656 -0.733 1 98.06 219 LYS A O 1
ATOM 1672 N N . GLN A 1 220 ? -15.141 -42.969 -1.469 1 97.88 220 GLN A N 1
ATOM 1673 C CA . GLN A 1 220 ? -15.227 -43.5 -2.828 1 97.88 220 GLN A CA 1
ATOM 1674 C C . GLN A 1 220 ? -13.852 -43.562 -3.488 1 97.88 220 GLN A C 1
ATOM 1676 O O . GLN A 1 220 ? -13.539 -44.5 -4.191 1 97.88 220 GLN A O 1
ATOM 1681 N N . ALA A 1 221 ? 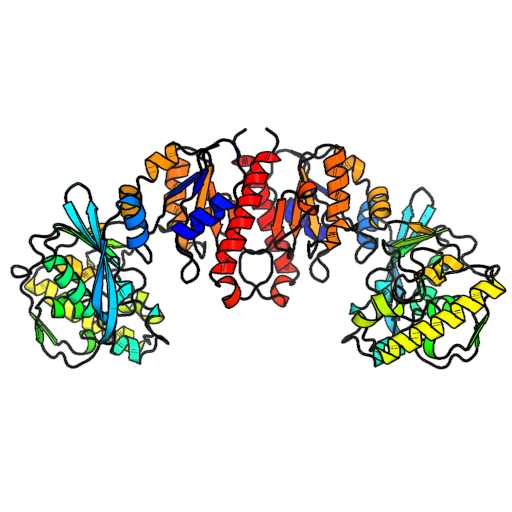-13.078 -42.562 -3.289 1 98.19 221 ALA A N 1
ATOM 1682 C CA . ALA A 1 221 ? -11.719 -42.531 -3.811 1 98.19 221 ALA A CA 1
ATOM 1683 C C . ALA A 1 221 ? -10.898 -43.688 -3.262 1 98.19 221 ALA A C 1
ATOM 1685 O O . ALA A 1 221 ? -10.086 -44.281 -3.979 1 98.19 221 ALA A O 1
ATOM 1686 N N . GLY A 1 222 ? -11.109 -43.906 -2.008 1 98.06 222 GLY A N 1
ATOM 1687 C CA . GLY A 1 222 ? -10.445 -45.062 -1.396 1 98.06 222 GLY A CA 1
ATOM 1688 C C . GLY A 1 222 ? -10.766 -46.375 -2.072 1 98.06 222 GLY A C 1
ATOM 1689 O O . GLY A 1 222 ? -9.883 -47.188 -2.281 1 98.06 222 GLY A O 1
ATOM 1690 N N . LYS A 1 223 ? -12 -46.562 -2.395 1 97.62 223 LYS A N 1
ATOM 1691 C CA . LYS A 1 223 ? -12.422 -47.781 -3.094 1 97.62 223 LYS A CA 1
ATOM 1692 C C . LYS A 1 223 ? -11.75 -47.875 -4.461 1 97.62 223 LYS A C 1
ATOM 1694 O O . LYS A 1 223 ? -11.289 -48.969 -4.848 1 97.62 223 LYS A O 1
ATOM 1699 N N . ILE A 1 224 ? -11.75 -46.812 -5.109 1 96.69 224 ILE A N 1
ATOM 1700 C CA . ILE A 1 224 ? -11.141 -46.75 -6.434 1 96.69 224 ILE A CA 1
ATOM 1701 C C . ILE A 1 224 ? -9.648 -47.031 -6.32 1 96.69 224 ILE A C 1
ATOM 1703 O O . ILE A 1 224 ? -9.094 -47.812 -7.098 1 96.69 224 ILE A O 1
ATOM 1707 N N . ALA A 1 225 ? -9 -46.406 -5.355 1 97.44 225 ALA A N 1
ATOM 1708 C CA . ALA A 1 225 ? -7.566 -46.625 -5.133 1 97.44 225 ALA A CA 1
ATOM 1709 C C . ALA A 1 225 ? -7.254 -48.094 -4.863 1 97.44 225 ALA A C 1
ATOM 1711 O O . ALA A 1 225 ? -6.254 -48.625 -5.355 1 97.44 225 ALA A O 1
ATOM 1712 N N . GLN A 1 226 ? -8.117 -48.719 -4.09 1 97.25 226 GLN A N 1
ATOM 1713 C CA . GLN A 1 226 ? -7.938 -50.125 -3.789 1 97.25 226 GLN A CA 1
ATOM 1714 C C . GLN A 1 226 ? -8.062 -50.969 -5.047 1 97.25 226 GLN A C 1
ATOM 1716 O O . GLN A 1 226 ? -7.301 -51.906 -5.242 1 97.25 226 GLN A O 1
ATOM 1721 N N . GLN A 1 227 ? -9.016 -50.656 -5.895 1 95.81 227 GLN A N 1
ATOM 1722 C CA . GLN A 1 227 ? -9.164 -51.375 -7.16 1 95.81 227 GLN A CA 1
ATOM 1723 C C . GLN A 1 227 ? -7.914 -51.219 -8.023 1 95.81 227 GLN A C 1
ATOM 1725 O O . GLN A 1 227 ? -7.445 -52.188 -8.609 1 95.81 227 GLN A O 1
ATOM 1730 N N . ILE A 1 228 ? -7.422 -50.031 -8.094 1 94.38 228 ILE A N 1
ATOM 1731 C CA . ILE A 1 228 ? -6.227 -49.75 -8.883 1 94.38 228 ILE A CA 1
ATOM 1732 C C . ILE A 1 228 ? -5.047 -50.531 -8.32 1 94.38 228 ILE A C 1
ATOM 1734 O O . ILE A 1 228 ? -4.266 -51.125 -9.086 1 94.38 228 ILE A O 1
ATOM 1738 N N . LYS A 1 229 ? -4.949 -50.562 -7.02 1 95.44 229 LYS A N 1
ATOM 1739 C CA . LYS A 1 229 ? -3.887 -51.312 -6.375 1 95.44 229 LYS A CA 1
ATOM 1740 C C . LYS A 1 229 ? -3.994 -52.812 -6.707 1 95.44 229 LYS A C 1
ATOM 1742 O O . LYS A 1 229 ? -2.994 -53.438 -7.039 1 95.44 229 LYS A O 1
ATOM 1747 N N . ASP A 1 230 ? -5.152 -53.312 -6.695 1 94.06 230 ASP A N 1
ATOM 1748 C CA . ASP A 1 230 ? -5.387 -54.719 -6.914 1 94.06 230 ASP A CA 1
ATOM 1749 C C . ASP A 1 230 ? -5.117 -55.094 -8.367 1 94.06 230 ASP A C 1
ATOM 1751 O O . ASP A 1 230 ? -4.523 -56.156 -8.641 1 94.06 230 ASP A O 1
ATOM 1755 N N . PHE A 1 231 ? -5.488 -54.312 -9.281 1 88.75 231 PHE A N 1
ATOM 1756 C CA . PHE A 1 231 ? -5.453 -54.688 -10.695 1 88.75 231 PHE A CA 1
ATOM 1757 C C . PHE A 1 231 ? -4.141 -54.25 -11.336 1 88.75 231 PHE A C 1
ATOM 1759 O O . PHE A 1 231 ? -3.627 -54.938 -12.227 1 88.75 231 PHE A O 1
ATOM 1766 N N . TRP A 1 232 ? -3.6 -53.094 -10.898 1 87.12 232 TRP A N 1
ATOM 1767 C CA . TRP A 1 232 ? -2.428 -52.562 -11.57 1 87.12 232 TRP A CA 1
ATOM 1768 C C . TRP A 1 232 ? -1.212 -52.562 -10.656 1 87.12 232 TRP A C 1
ATOM 1770 O O . TRP A 1 232 ? -0.117 -52.156 -11.055 1 87.12 232 TRP A O 1
ATOM 1780 N N . GLU A 1 233 ? -1.373 -52.969 -9.469 1 91.25 233 GLU A N 1
ATOM 1781 C CA . GLU A 1 233 ? -0.303 -53.062 -8.477 1 91.25 233 GLU A CA 1
ATOM 1782 C C . GLU A 1 233 ? 0.352 -51.688 -8.266 1 91.25 233 GLU A C 1
ATOM 1784 O O . GLU A 1 233 ? 1.579 -51.594 -8.195 1 91.25 233 GLU A O 1
ATOM 1789 N N . VAL A 1 234 ? -0.476 -50.719 -8.344 1 91.69 234 VAL A N 1
ATOM 1790 C CA . VAL A 1 234 ? -0.052 -49.344 -8.07 1 91.69 234 VAL A CA 1
ATOM 1791 C C . VAL A 1 234 ? -0.835 -48.781 -6.887 1 91.69 234 VAL A C 1
ATOM 1793 O O . VAL A 1 234 ? -2.068 -48.781 -6.887 1 91.69 234 VAL A O 1
ATOM 1796 N N . ASP A 1 235 ? -0.083 -48.344 -5.891 1 96.06 235 ASP A N 1
ATOM 1797 C CA . ASP A 1 235 ? -0.707 -47.656 -4.77 1 96.06 235 ASP A CA 1
ATOM 1798 C C . ASP A 1 235 ? -0.646 -46.156 -4.953 1 96.06 235 ASP A C 1
ATOM 1800 O O . ASP A 1 235 ? 0.404 -45.531 -4.754 1 96.06 235 ASP A O 1
ATOM 1804 N N . LEU A 1 236 ? -1.737 -45.562 -5.273 1 95.88 236 LEU A N 1
ATOM 1805 C CA . LEU A 1 236 ? -1.784 -44.125 -5.547 1 95.88 236 LEU A CA 1
ATOM 1806 C C . LEU A 1 236 ? -1.373 -43.312 -4.32 1 95.88 236 LEU A C 1
ATOM 1808 O O . LEU A 1 236 ? -0.774 -42.25 -4.445 1 95.88 236 LEU A O 1
ATOM 1812 N N . ASP A 1 237 ? -1.68 -43.781 -3.17 1 95.69 237 ASP A N 1
ATOM 1813 C CA . ASP A 1 237 ? -1.401 -43.031 -1.944 1 95.69 237 ASP A CA 1
ATOM 1814 C C . ASP A 1 237 ? 0.098 -43 -1.657 1 95.69 237 ASP A C 1
ATOM 1816 O O . ASP A 1 237 ? 0.557 -42.188 -0.846 1 95.69 237 ASP A O 1
ATOM 1820 N N . ASP A 1 238 ? 0.844 -43.812 -2.336 1 95.44 238 ASP A N 1
ATOM 1821 C CA . ASP A 1 238 ? 2.295 -43.812 -2.174 1 95.44 238 ASP A CA 1
ATOM 1822 C C . ASP A 1 238 ? 2.961 -42.875 -3.17 1 95.44 238 ASP A C 1
ATOM 1824 O O . ASP A 1 238 ? 4.176 -42.656 -3.125 1 95.44 238 ASP A O 1
ATOM 1828 N N . ILE A 1 239 ? 2.209 -42.344 -4.02 1 94.81 239 ILE A N 1
ATOM 1829 C CA . ILE A 1 239 ? 2.764 -41.469 -5.039 1 94.81 239 ILE A CA 1
ATOM 1830 C C . ILE A 1 239 ? 2.486 -40 -4.668 1 94.81 239 ILE A C 1
ATOM 1832 O O . ILE A 1 239 ? 1.344 -39.562 -4.73 1 94.81 239 ILE A O 1
ATOM 1836 N N . PRO A 1 240 ? 3.531 -39.312 -4.285 1 94.44 240 PRO A N 1
ATOM 1837 C CA . PRO A 1 240 ? 3.33 -37.906 -3.961 1 94.44 240 PRO A CA 1
ATOM 1838 C C . PRO A 1 240 ? 2.711 -37.125 -5.113 1 94.44 240 PRO A C 1
ATOM 1840 O O . PRO A 1 240 ? 3.189 -37.188 -6.246 1 94.44 240 PRO A O 1
ATOM 1843 N N . GLY A 1 241 ? 1.639 -36.438 -4.84 1 95.19 241 GLY A N 1
ATOM 1844 C CA . GLY A 1 241 ? 0.988 -35.594 -5.844 1 95.19 241 GLY A CA 1
ATOM 1845 C C . GLY A 1 241 ? -0.173 -36.281 -6.531 1 95.19 241 GLY A C 1
ATOM 1846 O O . GLY A 1 241 ? -0.874 -35.688 -7.344 1 95.19 241 GLY A O 1
ATOM 1847 N N . SER A 1 242 ? -0.423 -37.5 -6.113 1 96.94 242 SER A N 1
ATOM 1848 C CA . SER A 1 242 ? -1.523 -38.25 -6.719 1 96.94 242 SER A CA 1
ATOM 1849 C C . SER A 1 242 ? -2.865 -37.594 -6.418 1 96.94 242 SER A C 1
ATOM 1851 O O . SER A 1 242 ? -3.822 -37.75 -7.184 1 96.94 242 SER A O 1
ATOM 1853 N N . GLY A 1 243 ? -2.922 -36.812 -5.348 1 96.81 243 GLY A N 1
ATOM 1854 C CA . GLY A 1 243 ? -4.152 -36.125 -4.965 1 96.81 243 GLY A CA 1
ATOM 1855 C C . GLY A 1 243 ? -4.312 -34.781 -5.613 1 96.81 243 GLY A C 1
ATOM 1856 O O . GLY A 1 243 ? -5.348 -34.125 -5.449 1 96.81 243 GLY A O 1
ATOM 1857 N N . ALA A 1 244 ? -3.361 -34.344 -6.402 1 94.38 244 ALA A N 1
ATOM 1858 C CA . ALA A 1 244 ? -3.396 -33.031 -7.016 1 94.38 244 ALA A CA 1
ATOM 1859 C C . ALA A 1 244 ? -4.652 -32.844 -7.859 1 94.38 244 ALA A C 1
ATOM 1861 O O . ALA A 1 244 ? -5.074 -33.75 -8.562 1 94.38 244 ALA A O 1
ATOM 1862 N N . ALA A 1 245 ? -5.246 -31.609 -7.758 1 94.88 245 ALA A N 1
ATOM 1863 C CA . ALA A 1 245 ? -6.383 -31.188 -8.57 1 94.88 245 ALA A CA 1
ATOM 1864 C C . ALA A 1 245 ? -7.535 -32.188 -8.461 1 94.88 245 ALA A C 1
ATOM 1866 O O . ALA A 1 245 ? -8.117 -32.594 -9.477 1 94.88 245 ALA A O 1
ATOM 1867 N N . GLY A 1 246 ? -7.789 -32.656 -7.234 1 96.12 246 GLY A N 1
ATOM 1868 C CA . GLY A 1 246 ? -8.93 -33.531 -7.012 1 96.12 246 GLY A CA 1
ATOM 1869 C C . GLY A 1 246 ? -8.703 -34.969 -7.488 1 96.12 246 GLY A C 1
ATOM 1870 O O . GLY A 1 246 ? -9.633 -35.625 -7.934 1 96.12 246 GLY A O 1
ATOM 1871 N N . GLY A 1 247 ? -7.48 -35.375 -7.559 1 97.44 247 GLY A N 1
ATOM 1872 C CA . GLY A 1 247 ? -7.16 -36.75 -7.938 1 97.44 247 GLY A CA 1
ATOM 1873 C C . GLY A 1 247 ? -6.711 -36.875 -9.383 1 97.44 247 GLY A C 1
ATOM 1874 O O . GLY A 1 247 ? -6.293 -37.969 -9.812 1 97.44 247 GLY A O 1
ATOM 1875 N N . ILE A 1 248 ? -6.715 -35.781 -10.102 1 97.44 248 ILE A N 1
ATOM 1876 C CA . ILE A 1 248 ? -6.285 -35.781 -11.492 1 97.44 248 ILE A CA 1
ATOM 1877 C C . ILE A 1 248 ? -4.816 -36.156 -11.578 1 97.44 248 ILE A C 1
ATOM 1879 O O . ILE A 1 248 ? -4.406 -36.844 -12.523 1 97.44 248 ILE A O 1
ATOM 1883 N N . GLY A 1 249 ? -4.023 -35.75 -10.633 1 96.88 249 GLY A N 1
ATOM 1884 C CA . GLY A 1 249 ? -2.639 -36.188 -10.57 1 96.88 249 GLY A CA 1
ATOM 1885 C C . GLY A 1 249 ? -2.488 -37.688 -10.602 1 96.88 249 GLY A C 1
ATOM 1886 O O . GLY A 1 249 ? -1.68 -38.219 -11.367 1 96.88 249 GLY A O 1
ATOM 1887 N N . GLY A 1 250 ? -3.244 -38.375 -9.805 1 96.06 250 GLY A N 1
ATOM 1888 C CA . GLY A 1 250 ? -3.232 -39.812 -9.781 1 96.06 250 GLY A CA 1
ATOM 1889 C C . GLY A 1 250 ? -3.594 -40.438 -11.117 1 96.06 250 GLY A C 1
ATOM 1890 O O . GLY A 1 250 ? -2.943 -41.375 -11.555 1 96.06 250 GLY A O 1
ATOM 1891 N N . ALA A 1 251 ? -4.609 -39.906 -11.719 1 95.69 251 ALA A N 1
ATOM 1892 C CA . ALA A 1 251 ? -5.035 -40.438 -13.023 1 95.69 251 ALA A CA 1
ATOM 1893 C C . ALA A 1 251 ? -3.924 -40.281 -14.062 1 95.69 251 ALA A C 1
ATOM 1895 O O . ALA A 1 251 ? -3.656 -41.188 -14.836 1 95.69 251 ALA A O 1
ATOM 1896 N N . LEU A 1 252 ? -3.291 -39.125 -14.055 1 95.88 252 LEU A N 1
ATOM 1897 C CA . LEU A 1 252 ? -2.211 -38.875 -15.008 1 95.88 252 LEU A CA 1
ATOM 1898 C C . LEU A 1 252 ? -1.021 -39.781 -14.719 1 95.88 252 LEU A C 1
ATOM 1900 O O . LEU A 1 252 ? -0.363 -40.281 -15.648 1 95.88 252 LEU A O 1
ATOM 1904 N N . PHE A 1 253 ? -0.751 -40.062 -13.461 1 93.88 253 PHE A N 1
ATOM 1905 C CA . PHE A 1 253 ? 0.306 -41 -13.094 1 93.88 253 PHE A CA 1
ATOM 1906 C C . PHE A 1 253 ? 0.028 -42.375 -13.672 1 93.88 253 PHE A C 1
ATOM 1908 O O . PHE A 1 253 ? 0.942 -43.062 -14.148 1 93.88 253 PHE A O 1
ATOM 1915 N N . LEU A 1 254 ? -1.224 -42.781 -13.594 1 91.88 254 LEU A N 1
ATOM 1916 C CA . LEU A 1 254 ? -1.614 -44.062 -14.133 1 91.88 254 LEU A CA 1
ATOM 1917 C C . LEU A 1 254 ? -1.359 -44.125 -15.633 1 91.88 254 LEU A C 1
ATOM 1919 O O . LEU A 1 254 ? -1.147 -45.219 -16.188 1 91.88 254 LEU A O 1
ATOM 1923 N N . LEU A 1 255 ? -1.351 -42.969 -16.234 1 92.12 255 LEU A N 1
ATOM 1924 C CA . LEU A 1 255 ? -1.123 -42.875 -17.672 1 92.12 255 LEU A CA 1
ATOM 1925 C C . LEU A 1 255 ? 0.366 -42.781 -17.984 1 92.12 255 LEU A C 1
ATOM 1927 O O . LEU A 1 255 ? 0.754 -42.625 -19.141 1 92.12 255 LEU A O 1
ATOM 1931 N N . GLY A 1 256 ? 1.184 -42.75 -16.953 1 91.19 256 GLY A N 1
ATOM 1932 C CA . GLY A 1 256 ? 2.627 -42.781 -17.125 1 91.19 256 GLY A CA 1
ATOM 1933 C C . GLY A 1 256 ? 3.252 -41.406 -17 1 91.19 256 GLY A C 1
ATOM 1934 O O . GLY A 1 256 ? 4.426 -41.219 -17.328 1 91.19 256 GLY A O 1
ATOM 1935 N N . ALA A 1 257 ? 2.502 -40.5 -16.547 1 94.06 257 ALA A N 1
ATOM 1936 C CA . ALA A 1 257 ? 3.012 -39.125 -16.422 1 94.06 257 ALA A CA 1
ATOM 1937 C C . ALA A 1 257 ? 4.016 -39.031 -15.273 1 94.06 257 ALA A C 1
ATOM 1939 O O . ALA A 1 257 ? 4.008 -39.844 -14.352 1 94.06 257 ALA A O 1
ATOM 1940 N N . LYS A 1 258 ? 4.887 -38.094 -15.398 1 93.25 258 LYS A N 1
ATOM 1941 C CA . LYS A 1 258 ? 5.809 -37.719 -14.328 1 93.25 258 LYS A CA 1
ATOM 1942 C C . LYS A 1 258 ? 5.539 -36.312 -13.828 1 93.25 258 LYS A C 1
ATOM 1944 O O . LYS A 1 258 ? 5.27 -35.406 -14.633 1 93.25 258 LYS A O 1
ATOM 1949 N N . MET A 1 259 ? 5.605 -36.219 -12.516 1 94.69 259 MET A N 1
ATOM 1950 C CA . MET A 1 259 ? 5.375 -34.906 -11.938 1 94.69 259 MET A CA 1
ATOM 1951 C C . MET A 1 259 ? 6.695 -34.188 -11.688 1 94.69 259 MET A C 1
ATOM 1953 O O . MET A 1 259 ? 7.652 -34.781 -11.195 1 94.69 259 MET A O 1
ATOM 1957 N N . VAL A 1 260 ? 6.746 -32.969 -12.109 1 94.38 260 VAL A N 1
ATOM 1958 C CA . VAL A 1 260 ? 7.891 -32.094 -11.859 1 94.38 260 VAL A CA 1
ATOM 1959 C C . VAL A 1 260 ? 7.418 -30.781 -11.25 1 94.38 260 VAL A C 1
ATOM 1961 O O . VAL A 1 260 ? 6.242 -30.422 -11.359 1 94.38 260 VAL A O 1
ATOM 1964 N N . SER A 1 261 ? 8.328 -30.125 -10.578 1 93 261 SER A N 1
ATOM 1965 C CA . SER A 1 261 ? 8.023 -28.781 -10.078 1 93 261 SER A CA 1
ATOM 1966 C C . SER A 1 261 ? 7.672 -27.828 -11.227 1 93 261 SER A C 1
ATOM 1968 O O . SER A 1 261 ? 8.406 -27.75 -12.211 1 93 261 SER A O 1
ATOM 1970 N N . GLY A 1 262 ? 6.547 -27.203 -11.008 1 93.88 262 GLY A N 1
ATOM 1971 C CA . GLY A 1 262 ? 6.137 -26.25 -12.023 1 93.88 262 GLY A CA 1
ATOM 1972 C C . GLY A 1 262 ? 7.137 -25.125 -12.227 1 93.88 262 GLY A C 1
ATOM 1973 O O . GLY A 1 262 ? 7.492 -24.797 -13.359 1 93.88 262 GLY A O 1
ATOM 1974 N N . PHE A 1 263 ? 7.688 -24.641 -11.219 1 94.56 263 PHE A N 1
ATOM 1975 C CA . PHE A 1 263 ? 8.664 -23.562 -11.297 1 94.56 263 PHE A CA 1
ATOM 1976 C C . PHE A 1 263 ? 9.93 -24.031 -12 1 94.56 263 PHE A C 1
ATOM 1978 O O . PHE A 1 263 ? 10.445 -23.328 -12.875 1 94.56 263 PHE A O 1
ATOM 1985 N N . ASP A 1 264 ? 10.375 -25.172 -11.562 1 95.44 264 ASP A N 1
ATOM 1986 C CA . ASP A 1 264 ? 11.617 -25.672 -12.133 1 95.44 264 ASP A CA 1
ATOM 1987 C C . ASP A 1 264 ? 11.5 -25.875 -13.641 1 95.44 264 ASP A C 1
ATOM 1989 O O . ASP A 1 264 ? 12.414 -25.547 -14.398 1 95.44 264 ASP A O 1
ATOM 1993 N N . LEU A 1 265 ? 10.383 -26.375 -13.977 1 96.25 265 LEU A N 1
ATOM 1994 C CA . LEU A 1 265 ? 10.156 -26.625 -15.398 1 96.25 265 LEU A CA 1
ATOM 1995 C C . LEU A 1 265 ? 10.148 -25.312 -16.172 1 96.25 265 LEU A C 1
ATOM 1997 O O . LEU A 1 265 ? 10.859 -25.172 -17.188 1 96.25 265 LEU A O 1
ATOM 2001 N N . VAL A 1 266 ? 9.398 -24.344 -15.734 1 97.06 266 VAL A N 1
ATOM 2002 C CA . VAL A 1 266 ? 9.289 -23.078 -16.422 1 97.06 266 VAL A CA 1
ATOM 2003 C C . VAL A 1 266 ? 10.641 -22.344 -16.391 1 97.06 266 VAL A C 1
ATOM 2005 O O . VAL A 1 266 ? 11.055 -21.734 -17.375 1 97.06 266 VAL A O 1
ATOM 2008 N N . SER A 1 267 ? 11.305 -22.422 -15.258 1 97.31 267 SER A N 1
ATOM 2009 C CA . SER A 1 267 ? 12.625 -21.828 -15.117 1 97.31 267 SER A CA 1
ATOM 2010 C C . SER A 1 267 ? 13.602 -22.391 -16.141 1 97.31 267 SER A C 1
ATOM 2012 O O . SER A 1 267 ? 14.359 -21.656 -16.766 1 97.31 267 SER A O 1
ATOM 2014 N N . GLN A 1 268 ? 13.523 -23.688 -16.328 1 97.31 268 GLN A N 1
ATOM 2015 C CA . GLN A 1 268 ? 14.383 -24.359 -17.297 1 97.31 268 GLN A CA 1
ATOM 2016 C C . GLN A 1 268 ? 14.047 -23.891 -18.719 1 97.31 268 GLN A C 1
ATOM 2018 O O . GLN A 1 268 ? 14.938 -23.547 -19.5 1 97.31 268 GLN A O 1
ATOM 2023 N N . ILE A 1 269 ? 12.828 -23.859 -18.984 1 97.5 269 ILE A N 1
ATOM 2024 C CA . ILE A 1 269 ? 12.367 -23.547 -20.328 1 97.5 269 ILE A CA 1
ATOM 2025 C C . ILE A 1 269 ? 12.695 -22.094 -20.656 1 97.5 269 ILE A C 1
ATOM 2027 O O . ILE A 1 269 ? 13.117 -21.781 -21.781 1 97.5 269 ILE A O 1
ATOM 2031 N N . THR A 1 270 ? 12.586 -21.156 -19.688 1 97.19 270 THR A N 1
ATOM 2032 C CA . THR A 1 270 ? 12.758 -19.734 -19.922 1 97.19 270 THR A CA 1
ATOM 2033 C C . THR A 1 270 ? 14.227 -19.344 -19.812 1 97.19 270 THR A C 1
ATOM 2035 O O . THR A 1 270 ? 14.609 -18.234 -20.188 1 97.19 270 THR A O 1
ATOM 2038 N N . GLY A 1 271 ? 15.047 -20.219 -19.297 1 97.44 271 GLY A N 1
ATOM 2039 C CA . GLY A 1 271 ? 16.438 -19.875 -19.062 1 97.44 271 GLY A CA 1
ATOM 2040 C C . GLY A 1 271 ? 16.641 -18.891 -17.938 1 97.44 271 GLY A C 1
ATOM 2041 O O . GLY A 1 271 ? 17.547 -18.047 -18 1 97.44 271 GLY A O 1
ATOM 2042 N N . LEU A 1 272 ? 15.883 -18.969 -16.969 1 98.38 272 LEU A N 1
ATOM 2043 C CA . LEU A 1 272 ? 15.852 -18 -15.891 1 98.38 272 LEU A CA 1
ATOM 2044 C C . LEU A 1 272 ? 17.188 -17.938 -15.172 1 98.38 272 LEU A C 1
ATOM 2046 O O . LEU A 1 272 ? 17.719 -16.844 -14.914 1 98.38 272 LEU A O 1
ATOM 2050 N N . GLU A 1 273 ? 17.75 -19.094 -14.867 1 98.31 273 GLU A N 1
ATOM 2051 C CA . GLU A 1 273 ? 18.984 -19.141 -14.078 1 98.31 273 GLU A CA 1
ATOM 2052 C C . GLU A 1 273 ? 20.109 -18.375 -14.766 1 98.31 273 GLU A C 1
ATOM 2054 O O . GLU A 1 273 ? 20.766 -17.547 -14.141 1 98.31 273 GLU A O 1
ATOM 2059 N N . LYS A 1 274 ? 20.344 -18.609 -16.031 1 98.31 274 LYS A N 1
ATOM 2060 C CA . LYS A 1 274 ? 21.391 -17.938 -16.781 1 98.31 274 LYS A CA 1
ATOM 2061 C C . LYS A 1 274 ? 21.156 -16.422 -16.812 1 98.31 274 LYS A C 1
ATOM 2063 O O . LYS A 1 274 ? 22.094 -15.641 -16.688 1 98.31 274 LYS A O 1
ATOM 2068 N N . LYS A 1 275 ? 19.906 -16.062 -16.984 1 98.44 275 LYS A N 1
ATOM 2069 C CA . LYS A 1 275 ? 19.562 -14.648 -17.062 1 98.44 275 LYS A CA 1
ATOM 2070 C C . LYS A 1 275 ? 19.766 -13.961 -15.711 1 98.44 275 LYS A C 1
ATOM 2072 O O . LYS A 1 275 ? 20.203 -12.812 -15.664 1 98.44 275 LYS A O 1
ATOM 2077 N N . ILE A 1 276 ? 19.469 -14.648 -14.656 1 98.44 276 ILE A N 1
ATOM 2078 C CA . ILE A 1 276 ? 19.703 -14.117 -13.32 1 98.44 276 ILE A CA 1
ATOM 2079 C C . ILE A 1 276 ? 21.203 -13.914 -13.094 1 98.44 276 ILE A C 1
ATOM 2081 O O . ILE A 1 276 ? 21.641 -12.891 -12.562 1 98.44 276 ILE A O 1
ATOM 2085 N N . GLU A 1 277 ? 21.969 -14.906 -13.516 1 98 277 GLU A N 1
ATOM 2086 C CA . GLU A 1 277 ? 23.422 -14.82 -13.383 1 98 277 GLU A CA 1
ATOM 2087 C C . GLU A 1 277 ? 23.969 -13.562 -14.055 1 98 277 GLU A C 1
ATOM 2089 O O . GLU A 1 277 ? 24.922 -12.953 -13.57 1 98 277 GLU A O 1
ATOM 2094 N N . GLN A 1 278 ? 23.328 -13.133 -15.086 1 97.38 278 GLN A N 1
ATOM 2095 C CA . GLN A 1 278 ? 23.828 -12.023 -15.891 1 97.38 278 GLN A CA 1
ATOM 2096 C C . GLN A 1 278 ? 23.266 -10.695 -15.414 1 97.38 278 GLN A C 1
ATOM 2098 O O . GLN A 1 278 ? 23.797 -9.633 -15.727 1 97.38 278 GLN A O 1
ATOM 2103 N N . ALA A 1 279 ? 22.188 -10.656 -14.734 1 97 279 ALA A N 1
ATOM 2104 C CA . ALA A 1 279 ? 21.5 -9.43 -14.328 1 97 279 ALA A CA 1
ATOM 2105 C C . ALA A 1 279 ? 22.203 -8.781 -13.133 1 97 279 ALA A C 1
ATOM 2107 O O . ALA A 1 279 ? 22.969 -9.438 -12.43 1 97 279 ALA A O 1
ATOM 2108 N N . ASP A 1 280 ? 21.969 -7.477 -12.961 1 95.31 280 ASP A N 1
ATOM 2109 C CA . ASP A 1 280 ? 22.516 -6.75 -11.82 1 95.31 280 ASP A CA 1
ATOM 2110 C C . ASP A 1 280 ? 21.516 -6.691 -10.672 1 95.31 280 ASP A C 1
ATOM 2112 O O . ASP A 1 280 ? 21.906 -6.652 -9.508 1 95.31 280 ASP A O 1
ATOM 2116 N N . VAL A 1 281 ? 20.281 -6.613 -11.023 1 95.44 281 VAL A N 1
ATOM 2117 C CA . VAL A 1 281 ? 19.188 -6.539 -10.047 1 95.44 281 VAL A CA 1
ATOM 2118 C C . VAL A 1 281 ? 18 -7.367 -10.523 1 95.44 281 VAL A C 1
ATOM 2120 O O . VAL A 1 281 ? 17.703 -7.387 -11.719 1 95.44 281 VAL A O 1
ATOM 2123 N N . ILE A 1 282 ? 17.391 -8.07 -9.578 1 98 282 ILE A N 1
ATOM 2124 C CA . ILE A 1 282 ? 16.266 -8.938 -9.898 1 98 282 ILE A CA 1
ATOM 2125 C C . ILE A 1 282 ? 15 -8.414 -9.211 1 98 282 ILE A C 1
ATOM 2127 O O . ILE A 1 282 ? 15.023 -8.109 -8.016 1 98 282 ILE A O 1
ATOM 2131 N N . ILE A 1 283 ? 13.93 -8.25 -9.969 1 98.5 283 ILE A N 1
ATOM 2132 C CA . ILE A 1 283 ? 12.609 -7.965 -9.414 1 98.5 283 ILE A CA 1
ATOM 2133 C C . ILE A 1 283 ? 11.703 -9.188 -9.586 1 98.5 283 ILE A C 1
ATOM 2135 O O . ILE A 1 283 ? 11.594 -9.734 -10.68 1 98.5 283 ILE A O 1
ATOM 2139 N N . THR A 1 284 ? 11.141 -9.68 -8.547 1 98.69 284 THR A N 1
ATOM 2140 C CA . THR A 1 284 ? 10.18 -10.773 -8.594 1 98.69 284 THR A CA 1
ATOM 2141 C C . THR A 1 284 ? 8.906 -10.398 -7.84 1 98.69 284 THR A C 1
ATOM 2143 O O . THR A 1 284 ? 8.719 -9.242 -7.453 1 98.69 284 THR A O 1
ATOM 2146 N N . GLY A 1 285 ? 7.953 -11.328 -7.762 1 98.06 285 GLY A N 1
ATOM 2147 C CA . GLY A 1 285 ? 6.723 -11.008 -7.059 1 98.06 285 GLY A CA 1
ATOM 2148 C C . GLY A 1 285 ? 5.594 -11.977 -7.352 1 98.06 285 GLY A C 1
ATOM 2149 O O . GLY A 1 285 ? 5.754 -12.898 -8.156 1 98.06 285 GLY A O 1
ATOM 2150 N N . GLU A 1 286 ? 4.512 -11.781 -6.664 1 96.88 286 GLU A N 1
ATOM 2151 C CA . GLU A 1 286 ? 3.254 -12.484 -6.871 1 96.88 286 GLU A CA 1
ATOM 2152 C C . GLU A 1 286 ? 2.088 -11.734 -6.234 1 96.88 286 GLU A C 1
ATOM 2154 O O . GLU A 1 286 ? 2.287 -10.711 -5.582 1 96.88 286 GLU A O 1
ATOM 2159 N N . GLY A 1 287 ? 0.945 -12.234 -6.484 1 96 287 GLY A N 1
ATOM 2160 C CA . GLY A 1 287 ? -0.234 -11.539 -5.992 1 96 287 GLY A CA 1
ATOM 2161 C C . GLY A 1 287 ? -0.236 -11.367 -4.484 1 96 287 GLY A C 1
ATOM 2162 O O . GLY A 1 287 ? -0.525 -10.281 -3.979 1 96 287 GLY A O 1
ATOM 2163 N N . ARG A 1 288 ? 0.05 -12.445 -3.781 1 94.62 288 ARG A N 1
ATOM 2164 C CA . ARG A 1 288 ? 0.119 -12.414 -2.324 1 94.62 288 ARG A CA 1
ATOM 2165 C C . ARG A 1 288 ? 1.37 -13.125 -1.819 1 94.62 288 ARG A C 1
ATOM 2167 O O . ARG A 1 288 ? 1.587 -14.305 -2.121 1 94.62 288 ARG A O 1
ATOM 2174 N N . ILE A 1 289 ? 2.143 -12.398 -1.068 1 96.12 289 ILE A N 1
ATOM 2175 C CA . ILE A 1 289 ? 3.334 -12.984 -0.471 1 96.12 289 ILE A CA 1
ATOM 2176 C C . ILE A 1 289 ? 3.094 -13.25 1.015 1 96.12 289 ILE A C 1
ATOM 2178 O O . ILE A 1 289 ? 2.809 -12.32 1.775 1 96.12 289 ILE A O 1
ATOM 2182 N N . ASP A 1 290 ? 3.131 -14.477 1.366 1 90.38 290 ASP A N 1
ATOM 2183 C CA . ASP A 1 290 ? 2.92 -14.914 2.744 1 90.38 290 ASP A CA 1
ATOM 2184 C C . ASP A 1 290 ? 3.832 -16.078 3.096 1 90.38 290 ASP A C 1
ATOM 2186 O O . ASP A 1 290 ? 4.824 -16.344 2.408 1 90.38 290 ASP A O 1
ATOM 2190 N N . GLN A 1 291 ? 3.547 -16.75 4.137 1 80.25 291 GLN A N 1
ATOM 2191 C CA . GLN A 1 291 ? 4.418 -17.812 4.629 1 80.25 291 GLN A CA 1
ATOM 2192 C C . GLN A 1 291 ? 4.418 -19 3.68 1 80.25 291 GLN A C 1
ATOM 2194 O O . GLN A 1 291 ? 5.395 -19.75 3.619 1 80.25 291 GLN A O 1
ATOM 2199 N N . GLN A 1 292 ? 3.297 -19.125 2.914 1 76.75 292 GLN A N 1
ATOM 2200 C CA . GLN A 1 292 ? 3.209 -20.234 1.978 1 76.75 292 GLN A CA 1
ATOM 2201 C C . GLN A 1 292 ? 4.133 -20.031 0.781 1 76.75 292 GLN A C 1
ATOM 2203 O O . GLN A 1 292 ? 4.434 -20.969 0.049 1 76.75 292 GLN A O 1
ATOM 2208 N N . THR A 1 293 ? 4.574 -18.812 0.65 1 82.19 293 THR A N 1
ATOM 2209 C CA . THR A 1 293 ? 5.418 -18.484 -0.494 1 82.19 293 THR A CA 1
ATOM 2210 C C . THR A 1 293 ? 6.73 -19.25 -0.44 1 82.19 293 THR A C 1
ATOM 2212 O O . THR A 1 293 ? 7.262 -19.656 -1.477 1 82.19 293 THR A O 1
ATOM 2215 N N . ILE A 1 294 ? 7.148 -19.609 0.771 1 77.62 294 ILE A N 1
ATOM 2216 C CA . ILE A 1 294 ? 8.43 -20.281 0.954 1 77.62 294 ILE A CA 1
ATOM 2217 C C . ILE A 1 294 ? 8.312 -21.734 0.492 1 77.62 294 ILE A C 1
ATOM 2219 O O . ILE A 1 294 ? 9.32 -22.406 0.277 1 77.62 294 ILE A O 1
ATOM 2223 N N . HIS A 1 295 ? 7.098 -22.219 0.305 1 72.19 295 HIS A N 1
ATOM 2224 C CA . HIS A 1 295 ? 6.883 -23.609 -0.037 1 72.19 295 HIS A CA 1
ATOM 2225 C C . HIS A 1 295 ? 6.797 -23.812 -1.547 1 72.19 295 HIS A C 1
ATOM 2227 O O . HIS A 1 295 ? 5.98 -24.594 -2.031 1 72.19 295 HIS A O 1
ATOM 2233 N N . GLY A 1 296 ? 7.605 -22.953 -2.229 1 74.12 296 GLY A N 1
ATOM 2234 C CA . GLY A 1 296 ? 7.816 -23.297 -3.625 1 74.12 296 GLY A CA 1
ATOM 2235 C C . GLY A 1 296 ? 7.137 -22.344 -4.59 1 74.12 296 GLY A C 1
ATOM 2236 O O . GLY A 1 296 ? 7.055 -22.625 -5.789 1 74.12 296 GLY A O 1
ATOM 2237 N N . LYS A 1 297 ? 6.699 -21.172 -4.188 1 87.19 297 LYS A N 1
ATOM 2238 C CA . LYS A 1 297 ? 6.129 -20.203 -5.113 1 87.19 297 LYS A CA 1
ATOM 2239 C C . LYS A 1 297 ? 7.223 -19.438 -5.852 1 87.19 297 LYS A C 1
ATOM 2241 O O . LYS A 1 297 ? 8.406 -19.594 -5.543 1 87.19 297 LYS A O 1
ATOM 2246 N N . VAL A 1 298 ? 6.836 -18.75 -6.832 1 94.56 298 VAL A N 1
ATOM 2247 C CA . VAL A 1 298 ? 7.727 -18.125 -7.805 1 94.56 298 VAL A CA 1
ATOM 2248 C C . VAL A 1 298 ? 8.727 -17.219 -7.086 1 94.56 298 VAL A C 1
ATOM 2250 O O . VAL A 1 298 ? 9.938 -17.328 -7.289 1 94.56 298 VAL A O 1
ATOM 2253 N N . PRO A 1 299 ? 8.234 -16.344 -6.191 1 97.31 299 PRO A N 1
ATOM 2254 C CA . PRO A 1 299 ? 9.219 -15.445 -5.578 1 97.31 299 PRO A CA 1
ATOM 2255 C C . PRO A 1 299 ? 10.312 -16.188 -4.82 1 97.31 299 PRO A C 1
ATOM 2257 O O . PRO A 1 299 ? 11.469 -15.781 -4.84 1 97.31 299 PRO A O 1
ATOM 2260 N N . TYR A 1 300 ? 9.992 -17.266 -4.191 1 95.75 300 TYR A N 1
ATOM 2261 C CA . TYR A 1 300 ? 10.984 -18.047 -3.457 1 95.75 300 TYR A CA 1
ATOM 2262 C C . TYR A 1 300 ? 11.969 -18.703 -4.406 1 95.75 300 TYR A C 1
ATOM 2264 O O . TYR A 1 300 ? 13.188 -18.641 -4.195 1 95.75 300 TYR A O 1
ATOM 2272 N N . GLY A 1 301 ? 11.477 -19.359 -5.434 1 96 301 GLY A N 1
ATOM 2273 C CA . GLY A 1 301 ? 12.359 -19.969 -6.414 1 96 301 GLY A CA 1
ATOM 2274 C C . GLY A 1 301 ? 13.336 -18.984 -7.035 1 96 301 GLY A C 1
ATOM 2275 O O . GLY A 1 301 ? 14.516 -19.297 -7.195 1 96 301 GLY A O 1
ATOM 2276 N N . VAL A 1 302 ? 12.828 -17.812 -7.363 1 98.25 302 VAL A N 1
ATOM 2277 C CA . VAL A 1 302 ? 13.672 -16.766 -7.938 1 98.25 302 VAL A CA 1
ATOM 2278 C C . VAL A 1 302 ? 14.703 -16.312 -6.91 1 98.25 302 VAL A C 1
ATOM 2280 O O . VAL A 1 302 ? 15.875 -16.109 -7.246 1 98.25 302 VAL A O 1
ATOM 2283 N N . ALA A 1 303 ? 14.258 -16.219 -5.699 1 97.44 303 ALA A N 1
ATOM 2284 C CA . ALA A 1 303 ? 15.133 -15.773 -4.625 1 97.44 303 ALA A CA 1
ATOM 2285 C C . ALA A 1 303 ? 16.281 -16.75 -4.398 1 97.44 303 ALA A C 1
ATOM 2287 O O . ALA A 1 303 ? 17.406 -16.359 -4.125 1 97.44 303 ALA A O 1
ATOM 2288 N N . VAL A 1 304 ? 15.977 -18.031 -4.461 1 96.88 304 VAL A N 1
ATOM 2289 C CA . VAL A 1 304 ? 17 -19.062 -4.289 1 96.88 304 VAL A CA 1
ATOM 2290 C C . VAL A 1 304 ? 18.078 -18.922 -5.363 1 96.88 304 VAL A C 1
ATOM 2292 O O . VAL A 1 304 ? 19.266 -18.969 -5.062 1 96.88 304 VAL A O 1
ATOM 2295 N N . LEU A 1 305 ? 17.656 -18.719 -6.578 1 97.62 305 LEU A N 1
ATOM 2296 C CA . LEU A 1 305 ? 18.594 -18.531 -7.68 1 97.62 305 LEU A CA 1
ATOM 2297 C C . LEU A 1 305 ? 19.391 -17.234 -7.5 1 97.62 305 LEU A C 1
ATOM 2299 O O . LEU A 1 305 ? 20.594 -17.219 -7.742 1 97.62 305 LEU A O 1
ATOM 2303 N N . ALA A 1 306 ? 18.703 -16.156 -7.137 1 97.25 306 ALA A N 1
ATOM 2304 C CA . ALA A 1 306 ? 19.375 -14.883 -6.902 1 97.25 306 ALA A CA 1
ATOM 2305 C C . ALA A 1 306 ? 20.453 -15.023 -5.832 1 97.25 306 ALA A C 1
ATOM 2307 O O . ALA A 1 306 ? 21.562 -14.492 -5.973 1 97.25 306 ALA A O 1
ATOM 2308 N N . LYS A 1 307 ? 20.094 -15.719 -4.758 1 96.12 307 LYS A N 1
ATOM 2309 C CA . LYS A 1 307 ? 21.031 -15.953 -3.666 1 96.12 307 LYS A CA 1
ATOM 2310 C C . LYS A 1 307 ? 22.234 -16.75 -4.145 1 96.12 307 LYS A C 1
ATOM 2312 O O . LYS A 1 307 ? 23.375 -16.438 -3.783 1 96.12 307 LYS A O 1
ATOM 2317 N N . LYS A 1 308 ? 21.969 -17.797 -4.934 1 97.12 308 LYS A N 1
ATOM 2318 C CA . LYS A 1 308 ? 23.016 -18.641 -5.496 1 97.12 308 LYS A CA 1
ATOM 2319 C C . LYS A 1 308 ? 24.078 -17.797 -6.207 1 97.12 308 LYS A C 1
ATOM 2321 O O . LYS A 1 308 ? 25.266 -18.078 -6.113 1 97.12 308 LYS A O 1
ATOM 2326 N N . TYR A 1 309 ? 23.703 -16.734 -6.812 1 97.31 309 TYR A N 1
ATOM 2327 C CA . TYR A 1 309 ? 24.625 -15.914 -7.598 1 97.31 309 TYR A CA 1
ATOM 2328 C C . TYR A 1 309 ? 24.875 -14.57 -6.926 1 97.31 309 TYR A C 1
ATOM 2330 O O . TYR A 1 309 ? 25.438 -13.664 -7.535 1 97.31 309 TYR A O 1
ATOM 2338 N N . ARG A 1 310 ? 24.375 -14.352 -5.766 1 95.25 310 ARG A N 1
ATOM 2339 C CA . ARG A 1 310 ? 24.578 -13.164 -4.941 1 95.25 310 ARG A CA 1
ATOM 2340 C C . ARG A 1 310 ? 24.078 -11.914 -5.652 1 95.25 310 ARG A C 1
ATOM 2342 O O . ARG A 1 310 ? 24.797 -10.906 -5.723 1 95.25 310 ARG A O 1
ATOM 2349 N N . LYS A 1 311 ? 22.906 -12.039 -6.211 1 96 311 LYS A N 1
ATOM 2350 C CA . LYS A 1 311 ? 22.297 -10.906 -6.895 1 96 311 LYS A CA 1
ATOM 2351 C C . LYS A 1 311 ? 21.25 -10.234 -6.008 1 96 311 LYS A C 1
ATOM 2353 O O . LYS A 1 311 ? 20.484 -10.906 -5.309 1 96 311 LYS A O 1
ATOM 2358 N N . PRO A 1 312 ? 21.266 -8.836 -5.945 1 95.31 312 PRO A N 1
ATOM 2359 C CA . PRO A 1 312 ? 20.172 -8.156 -5.238 1 95.31 312 PRO A CA 1
ATOM 2360 C C . PRO A 1 312 ? 18.797 -8.5 -5.805 1 95.31 312 PRO A C 1
ATOM 2362 O O . PRO A 1 312 ? 18.625 -8.578 -7.023 1 95.31 312 PRO A O 1
ATOM 2365 N N . ILE A 1 313 ? 17.844 -8.711 -4.887 1 96.94 313 ILE A N 1
ATOM 2366 C CA . ILE A 1 313 ? 16.5 -9.078 -5.312 1 96.94 313 ILE A CA 1
ATOM 2367 C C . ILE A 1 313 ? 15.469 -8.25 -4.543 1 96.94 313 ILE A C 1
ATOM 2369 O O . ILE A 1 313 ? 15.641 -7.992 -3.348 1 96.94 313 ILE A O 1
ATOM 2373 N N . ILE A 1 314 ? 14.484 -7.762 -5.223 1 97.56 314 ILE A N 1
ATOM 2374 C CA . ILE A 1 314 ? 13.344 -7.047 -4.66 1 97.56 314 ILE A CA 1
ATOM 2375 C C . ILE A 1 314 ? 12.047 -7.738 -5.074 1 97.56 314 ILE A C 1
ATOM 2377 O O . ILE A 1 314 ? 11.875 -8.102 -6.242 1 97.56 314 ILE A O 1
ATOM 2381 N N . ALA A 1 315 ? 11.148 -7.977 -4.125 1 98.31 315 ALA A N 1
ATOM 2382 C CA . ALA A 1 315 ? 9.852 -8.57 -4.438 1 98.31 315 ALA A CA 1
ATOM 2383 C C . ALA A 1 315 ? 8.734 -7.535 -4.344 1 98.31 315 ALA A C 1
ATOM 2385 O O . ALA A 1 315 ? 8.711 -6.723 -3.416 1 98.31 315 ALA A O 1
ATOM 2386 N N . ILE A 1 316 ? 7.887 -7.543 -5.324 1 98.69 316 ILE A N 1
ATOM 2387 C CA . ILE A 1 316 ? 6.695 -6.703 -5.301 1 98.69 316 ILE A CA 1
ATOM 2388 C C . ILE A 1 316 ? 5.445 -7.582 -5.285 1 98.69 316 ILE A C 1
ATOM 2390 O O . ILE A 1 316 ? 5.469 -8.711 -5.773 1 98.69 316 ILE A O 1
ATOM 2394 N N . CYS A 1 317 ? 4.352 -7.105 -4.684 1 98.5 317 CYS A N 1
ATOM 2395 C CA . CYS A 1 317 ? 3.154 -7.926 -4.555 1 98.5 317 CYS A CA 1
ATOM 2396 C C . CYS A 1 317 ? 1.905 -7.059 -4.461 1 98.5 317 CYS A C 1
ATOM 2398 O O . CYS A 1 317 ? 2.002 -5.836 -4.332 1 98.5 317 CYS A O 1
ATOM 2400 N N . GLY A 1 318 ? 0.798 -7.73 -4.652 1 98 318 GLY A N 1
ATOM 2401 C CA . GLY A 1 318 ? -0.454 -7.078 -4.301 1 98 318 GLY A CA 1
ATOM 2402 C C . GLY A 1 318 ? -0.639 -6.906 -2.805 1 98 318 GLY A C 1
ATOM 2403 O O . GLY A 1 318 ? -1.013 -5.828 -2.342 1 98 318 GLY A O 1
ATOM 2404 N N . SER A 1 319 ? -0.395 -7.93 -2.113 1 97.5 319 SER A N 1
ATOM 2405 C CA . SER A 1 319 ? -0.471 -7.883 -0.657 1 97.5 319 SER A CA 1
ATOM 2406 C C . SER A 1 319 ? 0.573 -8.797 -0.02 1 97.5 319 SER A C 1
ATOM 2408 O O . SER A 1 319 ? 1.051 -9.734 -0.653 1 97.5 319 SER A O 1
ATOM 2410 N N . ARG A 1 320 ? 0.963 -8.492 1.174 1 96.75 320 ARG A N 1
ATOM 2411 C CA . ARG A 1 320 ? 1.886 -9.352 1.916 1 96.75 320 ARG A CA 1
ATOM 2412 C C . ARG A 1 320 ? 1.49 -9.43 3.387 1 96.75 320 ARG A C 1
ATOM 2414 O O . ARG A 1 320 ? 0.81 -8.547 3.904 1 96.75 320 ARG A O 1
ATOM 2421 N N . ASP A 1 321 ? 1.986 -10.5 4.027 1 94.44 321 ASP A N 1
ATOM 2422 C CA . ASP A 1 321 ? 1.829 -10.648 5.469 1 94.44 321 ASP A CA 1
ATOM 2423 C C . ASP A 1 321 ? 2.758 -9.695 6.219 1 94.44 321 ASP A C 1
ATOM 2425 O O . ASP A 1 321 ? 3.785 -9.273 5.688 1 94.44 321 ASP A O 1
ATOM 2429 N N . GLN A 1 322 ? 2.35 -9.43 7.445 1 93.31 322 GLN A N 1
ATOM 2430 C CA . GLN A 1 322 ? 3.182 -8.586 8.297 1 93.31 322 GLN A CA 1
ATOM 2431 C C . GLN A 1 322 ? 4.504 -9.273 8.625 1 93.31 322 GLN A C 1
ATOM 2433 O O . GLN A 1 322 ? 5.566 -8.656 8.547 1 93.31 322 GLN A O 1
ATOM 2438 N N . GLU A 1 323 ? 4.352 -10.492 8.953 1 91.25 323 GLU A N 1
ATOM 2439 C CA . GLU A 1 323 ? 5.523 -11.297 9.289 1 91.25 323 GLU A CA 1
ATOM 2440 C C . GLU A 1 323 ? 5.836 -12.305 8.188 1 91.25 323 GLU A C 1
ATOM 2442 O O . GLU A 1 323 ? 4.977 -13.102 7.801 1 91.25 323 GLU A O 1
ATOM 2447 N N . LEU A 1 324 ? 7.02 -12.211 7.676 1 90.19 324 LEU A N 1
ATOM 2448 C CA . LEU A 1 324 ? 7.402 -13.117 6.598 1 90.19 324 LEU A CA 1
ATOM 2449 C C . LEU A 1 324 ? 8.406 -14.156 7.09 1 90.19 324 LEU A C 1
ATOM 2451 O O . LEU A 1 324 ? 8.789 -15.055 6.344 1 90.19 324 LEU A O 1
ATOM 2455 N N . GLU A 1 325 ? 8.766 -14.078 8.344 1 84.19 325 GLU A N 1
ATOM 2456 C CA . GLU A 1 325 ? 9.586 -15.078 9.031 1 84.19 325 GLU A CA 1
ATOM 2457 C C . GLU A 1 325 ? 10.805 -15.453 8.203 1 84.19 325 GLU A C 1
ATOM 2459 O O . GLU A 1 325 ? 11.594 -14.586 7.82 1 84.19 325 GLU A O 1
ATOM 2464 N N . GLY A 1 326 ? 11.008 -16.766 7.918 1 87.38 326 GLY A N 1
ATOM 2465 C CA . GLY A 1 326 ? 12.172 -17.266 7.211 1 87.38 326 GLY A CA 1
ATOM 2466 C C . GLY A 1 326 ? 12.266 -16.766 5.781 1 87.38 326 GLY A C 1
ATOM 2467 O O . GLY A 1 326 ? 13.352 -16.703 5.211 1 87.38 326 GLY A O 1
ATOM 2468 N N . LEU A 1 327 ? 11.148 -16.312 5.246 1 90.88 327 LEU A N 1
ATOM 2469 C CA . LEU A 1 327 ? 11.133 -15.82 3.869 1 90.88 327 LEU A CA 1
ATOM 2470 C C . LEU A 1 327 ? 11.961 -14.555 3.725 1 90.88 327 LEU A C 1
ATOM 2472 O O . LEU A 1 327 ? 12.508 -14.281 2.652 1 90.88 327 LEU A O 1
ATOM 2476 N N . SER A 1 328 ? 12.125 -13.82 4.801 1 90.5 328 SER A N 1
ATOM 2477 C CA . SER A 1 328 ? 12.859 -12.562 4.781 1 90.5 328 SER A CA 1
ATOM 2478 C C . SER A 1 328 ? 14.344 -12.789 4.484 1 90.5 328 SER A C 1
ATOM 2480 O O . SER A 1 328 ? 15.023 -11.898 3.979 1 90.5 328 SER A O 1
ATOM 2482 N N . ASP A 1 329 ? 14.891 -13.977 4.723 1 90.81 329 ASP A N 1
ATOM 2483 C CA . ASP A 1 329 ? 16.281 -14.32 4.426 1 90.81 329 ASP A CA 1
ATOM 2484 C C . ASP A 1 329 ? 16.5 -14.461 2.922 1 90.81 329 ASP A C 1
ATOM 2486 O O . ASP A 1 329 ? 17.625 -14.312 2.438 1 90.81 329 ASP A O 1
ATOM 2490 N N . PHE A 1 330 ? 15.422 -14.742 2.27 1 92.69 330 PHE A N 1
ATOM 2491 C CA . PHE A 1 330 ? 15.492 -14.938 0.826 1 92.69 330 PHE A CA 1
ATOM 2492 C C . PHE A 1 330 ? 14.977 -13.703 0.088 1 92.69 330 PHE A C 1
ATOM 2494 O O . PHE A 1 330 ? 15.461 -13.375 -0.997 1 92.69 330 PHE A O 1
ATOM 2501 N N . LEU A 1 331 ? 14.055 -13.102 0.682 1 95.19 331 LEU A N 1
ATOM 2502 C CA . LEU A 1 331 ? 13.461 -11.883 0.14 1 95.19 331 LEU A CA 1
ATOM 2503 C C . LEU A 1 331 ? 13.539 -10.742 1.152 1 95.19 331 LEU A C 1
ATOM 2505 O O . LEU A 1 331 ? 12.562 -10.453 1.843 1 95.19 331 LEU A O 1
ATOM 2509 N N . PRO A 1 332 ? 14.641 -10.078 1.142 1 94.06 332 PRO A N 1
ATOM 2510 C CA . PRO A 1 332 ? 14.828 -9.039 2.156 1 94.06 332 PRO A CA 1
ATOM 2511 C C . PRO A 1 332 ? 13.906 -7.84 1.943 1 94.06 332 PRO A C 1
ATOM 2513 O O . PRO A 1 332 ? 13.586 -7.125 2.896 1 94.06 332 PRO A O 1
ATOM 2516 N N . ILE A 1 333 ? 13.531 -7.617 0.737 1 96.25 333 ILE A N 1
ATOM 2517 C CA . ILE A 1 333 ? 12.695 -6.465 0.41 1 96.25 333 ILE A CA 1
ATOM 2518 C C . ILE A 1 333 ? 11.406 -6.938 -0.259 1 96.25 333 ILE A C 1
ATOM 2520 O O . ILE A 1 333 ? 11.438 -7.539 -1.333 1 96.25 333 ILE A O 1
ATOM 2524 N N . VAL A 1 334 ? 10.289 -6.723 0.371 1 97.62 334 VAL A N 1
ATOM 2525 C CA . VAL A 1 334 ? 8.969 -7.035 -0.159 1 97.62 334 VAL A CA 1
ATOM 2526 C C . VAL A 1 334 ? 8.062 -5.805 -0.059 1 97.62 334 VAL A C 1
ATOM 2528 O O . VAL A 1 334 ? 7.832 -5.289 1.036 1 97.62 334 VAL A O 1
ATOM 2531 N N . LEU A 1 335 ? 7.578 -5.324 -1.196 1 98.19 335 LEU A N 1
ATOM 2532 C CA . LEU A 1 335 ? 6.766 -4.113 -1.223 1 98.19 335 LEU A CA 1
ATOM 2533 C C . LEU A 1 335 ? 5.438 -4.363 -1.926 1 98.19 335 LEU A C 1
ATOM 2535 O O . LEU A 1 335 ? 5.391 -5.047 -2.953 1 98.19 335 LEU A O 1
ATOM 2539 N N . SER A 1 336 ? 4.391 -3.846 -1.34 1 98.5 336 SER A N 1
ATOM 2540 C CA . SER A 1 336 ? 3.107 -3.812 -2.033 1 98.5 336 SER A CA 1
ATOM 2541 C C . SER A 1 336 ? 3.074 -2.705 -3.08 1 98.5 336 SER A C 1
ATOM 2543 O O . SER A 1 336 ? 3.66 -1.638 -2.881 1 98.5 336 SER A O 1
ATOM 2545 N N . ILE A 1 337 ? 2.311 -2.906 -4.129 1 98.56 337 ILE A N 1
ATOM 2546 C CA . ILE A 1 337 ? 2.295 -1.955 -5.234 1 98.56 337 ILE A CA 1
ATOM 2547 C C . ILE A 1 337 ? 1.34 -0.808 -4.918 1 98.56 337 ILE A C 1
ATOM 2549 O O . ILE A 1 337 ? 1.311 0.2 -5.629 1 98.56 337 ILE A O 1
ATOM 2553 N N . HIS A 1 338 ? 0.6 -0.871 -3.871 1 97.75 338 HIS A N 1
ATOM 2554 C CA . HIS A 1 338 ? -0.497 0.067 -3.658 1 97.75 338 HIS A CA 1
ATOM 2555 C C . HIS A 1 338 ? 0.014 1.397 -3.115 1 97.75 338 HIS A C 1
ATOM 2557 O O . HIS A 1 338 ? 0.999 1.435 -2.375 1 97.75 338 HIS A O 1
ATOM 2563 N N . LEU A 1 339 ? -0.704 2.463 -3.436 1 97.88 339 LEU A N 1
ATOM 2564 C CA . LEU A 1 339 ? -0.299 3.832 -3.143 1 97.88 339 LEU A CA 1
ATOM 2565 C C . LEU A 1 339 ? -1.068 4.383 -1.945 1 97.88 339 LEU A C 1
ATOM 2567 O O . LEU A 1 339 ? -0.873 5.535 -1.552 1 97.88 339 LEU A O 1
ATOM 2571 N N . GLY A 1 340 ? -1.953 3.594 -1.416 1 97.75 340 GLY A N 1
ATOM 2572 C CA . GLY A 1 340 ? -2.82 3.939 -0.302 1 97.75 340 GLY A CA 1
ATOM 2573 C C . GLY A 1 340 ? -3.939 2.938 -0.083 1 97.75 340 GLY A C 1
ATOM 2574 O O . GLY A 1 340 ? -3.965 1.879 -0.716 1 97.75 340 GLY A O 1
ATOM 2575 N N . PRO A 1 341 ? -4.801 3.283 0.862 1 96.88 341 PRO A N 1
ATOM 2576 C CA . PRO A 1 341 ? -5.969 2.422 1.069 1 96.88 341 PRO A CA 1
ATOM 2577 C C . PRO A 1 341 ? -6.816 2.264 -0.191 1 96.88 341 PRO A C 1
ATOM 2579 O O . PRO A 1 341 ? -7.055 3.24 -0.905 1 96.88 341 PRO A O 1
ATOM 2582 N N . ILE A 1 342 ? -7.191 1.031 -0.414 1 96 342 ILE A N 1
ATOM 2583 C CA . ILE A 1 342 ? -7.969 0.693 -1.601 1 96 342 ILE A CA 1
ATOM 2584 C C . ILE A 1 342 ? -8.734 -0.606 -1.361 1 96 342 ILE A C 1
ATOM 2586 O O . ILE A 1 342 ? -8.242 -1.515 -0.693 1 96 342 ILE A O 1
ATOM 2590 N N . GLY A 1 343 ? -9.93 -0.664 -1.884 1 94.44 343 GLY A N 1
ATOM 2591 C CA . GLY A 1 343 ? -10.68 -1.909 -1.793 1 94.44 343 GLY A CA 1
ATOM 2592 C C . GLY A 1 343 ? -10.109 -3.012 -2.664 1 94.44 343 GLY A C 1
ATOM 2593 O O . GLY A 1 343 ? -9.461 -2.736 -3.68 1 94.44 343 GLY A O 1
ATOM 2594 N N . LEU A 1 344 ? -10.398 -4.207 -2.297 1 93.12 344 LEU A N 1
ATOM 2595 C CA . LEU A 1 344 ? -9.836 -5.367 -2.98 1 93.12 344 LEU A CA 1
ATOM 2596 C C . LEU A 1 344 ? -10.25 -5.391 -4.445 1 93.12 344 LEU A C 1
ATOM 2598 O O . LEU A 1 344 ? -9.414 -5.617 -5.328 1 93.12 344 LEU A O 1
ATOM 2602 N N . GLU A 1 345 ? -11.477 -5.18 -4.766 1 93.81 345 GLU A N 1
ATOM 2603 C CA . GLU A 1 345 ? -11.984 -5.215 -6.133 1 93.81 345 GLU A CA 1
ATOM 2604 C C . GLU A 1 345 ? -11.25 -4.207 -7.016 1 93.81 345 GLU A C 1
ATOM 2606 O O . GLU A 1 345 ? -10.805 -4.543 -8.117 1 93.81 345 GLU A O 1
ATOM 2611 N N . GLU A 1 346 ? -11.125 -3.029 -6.488 1 95.31 346 GLU A N 1
ATOM 2612 C CA . 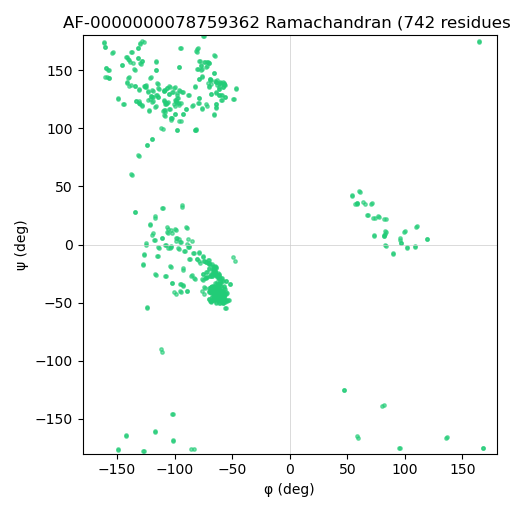GLU A 1 346 ? -10.422 -1.991 -7.23 1 95.31 346 GLU A CA 1
ATOM 2613 C C . GLU A 1 346 ? -8.93 -2.307 -7.332 1 95.31 346 GLU A C 1
ATOM 2615 O O . GLU A 1 346 ? -8.305 -2.053 -8.367 1 95.31 346 GLU A O 1
ATOM 2620 N N . ALA A 1 347 ? -8.383 -2.846 -6.297 1 96.19 347 ALA A N 1
ATOM 2621 C CA . ALA A 1 347 ? -6.965 -3.203 -6.242 1 96.19 347 ALA A CA 1
ATOM 2622 C C . ALA A 1 347 ? -6.617 -4.238 -7.309 1 96.19 347 ALA A C 1
ATOM 2624 O O . ALA A 1 347 ? -5.496 -4.262 -7.816 1 96.19 347 ALA A O 1
ATOM 2625 N N . MET A 1 348 ? -7.609 -5 -7.695 1 96.12 348 MET A N 1
ATOM 2626 C CA . MET A 1 348 ? -7.352 -6.117 -8.602 1 96.12 348 MET A CA 1
ATOM 2627 C C . MET A 1 348 ? -7.637 -5.727 -10.047 1 96.12 348 MET A C 1
ATOM 2629 O O . MET A 1 348 ? -7.414 -6.516 -10.961 1 96.12 348 MET A O 1
ATOM 2633 N N . GLU A 1 349 ? -8.125 -4.488 -10.203 1 97.12 349 GLU A N 1
ATOM 2634 C CA . GLU A 1 349 ? -8.398 -4.023 -11.562 1 97.12 349 GLU A CA 1
ATOM 2635 C C . GLU A 1 349 ? -7.129 -3.988 -12.398 1 97.12 349 GLU A C 1
ATOM 2637 O O . GLU A 1 349 ? -6.109 -3.441 -11.969 1 97.12 349 GLU A O 1
ATOM 2642 N N . HIS A 1 350 ? -7.242 -4.508 -13.602 1 97.56 350 HIS A N 1
ATOM 2643 C CA . HIS A 1 350 ? -6.117 -4.762 -14.492 1 97.56 350 HIS A CA 1
ATOM 2644 C C . HIS A 1 350 ? -5.301 -3.496 -14.727 1 97.56 350 HIS A C 1
ATOM 2646 O O . HIS A 1 350 ? -4.094 -3.473 -14.477 1 97.56 350 HIS A O 1
ATOM 2652 N N . ARG A 1 351 ? -5.895 -2.449 -15.164 1 97.12 351 ARG A N 1
ATOM 2653 C CA . ARG A 1 351 ? -5.199 -1.209 -15.492 1 97.12 351 ARG A CA 1
ATOM 2654 C C . ARG A 1 351 ? -4.531 -0.614 -14.258 1 97.12 351 ARG A C 1
ATOM 2656 O O . ARG A 1 351 ? -3.391 -0.151 -14.328 1 97.12 351 ARG A O 1
ATOM 2663 N N . GLN A 1 352 ? -5.223 -0.652 -13.148 1 96.5 352 GLN A N 1
ATOM 2664 C CA . GLN A 1 352 ? -4.695 -0.123 -11.898 1 96.5 352 GLN A CA 1
ATOM 2665 C C . GLN A 1 352 ? -3.457 -0.895 -11.453 1 96.5 352 GLN A C 1
ATOM 2667 O O . GLN A 1 352 ? -2.465 -0.296 -11.031 1 96.5 352 GLN A O 1
ATOM 2672 N N . THR A 1 353 ? -3.543 -2.148 -11.562 1 98.25 353 THR A N 1
ATOM 2673 C CA . THR A 1 353 ? -2.432 -3.008 -11.172 1 98.25 353 THR A CA 1
ATOM 2674 C C . THR A 1 353 ? -1.178 -2.674 -11.977 1 98.25 353 THR A C 1
ATOM 2676 O O . THR A 1 353 ? -0.098 -2.502 -11.406 1 98.25 353 THR A O 1
ATOM 2679 N N . LEU A 1 354 ? -1.334 -2.535 -13.25 1 98.62 354 LEU A N 1
ATOM 2680 C CA . LEU A 1 354 ? -0.184 -2.285 -14.117 1 98.62 354 LEU A CA 1
ATOM 2681 C C . LEU A 1 354 ? 0.379 -0.888 -13.875 1 98.62 354 LEU A C 1
ATOM 2683 O O . LEU A 1 354 ? 1.599 -0.703 -13.844 1 98.62 354 LEU A O 1
ATOM 2687 N N . GLU A 1 355 ? -0.461 0.068 -13.711 1 98 355 GLU A N 1
ATOM 2688 C CA . GLU A 1 355 ? -0.014 1.437 -13.469 1 98 355 GLU A CA 1
ATOM 2689 C C . GLU A 1 355 ? 0.761 1.542 -12.156 1 98 355 GLU A C 1
ATOM 2691 O O . GLU A 1 355 ? 1.823 2.166 -12.109 1 98 355 GLU A O 1
ATOM 2696 N N . LYS A 1 356 ? 0.213 0.972 -11.172 1 98.38 356 LYS A N 1
ATOM 2697 C CA . LYS A 1 356 ? 0.875 1.021 -9.867 1 98.38 356 LYS A CA 1
ATOM 2698 C C . LYS A 1 356 ? 2.191 0.251 -9.891 1 98.38 356 LYS A C 1
ATOM 2700 O O . LYS A 1 356 ? 3.156 0.64 -9.234 1 98.38 356 LYS A O 1
ATOM 2705 N N . THR A 1 357 ? 2.193 -0.86 -10.594 1 98.81 357 THR A N 1
ATOM 2706 C CA . THR A 1 357 ? 3.434 -1.607 -10.773 1 98.81 357 THR A CA 1
ATOM 2707 C C . THR A 1 357 ? 4.488 -0.749 -11.461 1 98.81 357 THR A C 1
ATOM 2709 O O . THR A 1 357 ? 5.656 -0.756 -11.07 1 98.81 357 THR A O 1
ATOM 2712 N N . LYS A 1 358 ? 4.102 -0.009 -12.484 1 98.5 358 LYS A N 1
ATOM 2713 C CA . LYS A 1 358 ? 5 0.9 -13.195 1 98.5 358 LYS A CA 1
ATOM 2714 C C . LYS A 1 358 ? 5.547 1.973 -12.25 1 98.5 358 LYS A C 1
ATOM 2716 O O . LYS A 1 358 ? 6.746 2.254 -12.25 1 98.5 358 LYS A O 1
ATOM 2721 N N . ILE A 1 359 ? 4.676 2.549 -11.438 1 97.81 359 ILE A N 1
ATOM 2722 C CA . ILE A 1 359 ? 5.07 3.586 -10.492 1 97.81 359 ILE A CA 1
ATOM 2723 C C . ILE A 1 359 ? 6.094 3.027 -9.508 1 97.81 359 ILE A C 1
ATOM 2725 O O . ILE A 1 359 ? 7.102 3.678 -9.219 1 97.81 359 ILE A O 1
ATOM 2729 N N . LEU A 1 360 ? 5.809 1.842 -9.023 1 98.25 360 LEU A N 1
ATOM 2730 C CA . LEU A 1 360 ? 6.754 1.228 -8.102 1 98.25 360 LEU A CA 1
ATOM 2731 C C . LEU A 1 360 ? 8.086 0.958 -8.781 1 98.25 360 LEU A C 1
ATOM 2733 O O . LEU A 1 360 ? 9.148 1.119 -8.172 1 98.25 360 LEU A O 1
ATOM 2737 N N . GLY A 1 361 ? 8.047 0.512 -10.07 1 97.56 361 GLY A N 1
ATOM 2738 C CA . GLY A 1 361 ? 9.281 0.347 -10.82 1 97.56 361 GLY A CA 1
ATOM 2739 C C . GLY A 1 361 ? 10.117 1.608 -10.867 1 97.56 361 GLY A C 1
ATOM 2740 O O . GLY A 1 361 ? 11.344 1.552 -10.711 1 97.56 361 GLY A O 1
ATOM 2741 N N . GLN A 1 362 ? 9.477 2.719 -11.047 1 96.38 362 GLN A N 1
ATOM 2742 C CA . GLN A 1 362 ? 10.172 4 -11.055 1 96.38 362 GLN A CA 1
ATOM 2743 C C . GLN A 1 362 ? 10.789 4.301 -9.695 1 96.38 362 GLN A C 1
ATOM 2745 O O . GLN A 1 362 ? 11.961 4.688 -9.609 1 96.38 362 GLN A O 1
ATOM 2750 N N . THR A 1 363 ? 9.992 4.102 -8.719 1 95.69 363 THR A N 1
ATOM 2751 C CA . THR A 1 363 ? 10.453 4.332 -7.348 1 95.69 363 THR A CA 1
ATOM 2752 C C . THR A 1 363 ? 11.672 3.475 -7.031 1 95.69 363 THR A C 1
ATOM 2754 O O . THR A 1 363 ? 12.656 3.969 -6.484 1 95.69 363 THR A O 1
ATOM 2757 N N . LEU A 1 364 ? 11.602 2.211 -7.387 1 95.25 364 LEU A N 1
ATOM 2758 C CA . LEU A 1 364 ? 12.695 1.284 -7.117 1 95.25 364 LEU A CA 1
ATOM 2759 C C . LEU A 1 364 ? 13.969 1.717 -7.84 1 95.25 364 LEU A C 1
ATOM 2761 O O . LEU A 1 364 ? 15.062 1.64 -7.281 1 95.25 364 LEU A O 1
ATOM 2765 N N . SER A 1 365 ? 13.844 2.191 -9.055 1 93.75 365 SER A N 1
ATOM 2766 C CA . SER A 1 365 ? 15.016 2.643 -9.812 1 93.75 365 SER A CA 1
ATOM 2767 C C . SER A 1 365 ? 15.695 3.82 -9.125 1 93.75 365 SER A C 1
ATOM 2769 O O . SER A 1 365 ? 16.922 3.932 -9.133 1 93.75 365 SER A O 1
ATOM 2771 N N . ARG A 1 366 ? 14.93 4.613 -8.516 1 92.25 366 ARG A N 1
ATOM 2772 C CA . ARG A 1 366 ? 15.445 5.832 -7.895 1 92.25 366 ARG A CA 1
ATOM 2773 C C . ARG A 1 366 ? 16.188 5.52 -6.602 1 92.25 366 ARG A C 1
ATOM 2775 O O . ARG A 1 366 ? 17.031 6.301 -6.156 1 92.25 366 ARG A O 1
ATOM 2782 N N . PHE A 1 367 ? 15.852 4.418 -5.977 1 91.38 367 PHE A N 1
ATOM 2783 C CA . PHE A 1 367 ? 16.641 3.967 -4.836 1 91.38 367 PHE A CA 1
ATOM 2784 C C . PHE A 1 367 ? 18.094 3.777 -5.234 1 91.38 367 PHE A C 1
ATOM 2786 O O . PHE A 1 367 ? 19 4.059 -4.445 1 91.38 367 PHE A O 1
ATOM 2793 N N . PHE A 1 368 ? 18.344 3.342 -6.383 1 87.31 368 PHE A N 1
ATOM 2794 C CA . PHE A 1 368 ? 19.703 3.057 -6.836 1 87.31 368 PHE A CA 1
ATOM 2795 C C . PHE A 1 368 ? 20.422 4.34 -7.234 1 87.31 368 PHE A C 1
ATOM 2797 O O . PHE A 1 368 ? 21.625 4.328 -7.48 1 87.31 368 PHE A O 1
ATOM 2804 N N . THR A 1 369 ? 19.672 5.426 -7.242 1 82.12 369 THR A N 1
ATOM 2805 C CA . THR A 1 369 ? 20.281 6.719 -7.539 1 82.12 369 THR A CA 1
ATOM 2806 C C . THR A 1 369 ? 20.672 7.441 -6.254 1 82.12 369 THR A C 1
ATOM 2808 O O . THR A 1 369 ? 21.703 8.117 -6.203 1 82.12 369 THR A O 1
ATOM 2811 N N . ILE A 1 370 ? 19.844 7.371 -5.285 1 77.44 370 ILE A N 1
ATOM 2812 C CA . ILE A 1 370 ? 20.031 8.203 -4.102 1 77.44 370 ILE A CA 1
ATOM 2813 C C . ILE A 1 370 ? 20.984 7.523 -3.127 1 77.44 370 ILE A C 1
ATOM 2815 O O . ILE A 1 370 ? 21.547 8.172 -2.236 1 77.44 370 ILE A O 1
ATOM 2819 N N . LEU A 1 371 ? 21.062 6.25 -3.166 1 67.25 371 LEU A N 1
ATOM 2820 C CA . LEU A 1 371 ? 21.859 5.57 -2.146 1 67.25 371 LEU A CA 1
ATOM 2821 C C . LEU A 1 371 ? 23.344 5.715 -2.428 1 67.25 371 LEU A C 1
ATOM 2823 O O . LEU A 1 371 ? 23.781 5.605 -3.578 1 67.25 371 LEU A O 1
ATOM 2827 N N . PRO A 1 372 ? 23.922 6.43 -1.36 1 56.56 372 PRO A N 1
ATOM 2828 C CA . PRO A 1 372 ? 25.359 6.684 -1.534 1 56.56 372 PRO A CA 1
ATOM 2829 C C . PRO A 1 372 ? 26.125 5.438 -1.976 1 56.56 372 PRO A C 1
ATOM 2831 O O . PRO A 1 372 ? 25.766 4.32 -1.588 1 56.56 372 PRO A O 1
ATOM 2834 N N . LYS A 1 373 ? 26.953 5.727 -2.971 1 49 373 LYS A N 1
ATOM 2835 C CA . LYS A 1 373 ? 27.922 4.707 -3.367 1 49 373 LYS A CA 1
ATOM 2836 C C . LYS A 1 373 ? 28.891 4.395 -2.229 1 49 373 LYS A C 1
ATOM 2838 O O . LYS A 1 373 ? 29.328 5.297 -1.518 1 49 373 LYS A O 1
ATOM 2843 N N . MET B 1 1 ? 25.781 4.594 9.945 1 91.12 1 MET B N 1
ATOM 2844 C CA . MET B 1 1 ? 24.859 5.387 9.133 1 91.12 1 MET B CA 1
ATOM 2845 C C . MET B 1 1 ? 23.797 6.047 10 1 91.12 1 MET B C 1
ATOM 2847 O O . MET B 1 1 ? 23.016 5.355 10.648 1 91.12 1 MET B O 1
ATOM 2851 N N . ASP B 1 2 ? 23.922 7.422 10.117 1 95.5 2 ASP B N 1
ATOM 2852 C CA . ASP B 1 2 ? 22.953 8.18 10.906 1 95.5 2 ASP B CA 1
ATOM 2853 C C . ASP B 1 2 ? 21.656 8.406 10.133 1 95.5 2 ASP B C 1
ATOM 2855 O O . ASP B 1 2 ? 21.672 8.969 9.039 1 95.5 2 ASP B O 1
ATOM 2859 N N . ILE B 1 3 ? 20.578 7.918 10.742 1 96.94 3 ILE B N 1
ATOM 2860 C CA . ILE B 1 3 ? 19.281 8.078 10.094 1 96.94 3 ILE B CA 1
ATOM 2861 C C . ILE B 1 3 ? 18.438 9.086 10.875 1 96.94 3 ILE B C 1
ATOM 2863 O O . ILE B 1 3 ? 18.391 9.047 12.109 1 96.94 3 ILE B O 1
ATOM 2867 N N . LEU B 1 4 ? 17.844 10.023 10.156 1 98.5 4 LEU B N 1
ATOM 2868 C CA . LEU B 1 4 ? 16.969 11.023 10.75 1 98.5 4 LEU B CA 1
ATOM 2869 C C . LEU B 1 4 ? 15.539 10.852 10.25 1 98.5 4 LEU B C 1
ATOM 2871 O O . LEU B 1 4 ? 15.305 10.719 9.047 1 98.5 4 LEU B O 1
ATOM 2875 N N . ALA B 1 5 ? 14.617 10.758 11.188 1 98.81 5 ALA B N 1
ATOM 2876 C CA . ALA B 1 5 ? 13.203 10.719 10.836 1 98.81 5 ALA B CA 1
ATOM 2877 C C . ALA B 1 5 ? 12.508 12.031 11.219 1 98.81 5 ALA B C 1
ATOM 2879 O O . ALA B 1 5 ? 12.586 12.469 12.367 1 98.81 5 ALA B O 1
ATOM 2880 N N . ALA B 1 6 ? 11.961 12.68 10.305 1 98.81 6 ALA B N 1
ATOM 2881 C CA . ALA B 1 6 ? 11.133 13.875 10.461 1 98.81 6 ALA B CA 1
ATOM 2882 C C . ALA B 1 6 ? 9.828 13.742 9.672 1 98.81 6 ALA B C 1
ATOM 2884 O O . ALA B 1 6 ? 9.664 14.375 8.625 1 98.81 6 ALA B O 1
ATOM 2885 N N . ILE B 1 7 ? 8.938 12.984 10.211 1 98.62 7 ILE B N 1
ATOM 2886 C CA . ILE B 1 7 ? 7.672 12.648 9.578 1 98.62 7 ILE B CA 1
ATOM 2887 C C . ILE B 1 7 ? 6.543 13.438 10.227 1 98.62 7 ILE B C 1
ATOM 2889 O O . ILE B 1 7 ? 6.426 13.469 11.453 1 98.62 7 ILE B O 1
ATOM 2893 N N . ASP B 1 8 ? 5.727 14.102 9.43 1 97.12 8 ASP B N 1
ATOM 2894 C CA . ASP B 1 8 ? 4.539 14.766 9.969 1 97.12 8 ASP B CA 1
ATOM 2895 C C . ASP B 1 8 ? 3.549 13.742 10.516 1 97.12 8 ASP B C 1
ATOM 2897 O O . ASP B 1 8 ? 3.625 12.555 10.195 1 97.12 8 ASP B O 1
ATOM 2901 N N . SER B 1 9 ? 2.66 14.281 11.32 1 96.06 9 SER B N 1
ATOM 2902 C CA . SER B 1 9 ? 1.618 13.398 11.844 1 96.06 9 SER B CA 1
ATOM 2903 C C . SER B 1 9 ? 0.73 12.867 10.727 1 96.06 9 SER B C 1
ATOM 2905 O O . SER B 1 9 ? 0.542 13.539 9.703 1 96.06 9 SER B O 1
ATOM 2907 N N . PHE B 1 10 ? 0.38 11.57 10.844 1 96.19 10 PHE B N 1
ATOM 2908 C CA . PHE B 1 10 ? -0.755 11.07 10.078 1 96.19 10 PHE B CA 1
ATOM 2909 C C . PHE B 1 10 ? -2.068 11.406 10.773 1 96.19 10 PHE B C 1
ATOM 2911 O O . PHE B 1 10 ? -2.486 10.703 11.695 1 96.19 10 PHE B O 1
ATOM 2918 N N . LYS B 1 11 ? -2.691 12.461 10.305 1 89.12 11 LYS B N 1
ATOM 2919 C CA . LYS B 1 11 ? -3.869 13 10.984 1 89.12 11 LYS B CA 1
ATOM 2920 C C . LYS B 1 11 ? -4.867 11.891 11.305 1 89.12 11 LYS B C 1
ATOM 2922 O O . LYS B 1 11 ? -5.258 11.117 10.422 1 89.12 11 LYS B O 1
ATOM 2927 N N . GLY B 1 12 ? -5.223 11.812 12.594 1 89.06 12 GLY B N 1
ATOM 2928 C CA . GLY B 1 12 ? -6.219 10.852 13.039 1 89.06 12 GLY B CA 1
ATOM 2929 C C . GLY B 1 12 ? -5.641 9.469 13.281 1 89.06 12 GLY B C 1
ATOM 2930 O O . GLY B 1 12 ? -6.34 8.57 13.758 1 89.06 12 GLY B O 1
ATOM 2931 N N . SER B 1 13 ? -4.328 9.312 13.047 1 95.44 13 SER B N 1
ATOM 2932 C CA . SER B 1 13 ? -3.752 7.973 13.117 1 95.44 13 SER B CA 1
ATOM 2933 C C . SER B 1 13 ? -2.59 7.918 14.102 1 95.44 13 SER B C 1
ATOM 2935 O O . SER B 1 13 ? -2.557 7.062 14.984 1 95.44 13 SER B O 1
ATOM 2937 N N . ALA B 1 14 ? -1.593 8.82 13.914 1 97.25 14 ALA B N 1
ATOM 2938 C CA . ALA B 1 14 ? -0.401 8.789 14.758 1 97.25 14 ALA B CA 1
ATOM 2939 C C . ALA B 1 14 ? 0.336 10.125 14.727 1 97.25 14 ALA B C 1
ATOM 2941 O O . ALA B 1 14 ? 0.298 10.836 13.719 1 97.25 14 ALA B O 1
ATOM 2942 N N . SER B 1 15 ? 1.04 10.453 15.805 1 96.81 15 SER B N 1
ATOM 2943 C CA . SER B 1 15 ? 1.769 11.719 15.914 1 96.81 15 SER B CA 1
ATOM 2944 C C . SER B 1 15 ? 3.113 11.641 15.195 1 96.81 15 SER B C 1
ATOM 2946 O O . SER B 1 15 ? 3.57 10.555 14.836 1 96.81 15 SER B O 1
ATOM 2948 N N . SER B 1 16 ? 3.664 12.758 15.016 1 98.12 16 SER B N 1
ATOM 2949 C CA . SER B 1 16 ? 4.988 12.844 14.406 1 98.12 16 SER B CA 1
ATOM 2950 C C . SER B 1 16 ? 6.012 12.039 15.195 1 98.12 16 SER B C 1
ATOM 2952 O O . SER B 1 16 ? 6.75 11.234 14.625 1 98.12 16 SER B O 1
ATOM 2954 N N . PHE B 1 17 ? 6.039 12.203 16.5 1 98.06 17 PHE B N 1
ATOM 2955 C CA . PHE B 1 17 ? 6.98 11.492 17.359 1 98.06 17 PHE B CA 1
ATOM 2956 C C . PHE B 1 17 ? 6.824 9.984 17.203 1 98.06 17 PHE B C 1
ATOM 2958 O O . PHE B 1 17 ? 7.816 9.266 17.047 1 98.06 17 PHE B O 1
ATOM 2965 N N . GLU B 1 18 ? 5.598 9.531 17.188 1 98.38 18 GLU B N 1
ATOM 2966 C CA . GLU B 1 18 ? 5.305 8.109 17.141 1 98.38 18 GLU B CA 1
ATOM 2967 C C . GLU B 1 18 ? 5.73 7.508 15.805 1 98.38 18 GLU B C 1
ATOM 2969 O O . GLU B 1 18 ? 6.305 6.418 15.758 1 98.38 18 GLU B O 1
ATOM 2974 N N . LEU B 1 19 ? 5.402 8.203 14.781 1 98.81 19 LEU B N 1
ATOM 2975 C CA . LEU B 1 19 ? 5.766 7.73 13.453 1 98.81 19 LEU B CA 1
ATOM 2976 C C . LEU B 1 19 ? 7.281 7.668 13.297 1 98.81 19 LEU B C 1
ATOM 2978 O O . LEU B 1 19 ? 7.816 6.688 12.773 1 98.81 19 LEU B O 1
ATOM 2982 N N . ASN B 1 20 ? 7.969 8.742 13.734 1 98.81 20 ASN B N 1
ATOM 2983 C CA . ASN B 1 20 ? 9.43 8.734 13.727 1 98.81 20 ASN B CA 1
ATOM 2984 C C . ASN B 1 20 ? 9.984 7.531 14.477 1 98.81 20 ASN B C 1
ATOM 2986 O O . ASN B 1 20 ? 10.844 6.816 13.953 1 98.81 20 ASN B O 1
ATOM 2990 N N . GLN B 1 21 ? 9.453 7.352 15.625 1 98.56 21 GLN B N 1
ATOM 2991 C CA . GLN B 1 21 ? 9.945 6.258 16.453 1 98.56 21 GLN B CA 1
ATOM 2992 C C . GLN B 1 21 ? 9.695 4.906 15.789 1 98.56 21 GLN B C 1
ATOM 2994 O O . GLN B 1 21 ? 10.547 4.02 15.828 1 98.56 21 GLN B O 1
ATOM 2999 N N . ALA B 1 22 ? 8.531 4.734 15.18 1 98.69 22 ALA B N 1
ATOM 3000 C CA . ALA B 1 22 ? 8.164 3.475 14.539 1 98.69 22 ALA B CA 1
ATOM 3001 C C . ALA B 1 22 ? 9.125 3.133 13.414 1 98.69 22 ALA B C 1
ATOM 3003 O O . ALA B 1 22 ? 9.633 2.012 13.336 1 98.69 22 ALA B O 1
ATOM 3004 N N . VAL B 1 23 ? 9.359 4.066 12.531 1 98.62 23 VAL B N 1
ATOM 3005 C CA . VAL B 1 23 ? 10.242 3.809 11.398 1 98.62 23 VAL B CA 1
ATOM 3006 C C . VAL B 1 23 ? 11.664 3.557 11.898 1 98.62 23 VAL B C 1
ATOM 3008 O O . VAL B 1 23 ? 12.367 2.686 11.375 1 98.62 23 VAL B O 1
ATOM 3011 N N . LEU B 1 24 ? 12.164 4.305 12.945 1 98.44 24 LEU B N 1
ATOM 3012 C CA . LEU B 1 24 ? 13.5 4.141 13.5 1 98.44 24 LEU B CA 1
ATOM 3013 C C . LEU B 1 24 ? 13.633 2.793 14.195 1 98.44 24 LEU B C 1
ATOM 3015 O O . LEU B 1 24 ? 14.703 2.172 14.156 1 98.44 24 LEU B O 1
ATOM 3019 N N . ASN B 1 25 ? 12.547 2.354 14.844 1 97.81 25 ASN B N 1
ATOM 3020 C CA . ASN B 1 25 ? 12.562 1.043 15.484 1 97.81 25 ASN B CA 1
ATOM 3021 C C . ASN B 1 25 ? 12.695 -0.081 14.461 1 97.81 25 ASN B C 1
ATOM 3023 O O . ASN B 1 25 ? 13.281 -1.126 14.758 1 97.81 25 ASN B O 1
ATOM 3027 N N . GLY B 1 26 ? 12.055 0.123 13.336 1 97.19 26 GLY B N 1
ATOM 3028 C CA . GLY B 1 26 ? 12.156 -0.867 12.273 1 97.19 26 GLY B CA 1
ATOM 3029 C C . GLY B 1 26 ? 13.508 -0.869 11.594 1 97.19 26 GLY B C 1
ATOM 3030 O O . GLY B 1 26 ? 13.938 -1.894 11.062 1 97.19 26 GLY B O 1
ATOM 3031 N N . TRP B 1 27 ? 14.172 0.254 11.57 1 96.12 27 TRP B N 1
ATOM 3032 C CA . TRP B 1 27 ? 15.461 0.408 10.906 1 96.12 27 TRP B CA 1
ATOM 3033 C C . TRP B 1 27 ? 16.516 -0.469 11.562 1 96.12 27 TRP B C 1
ATOM 3035 O O . TRP B 1 27 ? 16.812 -0.319 12.75 1 96.12 27 TRP B O 1
ATOM 3045 N N . GLU B 1 28 ? 17.031 -1.36 10.781 1 92.38 28 GLU B N 1
ATOM 3046 C CA . GLU B 1 28 ? 18.047 -2.275 11.297 1 92.38 28 GLU B CA 1
ATOM 3047 C C . GLU B 1 28 ? 19.328 -1.53 11.664 1 92.38 28 GLU B C 1
ATOM 3049 O O . GLU B 1 28 ? 19.641 -0.502 11.062 1 92.38 28 GLU B O 1
ATOM 3054 N N . ASP B 1 29 ? 19.984 -2.053 12.688 1 83 29 ASP B N 1
ATOM 3055 C CA . ASP B 1 29 ? 21.188 -1.411 13.195 1 83 29 ASP B CA 1
ATOM 3056 C C . ASP B 1 29 ? 22.281 -1.361 12.125 1 83 29 ASP B C 1
ATOM 3058 O O . ASP B 1 29 ? 22.641 -2.389 11.547 1 83 29 ASP B O 1
ATOM 3062 N N . ARG B 1 30 ? 22.781 -0.214 11.961 1 84.94 30 ARG B N 1
ATOM 3063 C CA . ARG B 1 30 ? 23.859 0.003 10.984 1 84.94 30 ARG B CA 1
ATOM 3064 C C . ARG B 1 30 ? 24.969 0.846 11.586 1 84.94 30 ARG B C 1
ATOM 3066 O O . ARG B 1 30 ? 25.562 1.688 10.898 1 84.94 30 ARG B O 1
ATOM 3073 N N . LYS B 1 31 ? 25.156 0.792 12.859 1 86.5 31 LYS B N 1
ATOM 3074 C CA . LYS B 1 31 ? 26.234 1.402 13.625 1 86.5 31 LYS B CA 1
ATOM 3075 C C . LYS B 1 31 ? 26.141 2.924 13.602 1 86.5 31 LYS B C 1
ATOM 3077 O O . LYS B 1 31 ? 27.156 3.617 13.492 1 86.5 31 LYS B O 1
ATOM 3082 N N . GLY B 1 32 ? 25.031 3.465 13.422 1 91.25 32 GLY B N 1
ATOM 3083 C CA . GLY B 1 32 ? 24.812 4.902 13.469 1 91.25 32 GLY B CA 1
ATOM 3084 C C . GLY B 1 32 ? 23.703 5.305 14.414 1 91.25 32 GLY B C 1
ATOM 3085 O O . GLY B 1 32 ? 23.094 4.453 15.062 1 91.25 32 GLY B O 1
ATOM 3086 N N . ARG B 1 33 ? 23.625 6.641 14.508 1 95.81 33 ARG B N 1
ATOM 3087 C CA . ARG B 1 33 ? 22.594 7.195 15.383 1 95.81 33 ARG B CA 1
ATOM 3088 C C . ARG B 1 33 ? 21.234 7.176 14.703 1 95.81 33 ARG B C 1
ATOM 3090 O O . ARG B 1 33 ? 21.141 7.348 13.484 1 95.81 33 ARG B O 1
ATOM 3097 N N . LYS B 1 34 ? 20.141 6.891 15.5 1 97.88 34 LYS B N 1
ATOM 3098 C CA . LYS B 1 34 ? 18.75 7.07 15.102 1 97.88 34 LYS B CA 1
ATOM 3099 C C . LYS B 1 34 ? 18.188 8.367 15.672 1 97.88 34 LYS B C 1
ATOM 3101 O O . LYS B 1 34 ? 18.047 8.516 16.891 1 97.88 34 LYS B O 1
ATOM 3106 N N . ILE B 1 35 ? 17.891 9.312 14.836 1 98.25 35 ILE B N 1
ATOM 3107 C CA . ILE B 1 35 ? 17.547 10.664 15.258 1 98.25 35 ILE B CA 1
ATOM 3108 C C . ILE B 1 35 ? 16.062 10.906 15.023 1 98.25 35 ILE B C 1
ATOM 3110 O O . ILE B 1 35 ? 15.594 10.914 13.875 1 98.25 35 ILE B O 1
ATOM 3114 N N . ASN B 1 36 ? 15.312 11.023 16.078 1 98.62 36 ASN B N 1
ATOM 3115 C CA . ASN B 1 36 ? 13.891 11.336 16.047 1 98.62 36 ASN B CA 1
ATOM 3116 C C . ASN B 1 36 ? 13.648 12.844 16.172 1 98.62 36 ASN B C 1
ATOM 3118 O O . ASN B 1 36 ? 13.883 13.43 17.219 1 98.62 36 ASN B O 1
ATOM 3122 N N . VAL B 1 37 ? 13.164 13.453 15.109 1 98.62 37 VAL B N 1
ATOM 3123 C CA . VAL B 1 37 ? 12.867 14.883 15.125 1 98.62 37 VAL B CA 1
ATOM 3124 C C . VAL B 1 37 ? 11.375 15.102 14.852 1 98.62 37 VAL B C 1
ATOM 3126 O O . VAL B 1 37 ? 10.969 15.266 13.695 1 98.62 37 VAL B O 1
ATOM 3129 N N . PRO B 1 38 ? 10.594 15.141 15.945 1 98.5 38 PRO B N 1
ATOM 3130 C CA . PRO B 1 38 ? 9.188 15.492 15.727 1 98.5 38 PRO B CA 1
ATOM 3131 C C . PRO B 1 38 ? 9.016 16.828 15.016 1 98.5 38 PRO B C 1
ATOM 3133 O O . PRO B 1 38 ? 9.727 17.797 15.32 1 98.5 38 PRO B O 1
ATOM 3136 N N . ILE B 1 39 ? 8.094 16.844 14.07 1 97.69 39 ILE B N 1
ATOM 3137 C CA . ILE B 1 39 ? 7.941 18.016 13.211 1 97.69 39 ILE B CA 1
ATOM 3138 C C . ILE B 1 39 ? 6.461 18.266 12.93 1 97.69 39 ILE B C 1
ATOM 3140 O O . ILE B 1 39 ? 5.617 17.406 13.211 1 97.69 39 ILE B O 1
ATOM 3144 N N . ALA B 1 40 ? 6.145 19.438 12.508 1 95.25 40 ALA B N 1
ATOM 3145 C CA . ALA B 1 40 ? 4.797 19.859 12.141 1 95.25 40 ALA B CA 1
ATOM 3146 C C . ALA B 1 40 ? 4.832 21.094 11.25 1 95.25 40 ALA B C 1
ATOM 3148 O O . ALA B 1 40 ? 5.895 21.688 11.039 1 95.25 40 ALA B O 1
ATOM 3149 N N . ASP B 1 41 ? 3.652 21.422 10.695 1 90.19 41 ASP B N 1
ATOM 3150 C CA . ASP B 1 41 ? 3.602 22.547 9.781 1 90.19 41 ASP B CA 1
ATOM 3151 C C . ASP B 1 41 ? 2.707 23.656 10.336 1 90.19 41 ASP B C 1
ATOM 3153 O O . ASP B 1 41 ? 2.146 24.453 9.57 1 90.19 41 ASP B O 1
ATOM 3157 N N . GLY B 1 42 ? 2.508 23.688 11.641 1 89.25 42 GLY B N 1
ATOM 3158 C CA . GLY B 1 42 ? 1.655 24.719 12.234 1 89.25 42 GLY B CA 1
ATOM 3159 C C . GLY B 1 42 ? 0.228 24.25 12.445 1 89.25 42 GLY B C 1
ATOM 3160 O O . GLY B 1 42 ? -0.64 25.031 12.828 1 89.25 42 GLY B O 1
ATOM 3161 N N . GLY B 1 43 ? 0.016 23.062 12.195 1 85.69 43 GLY B N 1
ATOM 3162 C CA . GLY B 1 43 ? -1.273 22.453 12.461 1 85.69 43 GLY B CA 1
ATOM 3163 C C . GLY B 1 43 ? -1.282 21.594 13.719 1 85.69 43 GLY B C 1
ATOM 3164 O O . GLY B 1 43 ? -0.627 21.938 14.703 1 85.69 43 GLY B O 1
ATOM 3165 N N . GLU B 1 44 ? -2.057 20.609 13.562 1 83.81 44 GLU B N 1
ATOM 3166 C CA . GLU B 1 44 ? -2.178 19.672 14.664 1 83.81 44 GLU B CA 1
ATOM 3167 C C . GLU B 1 44 ? -0.83 19.047 15.008 1 83.81 44 GLU B C 1
ATOM 3169 O O . GLU B 1 44 ? -0.019 18.781 14.117 1 83.81 44 GLU B O 1
ATOM 3174 N N . ASN B 1 45 ? -0.503 18.875 16.281 1 90.94 45 ASN B N 1
ATOM 3175 C CA . ASN B 1 45 ? 0.673 18.219 16.828 1 90.94 45 ASN B CA 1
ATOM 3176 C C . ASN B 1 45 ? 1.888 19.141 16.844 1 90.94 45 ASN B C 1
ATOM 3178 O O . ASN B 1 45 ? 3.008 18.688 17.109 1 90.94 45 ASN B O 1
ATOM 3182 N N . THR B 1 46 ? 1.672 20.375 16.547 1 96 46 THR B N 1
ATOM 3183 C CA . THR B 1 46 ? 2.756 21.359 16.609 1 96 46 THR B CA 1
ATOM 3184 C C . THR B 1 46 ? 3.25 21.531 18.031 1 96 46 THR B C 1
ATOM 3186 O O . THR B 1 46 ? 4.457 21.5 18.297 1 96 46 THR B O 1
ATOM 3189 N N . ALA B 1 47 ? 2.379 21.656 18.953 1 97.38 47 ALA B N 1
ATOM 3190 C CA . ALA B 1 47 ? 2.76 21.828 20.344 1 97.38 47 ALA B CA 1
ATOM 3191 C C . ALA B 1 47 ? 3.551 20.625 20.844 1 97.38 47 ALA B C 1
ATOM 3193 O O . ALA B 1 47 ? 4.52 20.781 21.594 1 97.38 47 ALA B O 1
ATOM 3194 N N . GLU B 1 48 ? 3.127 19.469 20.422 1 96.88 48 GLU B N 1
ATOM 3195 C CA . GLU B 1 48 ? 3.83 18.25 20.828 1 96.88 48 GLU B CA 1
ATOM 3196 C C . GLU B 1 48 ? 5.246 18.219 20.25 1 96.88 48 GLU B C 1
ATOM 3198 O O . GLU B 1 48 ? 6.195 17.875 20.953 1 96.88 48 GLU B O 1
ATOM 3203 N N . ALA B 1 49 ? 5.352 18.578 19 1 97.38 49 ALA B N 1
ATOM 3204 C CA . ALA B 1 49 ? 6.676 18.641 18.391 1 97.38 49 ALA B CA 1
ATOM 3205 C C . ALA B 1 49 ? 7.59 19.594 19.156 1 97.38 49 ALA B C 1
ATOM 3207 O O . ALA B 1 49 ? 8.75 19.281 19.406 1 97.38 49 ALA B O 1
ATOM 3208 N N . ILE B 1 50 ? 7.043 20.719 19.531 1 98 50 ILE B N 1
ATOM 3209 C CA . ILE B 1 50 ? 7.809 21.719 20.25 1 98 50 ILE B CA 1
ATOM 3210 C C . ILE B 1 50 ? 8.156 21.203 21.641 1 98 50 ILE B C 1
ATOM 3212 O O . ILE B 1 50 ? 9.266 21.422 22.141 1 98 50 ILE B O 1
ATOM 3216 N N . TYR B 1 51 ? 7.277 20.469 22.266 1 98.06 51 TYR B N 1
ATOM 3217 C CA . TYR B 1 51 ? 7.516 19.891 23.594 1 98.06 51 TYR B CA 1
ATOM 3218 C C . TYR B 1 51 ? 8.734 18.969 23.562 1 98.06 51 TYR B C 1
ATOM 3220 O O . TYR B 1 51 ? 9.57 19.016 24.469 1 98.06 51 TYR B O 1
ATOM 3228 N N . TYR B 1 52 ? 8.812 18.188 22.547 1 97.06 52 TYR B N 1
ATOM 3229 C CA . TYR B 1 52 ? 9.906 17.234 22.484 1 97.06 52 TYR B CA 1
ATOM 3230 C C . TYR B 1 52 ? 11.242 17.938 22.25 1 97.06 52 TYR B C 1
ATOM 3232 O O . TYR B 1 52 ? 12.297 17.391 22.594 1 97.06 52 TYR B O 1
ATOM 3240 N N . ALA B 1 53 ? 11.164 19.156 21.734 1 96.69 53 ALA B N 1
ATOM 3241 C CA . ALA B 1 53 ? 12.391 19.922 21.469 1 96.69 53 ALA B CA 1
ATOM 3242 C C . ALA B 1 53 ? 12.789 20.75 22.688 1 96.69 53 ALA B C 1
ATOM 3244 O O . ALA B 1 53 ? 13.969 20.828 23.031 1 96.69 53 ALA B O 1
ATOM 3245 N N . LEU B 1 54 ? 11.773 21.328 23.328 1 97.75 54 LEU B N 1
ATOM 3246 C CA . LEU B 1 54 ? 12.07 22.328 24.344 1 97.75 54 LEU B CA 1
ATOM 3247 C C . LEU B 1 54 ? 11.648 21.859 25.734 1 97.75 54 LEU B C 1
ATOM 3249 O O . LEU B 1 54 ? 12.031 22.453 26.734 1 97.75 54 LEU B O 1
ATOM 3253 N N . ARG B 1 55 ? 10.922 20.766 25.766 1 97.69 55 ARG B N 1
ATOM 3254 C CA . ARG B 1 55 ? 10.258 20.344 27 1 97.69 55 ARG B CA 1
ATOM 3255 C C . ARG B 1 55 ? 9.297 21.422 27.5 1 97.69 55 ARG B C 1
ATOM 3257 O O . ARG B 1 55 ? 8.82 22.25 26.719 1 97.69 55 ARG B O 1
ATOM 3264 N N . GLY B 1 56 ? 8.836 21.328 28.703 1 98.19 56 GLY B N 1
ATOM 3265 C CA . GLY B 1 56 ? 7.867 22.25 29.281 1 98.19 56 GLY B CA 1
ATOM 3266 C C . GLY B 1 56 ? 6.77 21.547 30.062 1 98.19 56 GLY B C 1
ATOM 3267 O O . GLY B 1 56 ? 6.926 20.406 30.469 1 98.19 56 GLY B O 1
ATOM 3268 N N . THR B 1 57 ? 5.773 22.344 30.312 1 98.38 57 THR B N 1
ATOM 3269 C CA . THR B 1 57 ? 4.645 21.828 31.078 1 98.38 57 THR B CA 1
ATOM 3270 C C . THR B 1 57 ? 3.336 22.031 30.328 1 98.38 57 THR B C 1
ATOM 3272 O O . THR B 1 57 ? 3.115 23.094 29.75 1 98.38 57 THR B O 1
ATOM 3275 N N . TRP B 1 58 ? 2.559 20.984 30.359 1 98.31 58 TRP B N 1
ATOM 3276 C CA . TRP B 1 58 ? 1.228 21.094 29.766 1 98.31 58 TRP B CA 1
ATOM 3277 C C . TRP B 1 58 ? 0.24 21.688 30.766 1 98.31 58 TRP B C 1
ATOM 3279 O O . TRP B 1 58 ? 0.034 21.141 31.859 1 98.31 58 TRP B O 1
ATOM 3289 N N . ARG B 1 59 ? -0.292 22.781 30.391 1 98.44 59 ARG B N 1
ATOM 3290 C CA . ARG B 1 59 ? -1.344 23.391 31.188 1 98.44 59 ARG B CA 1
ATOM 3291 C C . ARG B 1 59 ? -2.725 22.984 30.688 1 98.44 59 ARG B C 1
ATOM 3293 O O . ARG B 1 59 ? -3.043 23.188 29.516 1 98.44 59 ARG B O 1
ATOM 3300 N N . THR B 1 60 ? -3.465 22.391 31.609 1 98.25 60 THR B N 1
ATOM 3301 C CA . THR B 1 60 ? -4.824 21.969 31.266 1 98.25 60 THR B CA 1
ATOM 3302 C C . THR B 1 60 ? -5.848 22.859 31.969 1 98.25 60 THR B C 1
ATOM 3304 O O . THR B 1 60 ? -5.738 23.109 33.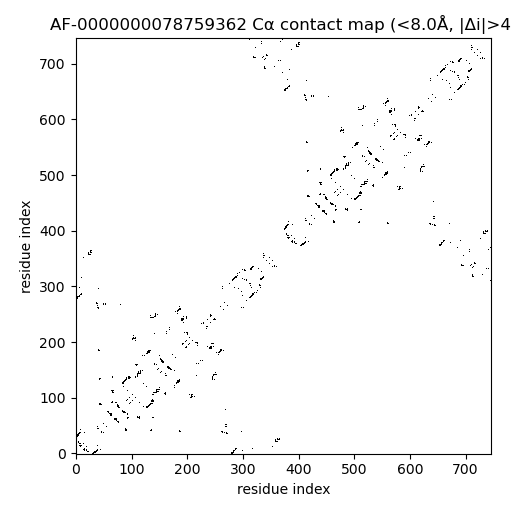156 1 98.25 60 THR B O 1
ATOM 3307 N N . ILE B 1 61 ? -6.809 23.297 31.219 1 97.56 61 ILE B N 1
ATOM 3308 C CA . ILE B 1 61 ? -7.836 24.156 31.797 1 97.56 61 ILE B CA 1
ATOM 3309 C C . ILE B 1 61 ? -9.219 23.609 31.438 1 97.56 61 ILE B C 1
ATOM 3311 O O . ILE B 1 61 ? -9.367 22.859 30.484 1 97.56 61 ILE B O 1
ATOM 3315 N N . ASP B 1 62 ? -10.18 23.969 32.281 1 97.56 62 ASP B N 1
ATOM 3316 C CA . ASP B 1 62 ? -11.578 23.734 31.922 1 97.56 62 ASP B CA 1
ATOM 3317 C C . ASP B 1 62 ? -12.102 24.844 31.016 1 97.56 62 ASP B C 1
ATOM 3319 O O . ASP B 1 62 ? -12.484 25.922 31.5 1 97.56 62 ASP B O 1
ATOM 3323 N N . GLY B 1 63 ? -12.102 24.531 29.75 1 97.06 63 GLY B N 1
ATOM 3324 C CA . GLY B 1 63 ? -12.547 25.516 28.781 1 97.06 63 GLY B CA 1
ATOM 3325 C C . GLY B 1 63 ? -13.781 25.078 28.016 1 97.06 63 GLY B C 1
ATOM 3326 O O . GLY B 1 63 ? -14.625 24.359 28.547 1 97.06 63 GLY B O 1
ATOM 3327 N N . MET B 1 64 ? -13.977 25.75 26.859 1 97.25 64 MET B N 1
ATOM 3328 C CA . MET B 1 64 ? -15.094 25.438 25.984 1 97.25 64 MET B CA 1
ATOM 3329 C C . MET B 1 64 ? -14.617 25.297 24.531 1 97.25 64 MET B C 1
ATOM 3331 O O . MET B 1 64 ? -13.5 25.688 24.203 1 97.25 64 MET B O 1
ATOM 3335 N N . ASP B 1 65 ? -15.43 24.656 23.766 1 97.75 65 ASP B N 1
ATOM 3336 C CA . ASP B 1 65 ? -15.055 24.5 22.359 1 97.75 65 ASP B CA 1
ATOM 3337 C C . ASP B 1 65 ? -15.805 25.484 21.469 1 97.75 65 ASP B C 1
ATOM 3339 O O . ASP B 1 65 ? -16.406 26.453 21.969 1 97.75 65 ASP B O 1
ATOM 3343 N N . LEU B 1 66 ? -15.734 25.297 20.172 1 97.94 66 LEU B N 1
ATOM 3344 C CA . LEU B 1 66 ? -16.25 26.25 19.203 1 97.94 66 LEU B CA 1
ATOM 3345 C C . LEU B 1 66 ? -17.766 26.344 19.281 1 97.94 66 LEU B C 1
ATOM 3347 O O . LEU B 1 66 ? -18.375 27.266 18.734 1 97.94 66 LEU B O 1
ATOM 3351 N N . LEU B 1 67 ? -18.422 25.344 19.891 1 97.75 67 LEU B N 1
ATOM 3352 C CA . LEU B 1 67 ? -19.859 25.359 20.094 1 97.75 67 LEU B CA 1
ATOM 3353 C C . LEU B 1 67 ? -20.203 25.641 21.547 1 97.75 67 LEU B C 1
ATOM 3355 O O . LEU B 1 67 ? -21.328 25.375 21.984 1 97.75 67 LEU B O 1
ATOM 3359 N N . PHE B 1 68 ? -19.219 26.016 22.328 1 97.19 68 PHE B N 1
ATOM 3360 C CA . PHE B 1 68 ? -19.359 26.406 23.734 1 97.19 68 PHE B CA 1
ATOM 3361 C C . PHE B 1 68 ? -19.641 25.188 24.609 1 97.19 68 PHE B C 1
ATOM 3363 O O . PHE B 1 68 ? -20.234 25.312 25.688 1 97.19 68 PHE B O 1
ATOM 3370 N N . ARG B 1 69 ? -19.281 24.078 24.156 1 96.56 69 ARG B N 1
ATOM 3371 C CA . ARG B 1 69 ? -19.359 22.875 24.969 1 96.56 69 ARG B CA 1
ATOM 3372 C C . ARG B 1 69 ? -18.156 22.75 25.891 1 96.56 69 ARG B C 1
ATOM 3374 O O . ARG B 1 69 ? -17.016 23.016 25.469 1 96.56 69 ARG B O 1
ATOM 3381 N N . GLN B 1 70 ? -18.453 22.406 27.078 1 97.31 70 GLN B N 1
ATOM 3382 C CA . GLN B 1 70 ? -17.359 22.281 28.047 1 97.31 70 GLN B CA 1
ATOM 3383 C C . GLN B 1 70 ? -16.359 21.219 27.594 1 97.31 70 GLN B C 1
ATOM 3385 O O . GLN B 1 70 ? -16.75 20.156 27.094 1 97.31 70 GLN B O 1
ATOM 3390 N N . ARG B 1 71 ? -15.031 21.641 27.844 1 96.25 71 ARG B N 1
ATOM 3391 C CA . ARG B 1 71 ? -13.969 20.734 27.438 1 96.25 71 ARG B CA 1
ATOM 3392 C C . ARG B 1 71 ? -12.664 21.047 28.172 1 96.25 71 ARG B C 1
ATOM 3394 O O . ARG B 1 71 ? -12.375 22.203 28.453 1 96.25 71 ARG B O 1
ATOM 3401 N N . LYS B 1 72 ? -11.984 19.953 28.453 1 97.69 72 LYS B N 1
ATOM 3402 C CA . LYS B 1 72 ? -10.617 20.141 28.922 1 97.69 72 LYS B CA 1
ATOM 3403 C C . LYS B 1 72 ? -9.672 20.438 27.766 1 97.69 72 LYS B C 1
ATOM 3405 O O . LYS B 1 72 ? -9.672 19.719 26.766 1 97.69 72 LYS B O 1
ATOM 3410 N N . ILE B 1 73 ? -8.961 21.516 27.891 1 97.44 73 ILE B N 1
ATOM 3411 C CA . ILE B 1 73 ? -8.055 21.938 26.828 1 97.44 73 ILE B CA 1
ATOM 3412 C C . ILE B 1 73 ? -6.648 22.141 27.391 1 97.44 73 ILE B C 1
ATOM 3414 O O . ILE B 1 73 ? -6.48 22.656 28.5 1 97.44 73 ILE B O 1
ATOM 3418 N N . SER B 1 74 ? -5.688 21.656 26.641 1 97.69 74 SER B N 1
ATOM 3419 C CA . SER B 1 74 ? -4.305 21.781 27.094 1 97.69 74 SER B CA 1
ATOM 3420 C C . SER B 1 74 ? -3.471 22.578 26.078 1 97.69 74 SER B C 1
ATOM 3422 O O . SER B 1 74 ? -3.732 22.531 24.875 1 97.69 74 SER B O 1
ATOM 3424 N N . TYR B 1 75 ? -2.57 23.344 26.562 1 98.12 75 TYR B N 1
ATOM 3425 C CA . TYR B 1 75 ? -1.547 24 25.766 1 98.12 75 TYR B CA 1
ATOM 3426 C C . TYR B 1 75 ? -0.188 23.938 26.453 1 98.12 75 TYR B C 1
ATOM 3428 O O . TYR B 1 75 ? -0.096 23.578 27.625 1 98.12 75 TYR B O 1
ATOM 3436 N N . LEU B 1 76 ? 0.864 24.234 25.719 1 98.69 76 LEU B N 1
ATOM 3437 C CA . LEU B 1 76 ? 2.221 24.016 26.203 1 98.69 76 LEU B CA 1
ATOM 3438 C C . LEU B 1 76 ? 2.816 25.297 26.75 1 98.69 76 LEU B C 1
ATOM 3440 O O . LEU B 1 76 ? 2.719 26.359 26.125 1 98.69 76 LEU B O 1
ATOM 3444 N N . LEU B 1 77 ? 3.297 25.281 27.969 1 98.75 77 LEU B N 1
ATOM 3445 C CA . LEU B 1 77 ? 4.168 26.312 28.516 1 98.75 77 LEU B CA 1
ATOM 3446 C C . LEU B 1 77 ? 5.629 25.875 28.453 1 98.75 77 LEU B C 1
ATOM 3448 O O . LEU B 1 77 ? 5.988 24.797 28.938 1 98.75 77 LEU B O 1
ATOM 3452 N N . THR B 1 78 ? 6.41 26.688 27.812 1 98.5 78 THR B N 1
ATOM 3453 C CA . THR B 1 78 ? 7.816 26.359 27.641 1 98.5 78 THR B CA 1
ATOM 3454 C C . THR B 1 78 ? 8.664 27.625 27.578 1 98.5 78 THR B C 1
ATOM 3456 O O . THR B 1 78 ? 8.203 28.703 27.938 1 98.5 78 THR B O 1
ATOM 3459 N N . THR B 1 79 ? 9.992 27.453 27.344 1 98.25 79 THR B N 1
ATOM 3460 C CA . THR B 1 79 ? 10.914 28.562 27.141 1 98.25 79 THR B CA 1
ATOM 3461 C C . THR B 1 79 ? 11.602 28.453 25.781 1 98.25 79 THR B C 1
ATOM 3463 O O . THR B 1 79 ? 12.172 27.422 25.453 1 98.25 79 THR B O 1
ATOM 3466 N N . TRP B 1 80 ? 11.477 29.5 25.047 1 97.38 80 TRP B N 1
ATOM 3467 C CA . TRP B 1 80 ? 12.125 29.547 23.75 1 97.38 80 TRP B CA 1
ATOM 3468 C C . TRP B 1 80 ? 12.906 30.844 23.578 1 97.38 80 TRP B C 1
ATOM 3470 O O . TRP B 1 80 ? 12.344 31.938 23.734 1 97.38 80 TRP B O 1
ATOM 3480 N N . GLN B 1 81 ? 14.156 30.75 23.312 1 95.69 81 GLN B N 1
ATOM 3481 C CA . GLN B 1 81 ? 15.055 31.891 23.156 1 95.69 81 GLN B CA 1
ATOM 3482 C C . GLN B 1 81 ? 15.047 32.781 24.391 1 95.69 81 GLN B C 1
ATOM 3484 O O . GLN B 1 81 ? 14.961 34 24.281 1 95.69 81 GLN B O 1
ATOM 3489 N N . GLY B 1 82 ? 14.906 32.125 25.5 1 96.06 82 GLY B N 1
ATOM 3490 C CA . GLY B 1 82 ? 15 32.812 26.781 1 96.06 82 GLY B CA 1
ATOM 3491 C C . GLY B 1 82 ? 13.703 33.5 27.203 1 96.06 82 GLY B C 1
ATOM 3492 O O . GLY B 1 82 ? 13.656 34.219 28.188 1 96.06 82 GLY B O 1
ATOM 3493 N N . LYS B 1 83 ? 12.656 33.188 26.5 1 97.19 83 LYS B N 1
ATOM 3494 C CA . LYS B 1 83 ? 11.367 33.812 26.797 1 97.19 83 LYS B CA 1
ATOM 3495 C C . LYS B 1 83 ? 10.336 32.75 27.188 1 97.19 83 LYS B C 1
ATOM 3497 O O . LYS B 1 83 ? 10.266 31.688 26.562 1 97.19 83 LYS B O 1
ATOM 3502 N N . ASN B 1 84 ? 9.648 33.062 28.281 1 97.81 84 ASN B N 1
ATOM 3503 C CA . ASN B 1 84 ? 8.5 32.219 28.594 1 97.81 84 ASN B CA 1
ATOM 3504 C C . ASN B 1 84 ? 7.461 32.219 27.484 1 97.81 84 ASN B C 1
ATOM 3506 O O . ASN B 1 84 ? 7.016 33.281 27.062 1 97.81 84 ASN B O 1
ATOM 3510 N N . THR B 1 85 ? 7.148 31.016 27.016 1 98.38 85 THR B N 1
ATOM 3511 C CA . THR B 1 85 ? 6.355 30.922 25.797 1 98.38 85 THR B CA 1
ATOM 3512 C C . THR B 1 85 ? 5.184 29.953 25.984 1 98.38 85 THR B C 1
ATOM 3514 O O . THR B 1 85 ? 5.348 28.875 26.562 1 98.38 85 THR B O 1
ATOM 3517 N N . ALA B 1 86 ? 4.02 30.406 25.562 1 98.5 86 ALA B N 1
ATOM 3518 C CA . ALA B 1 86 ? 2.859 29.516 25.453 1 98.5 86 ALA B CA 1
ATOM 3519 C C . ALA B 1 86 ? 2.629 29.094 24 1 98.5 86 ALA B C 1
ATOM 3521 O O . ALA B 1 86 ? 2.717 29.922 23.078 1 98.5 86 ALA B O 1
ATOM 3522 N N . VAL B 1 87 ? 2.453 27.812 23.781 1 98.56 87 VAL B N 1
ATOM 3523 C CA . VAL B 1 87 ? 2.09 27.281 22.469 1 98.56 87 VAL B CA 1
ATOM 3524 C C . VAL B 1 87 ? 0.646 26.797 22.5 1 98.56 87 VAL B C 1
ATOM 3526 O O . VAL B 1 87 ? 0.334 25.797 23.156 1 98.56 87 VAL B O 1
ATOM 3529 N N . ILE B 1 88 ? -0.162 27.453 21.719 1 98 88 ILE B N 1
ATOM 3530 C CA . ILE B 1 88 ? -1.593 27.172 21.703 1 98 88 ILE B CA 1
ATOM 3531 C C . ILE B 1 88 ? -2.006 26.641 20.344 1 98 88 ILE B C 1
ATOM 3533 O O . ILE B 1 88 ? -1.806 27.328 19.328 1 98 88 ILE B O 1
ATOM 3537 N N . GLU B 1 89 ? -2.508 25.453 20.312 1 97.12 89 GLU B N 1
ATOM 3538 C CA . GLU B 1 89 ? -3.146 24.953 19.109 1 97.12 89 GLU B CA 1
ATOM 3539 C C . GLU B 1 89 ? -4.637 25.281 19.094 1 97.12 89 GLU B C 1
ATOM 3541 O O . GLU B 1 89 ? -5.41 24.719 19.875 1 97.12 89 GLU B O 1
ATOM 3546 N N . SER B 1 90 ? -5.004 26.078 18.109 1 96.62 90 SER B N 1
ATOM 3547 C CA . SER B 1 90 ? -6.391 26.531 18.094 1 96.62 90 SER B CA 1
ATOM 3548 C C . SER B 1 90 ? -7.352 25.344 17.953 1 96.62 90 SER B C 1
ATOM 3550 O O . SER B 1 90 ? -8.469 25.391 18.469 1 96.62 90 SER B O 1
ATOM 3552 N N . ALA B 1 91 ? -6.895 24.312 17.312 1 94.12 91 ALA B N 1
ATOM 3553 C CA . ALA B 1 91 ? -7.742 23.156 17.031 1 94.12 91 ALA B CA 1
ATOM 3554 C C . ALA B 1 91 ? -8.172 22.453 18.312 1 94.12 91 ALA B C 1
ATOM 3556 O O . ALA B 1 91 ? -9.172 21.734 18.344 1 94.12 91 ALA B O 1
ATOM 3557 N N . GLN B 1 92 ? -7.465 22.672 19.406 1 94.94 92 GLN B N 1
ATOM 3558 C CA . GLN B 1 92 ? -7.848 22.078 20.688 1 94.94 92 GLN B CA 1
ATOM 3559 C C . GLN B 1 92 ? -9.219 22.578 21.141 1 94.94 92 GLN B C 1
ATOM 3561 O O . GLN B 1 92 ? -9.961 21.859 21.797 1 94.94 92 GLN B O 1
ATOM 3566 N N . ALA B 1 93 ? -9.508 23.75 20.703 1 96.69 93 ALA B N 1
ATOM 3567 C CA . ALA B 1 93 ? -10.781 24.344 21.094 1 96.69 93 ALA B CA 1
ATOM 3568 C C . ALA B 1 93 ? -11.688 24.562 19.891 1 96.69 93 ALA B C 1
ATOM 3570 O O . ALA B 1 93 ? -12.914 24.562 20.016 1 96.69 93 ALA B O 1
ATOM 3571 N N . LEU B 1 94 ? -11.047 24.703 18.766 1 97.31 94 LEU B N 1
ATOM 3572 C CA . LEU B 1 94 ? -11.805 25.156 17.609 1 97.31 94 LEU B CA 1
ATOM 3573 C C . LEU B 1 94 ? -11.719 24.125 16.484 1 97.31 94 LEU B C 1
ATOM 3575 O O . LEU B 1 94 ? -12.039 24.422 15.328 1 97.31 94 LEU B O 1
ATOM 3579 N N . GLY B 1 95 ? -11.344 22.969 16.766 1 95.5 95 GLY B N 1
ATOM 3580 C CA . GLY B 1 95 ? -11.031 21.984 15.742 1 95.5 95 GLY B CA 1
ATOM 3581 C C . GLY B 1 95 ? -12.25 21.516 14.977 1 95.5 95 GLY B C 1
ATOM 3582 O O . GLY B 1 95 ? -13.32 21.328 15.555 1 95.5 95 GLY B O 1
ATOM 3583 N N . LEU B 1 96 ? -12.07 21.312 13.688 1 94.12 96 LEU B N 1
ATOM 3584 C CA . LEU B 1 96 ? -13.109 20.719 12.844 1 94.12 96 LEU B CA 1
ATOM 3585 C C . LEU B 1 96 ? -13.523 19.344 13.367 1 94.12 96 LEU B C 1
ATOM 3587 O O . LEU B 1 96 ? -14.688 18.969 13.281 1 94.12 96 LEU B O 1
ATOM 3591 N N . ASP B 1 97 ? -12.617 18.656 13.961 1 89.06 97 ASP B N 1
ATOM 3592 C CA . ASP B 1 97 ? -12.828 17.297 14.43 1 89.06 97 ASP B CA 1
ATOM 3593 C C . ASP B 1 97 ? -13.68 17.266 15.695 1 89.06 97 ASP B C 1
ATOM 3595 O O . ASP B 1 97 ? -14.117 16.203 16.141 1 89.06 97 ASP B O 1
ATOM 3599 N N . LEU B 1 98 ? -13.891 18.406 16.25 1 94.19 98 LEU B N 1
ATOM 3600 C CA . LEU B 1 98 ? -14.75 18.5 17.422 1 94.19 98 LEU B CA 1
ATOM 3601 C C . LEU B 1 98 ? -16.219 18.5 17.031 1 94.19 98 LEU B C 1
ATOM 3603 O O . LEU B 1 98 ? -17.094 18.328 17.875 1 94.19 98 LEU B O 1
ATOM 3607 N N . LEU B 1 99 ? -16.375 18.688 15.703 1 94.12 99 LEU B N 1
ATOM 3608 C CA . LEU B 1 99 ? -17.734 18.594 15.172 1 94.12 99 LEU B CA 1
ATOM 3609 C C . LEU B 1 99 ? -18.078 17.156 14.812 1 94.12 99 LEU B C 1
ATOM 3611 O O . LEU B 1 99 ? -17.266 16.453 14.18 1 94.12 99 LEU B O 1
ATOM 3615 N N . ASP B 1 100 ? -19.203 16.641 15.281 1 89.31 100 ASP B N 1
ATOM 3616 C CA . ASP B 1 100 ? -19.625 15.305 14.852 1 89.31 100 ASP B CA 1
ATOM 3617 C C . ASP B 1 100 ? -19.766 15.234 13.336 1 89.31 100 ASP B C 1
ATOM 3619 O O . ASP B 1 100 ? -19.266 14.305 12.703 1 89.31 100 ASP B O 1
ATOM 3623 N N . LYS B 1 101 ? -20.5 16.203 12.812 1 92.25 101 LYS B N 1
ATOM 3624 C CA . LYS B 1 101 ? -20.672 16.406 11.383 1 92.25 101 LYS B CA 1
ATOM 3625 C C . LYS B 1 101 ? -20.75 17.891 11.047 1 92.25 101 LYS B C 1
ATOM 3627 O O . LYS B 1 101 ? -21.594 18.609 11.578 1 92.25 101 LYS B O 1
ATOM 3632 N N . PRO B 1 102 ? -19.859 18.297 10.25 1 95.62 102 PRO B N 1
ATOM 3633 C CA . PRO B 1 102 ? -19.984 19.703 9.828 1 95.62 102 PRO B CA 1
ATOM 3634 C C . PRO B 1 102 ? -21.266 19.953 9.023 1 95.62 102 PRO B C 1
ATOM 3636 O O . PRO B 1 102 ? -21.516 19.266 8.023 1 95.62 102 PRO B O 1
ATOM 3639 N N . THR B 1 103 ? -22.078 20.797 9.453 1 97.06 103 THR B N 1
ATOM 3640 C CA . THR B 1 103 ? -23.312 21.172 8.789 1 97.06 103 THR B CA 1
ATOM 3641 C C . THR B 1 103 ? -23.469 22.688 8.711 1 97.06 103 THR B C 1
ATOM 3643 O O . THR B 1 103 ? -22.672 23.422 9.305 1 97.06 103 THR B O 1
ATOM 3646 N N . ASP B 1 104 ? -24.453 23.062 7.922 1 97.38 104 ASP B N 1
ATOM 3647 C CA . ASP B 1 104 ? -24.734 24.5 7.824 1 97.38 104 ASP B CA 1
ATOM 3648 C C . ASP B 1 104 ? -25.109 25.078 9.188 1 97.38 104 ASP B C 1
ATOM 3650 O O . ASP B 1 104 ? -24.797 26.234 9.484 1 97.38 104 ASP B O 1
ATOM 3654 N N . GLN B 1 105 ? -25.719 24.266 9.992 1 96.94 105 GLN B N 1
ATOM 3655 C CA . GLN B 1 105 ? -26.062 24.703 11.336 1 96.94 105 GLN B CA 1
ATOM 3656 C C . GLN B 1 105 ? -24.828 24.906 12.203 1 96.94 105 GLN B C 1
ATOM 3658 O O . GLN B 1 105 ? -24.719 25.906 12.922 1 96.94 105 GLN B O 1
ATOM 3663 N N . THR B 1 106 ? -23.875 24.078 12.133 1 97.31 106 THR B N 1
ATOM 3664 C CA . THR B 1 106 ? -22.703 24.156 12.984 1 97.31 106 THR B CA 1
ATOM 3665 C C . THR B 1 106 ? -21.859 25.375 12.641 1 97.31 106 THR B C 1
ATOM 3667 O O . THR B 1 106 ? -21.312 26.031 13.531 1 97.31 106 THR B O 1
ATOM 3670 N N . ILE B 1 107 ? -21.719 25.656 11.328 1 97.62 107 ILE B N 1
ATOM 3671 C CA . ILE B 1 107 ? -20.891 26.797 10.945 1 97.62 107 ILE B CA 1
ATOM 3672 C C . ILE B 1 107 ? -21.562 28.094 11.391 1 97.62 107 ILE B C 1
ATOM 3674 O O . ILE B 1 107 ? -20.891 29.078 11.688 1 97.62 107 ILE B O 1
ATOM 3678 N N . ARG B 1 108 ? -22.906 28.078 11.492 1 97.69 108 ARG B N 1
ATOM 3679 C CA . ARG B 1 108 ? -23.688 29.234 11.93 1 97.69 108 ARG B CA 1
ATOM 3680 C C . ARG B 1 108 ? -23.625 29.406 13.445 1 97.69 108 ARG B C 1
ATOM 3682 O O . ARG B 1 108 ? -23.922 30.469 13.969 1 97.69 108 ARG B O 1
ATOM 3689 N N . LEU B 1 109 ? -23.188 28.375 14.133 1 97.56 109 LEU B N 1
ATOM 3690 C CA . LEU B 1 109 ? -23.172 28.406 15.594 1 97.56 109 LEU B CA 1
ATOM 3691 C C . LEU B 1 109 ? -21.734 28.547 16.109 1 97.56 109 LEU B C 1
ATOM 3693 O O . LEU B 1 109 ? -21.516 29.047 17.203 1 97.56 109 LEU B O 1
ATOM 3697 N N . ALA B 1 110 ? -20.781 28.125 15.414 1 98.06 110 ALA B N 1
ATOM 3698 C CA . ALA B 1 110 ? -19.406 28 15.875 1 98.06 110 ALA B CA 1
ATOM 3699 C C . ALA B 1 110 ? -18.766 29.375 16.047 1 98.06 110 ALA B C 1
ATOM 3701 O O . ALA B 1 110 ? -18.984 30.281 15.242 1 98.06 110 ALA B O 1
ATOM 3702 N N . SER B 1 111 ? -18 29.531 17.125 1 98.06 111 SER B N 1
ATOM 3703 C CA . SER B 1 111 ? -17.344 30.797 17.469 1 98.06 111 SER B CA 1
ATOM 3704 C C . SER B 1 111 ? -15.891 30.562 17.891 1 98.06 111 SER B C 1
ATOM 3706 O O . SER B 1 111 ? -15.555 29.5 18.422 1 98.06 111 SER B O 1
ATOM 3708 N N . SER B 1 112 ? -15.102 31.625 17.609 1 98.19 112 SER B N 1
ATOM 3709 C CA . SER B 1 112 ? -13.695 31.547 17.984 1 98.19 112 SER B CA 1
ATOM 3710 C C . SER B 1 112 ? -13.477 32.094 19.391 1 98.19 112 SER B C 1
ATOM 3712 O O . SER B 1 112 ? -12.336 32.281 19.812 1 98.19 112 SER B O 1
ATOM 3714 N N . TYR B 1 113 ? -14.539 32.25 20.156 1 97.75 113 TYR B N 1
ATOM 3715 C CA . TYR B 1 113 ? -14.516 32.812 21.5 1 97.75 113 TYR B CA 1
ATOM 3716 C C . TYR B 1 113 ? -13.57 32.031 22.406 1 97.75 113 TYR B C 1
ATOM 3718 O O . TYR B 1 113 ? -12.805 32.625 23.172 1 97.75 113 TYR B O 1
ATOM 3726 N N . ALA B 1 114 ? -13.555 30.766 22.25 1 97.88 114 ALA B N 1
ATOM 3727 C CA . ALA B 1 114 ? -12.781 29.859 23.109 1 97.88 114 ALA B CA 1
ATOM 3728 C C . ALA B 1 114 ? -11.281 30.125 22.953 1 97.88 114 ALA B C 1
ATOM 3730 O O . ALA B 1 114 ? -10.523 29.984 23.922 1 97.88 114 ALA B O 1
ATOM 3731 N N . LEU B 1 115 ? -10.805 30.5 21.797 1 97.62 115 LEU B N 1
ATOM 3732 C CA . LEU B 1 115 ? -9.391 30.781 21.594 1 97.62 115 LEU B CA 1
ATOM 3733 C C . LEU B 1 115 ? -8.961 32 22.391 1 97.62 115 LEU B C 1
ATOM 3735 O O . LEU B 1 115 ? -7.859 32.031 22.938 1 97.62 115 LEU B O 1
ATOM 3739 N N . GLY B 1 116 ? -9.836 32.969 22.422 1 96.38 116 GLY B N 1
ATOM 3740 C CA . GLY B 1 116 ? -9.555 34.125 23.25 1 96.38 116 GLY B CA 1
ATOM 3741 C C . GLY B 1 116 ? -9.383 33.781 24.719 1 96.38 116 GLY B C 1
ATOM 3742 O O . GLY B 1 116 ? -8.508 34.344 25.391 1 96.38 116 GLY B O 1
ATOM 3743 N N . GLU B 1 117 ? -10.211 32.875 25.156 1 96.44 117 GLU B N 1
ATOM 3744 C CA . GLU B 1 117 ? -10.109 32.438 26.547 1 96.44 117 GLU B CA 1
ATOM 3745 C C . GLU B 1 117 ? -8.781 31.75 26.812 1 96.44 117 GLU B C 1
ATOM 3747 O O . GLU B 1 117 ? -8.188 31.922 27.875 1 96.44 117 GLU B O 1
ATOM 3752 N N . LEU B 1 118 ? -8.297 31 25.891 1 97.31 118 LEU B N 1
ATOM 3753 C CA . LEU B 1 118 ? -7.012 30.328 26.016 1 97.31 118 LEU B CA 1
ATOM 3754 C C . LEU B 1 118 ? -5.871 31.344 26.062 1 97.31 118 LEU B C 1
ATOM 3756 O O . LEU B 1 118 ? -4.941 31.188 26.875 1 97.31 118 LEU B O 1
ATOM 3760 N N . ILE B 1 119 ? -5.953 32.312 25.25 1 96.31 119 ILE B N 1
ATOM 3761 C CA . ILE B 1 119 ? -4.93 33.344 25.203 1 96.31 119 ILE B CA 1
ATOM 3762 C C . ILE B 1 119 ? -4.914 34.094 26.531 1 96.31 119 ILE B C 1
ATOM 3764 O O . ILE B 1 119 ? -3.848 34.375 27.094 1 96.31 119 ILE B O 1
ATOM 3768 N N . LYS B 1 120 ? -6.094 34.406 27.047 1 94.94 120 LYS B N 1
ATOM 3769 C CA . LYS B 1 120 ? -6.188 35.062 28.344 1 94.94 120 LYS B CA 1
ATOM 3770 C C . LYS B 1 120 ? -5.52 34.25 29.438 1 94.94 120 LYS B C 1
ATOM 3772 O O . LYS B 1 120 ? -4.789 34.781 30.266 1 94.94 120 LYS B O 1
ATOM 3777 N N . ASP B 1 121 ? -5.863 33 29.406 1 96.75 121 ASP B N 1
ATOM 3778 C CA . ASP B 1 121 ? -5.277 32.125 30.406 1 96.75 121 ASP B CA 1
ATOM 3779 C C . ASP B 1 121 ? -3.754 32.094 30.281 1 96.75 121 ASP B C 1
ATOM 3781 O O . ASP B 1 121 ? -3.047 32.062 31.297 1 96.75 121 ASP B O 1
ATOM 3785 N N . ALA B 1 122 ? -3.242 32.031 29.078 1 96.62 122 ALA B N 1
ATOM 3786 C CA . ALA B 1 122 ? -1.799 32.062 28.859 1 96.62 122 ALA B CA 1
ATOM 3787 C C . ALA B 1 122 ? -1.176 33.344 29.406 1 96.62 122 ALA B C 1
ATOM 3789 O O . ALA B 1 122 ? -0.092 33.312 29.984 1 96.62 122 ALA B O 1
ATOM 3790 N N . LEU B 1 123 ? -1.855 34.438 29.203 1 94.38 123 LEU B N 1
ATOM 3791 C CA . LEU B 1 123 ? -1.364 35.719 29.688 1 94.38 123 LEU B CA 1
ATOM 3792 C C . LEU B 1 123 ? -1.249 35.719 31.203 1 94.38 123 LEU B C 1
ATOM 3794 O O . LEU B 1 123 ? -0.327 36.312 31.766 1 94.38 123 LEU B O 1
ATOM 3798 N N . LEU B 1 124 ? -2.172 35.031 31.828 1 94.81 124 LEU B N 1
ATOM 3799 C CA . LEU B 1 124 ? -2.15 34.938 33.281 1 94.81 124 LEU B CA 1
ATOM 3800 C C . LEU B 1 124 ? -0.936 34.156 33.75 1 94.81 124 LEU B C 1
ATOM 3802 O O . LEU B 1 124 ? -0.54 34.25 34.938 1 94.81 124 LEU B O 1
ATOM 3806 N N . GLN B 1 125 ? -0.375 33.406 32.906 1 96 125 GLN B N 1
ATOM 3807 C CA . GLN B 1 125 ? 0.817 32.656 33.25 1 96 125 GLN B CA 1
ATOM 3808 C C . GLN B 1 125 ? 2.082 33.5 33.062 1 96 125 GLN B C 1
ATOM 3810 O O . GLN B 1 125 ? 3.195 32.969 33.125 1 96 125 GLN B O 1
ATOM 3815 N N . GLU B 1 126 ? 2.01 34.781 32.688 1 94.31 126 GLU B N 1
ATOM 3816 C CA . GLU B 1 126 ? 3.08 35.75 32.562 1 94.31 126 GLU B CA 1
ATOM 3817 C C . GLU B 1 126 ? 4.059 35.375 31.453 1 94.31 126 GLU B C 1
ATOM 3819 O O . GLU B 1 126 ? 5.273 35.438 31.641 1 94.31 126 GLU B O 1
ATOM 3824 N N . VAL B 1 127 ? 3.492 34.812 30.453 1 96.5 127 VAL B N 1
ATOM 3825 C CA . VAL B 1 127 ? 4.332 34.5 29.297 1 96.5 127 VAL B CA 1
ATOM 3826 C C . VAL B 1 127 ? 4.727 35.781 28.578 1 96.5 127 VAL B C 1
ATOM 3828 O O . VAL B 1 127 ? 4.039 36.812 28.688 1 96.5 127 VAL B O 1
ATOM 3831 N N . GLU B 1 128 ? 5.824 35.688 27.844 1 96.62 128 GLU B N 1
ATOM 3832 C CA . GLU B 1 128 ? 6.328 36.812 27.062 1 96.62 128 GLU B CA 1
ATOM 3833 C C . GLU B 1 128 ? 6.008 36.656 25.578 1 96.62 128 GLU B C 1
ATOM 3835 O O . GLU B 1 128 ? 6.098 37.594 24.797 1 96.62 128 GLU B O 1
ATOM 3840 N N . GLN B 1 129 ? 5.734 35.406 25.281 1 96.62 129 GLN B N 1
ATOM 3841 C CA . GLN B 1 129 ? 5.438 35.031 23.906 1 96.62 129 GLN B CA 1
ATOM 3842 C C . GLN B 1 129 ? 4.312 34 23.828 1 96.62 129 GLN B C 1
ATOM 3844 O O . GLN B 1 129 ? 4.199 33.125 24.703 1 96.62 129 GLN B O 1
ATOM 3849 N N . ILE B 1 130 ? 3.49 34.156 22.781 1 97.44 130 ILE B N 1
ATOM 3850 C CA . ILE B 1 130 ? 2.439 33.188 22.516 1 97.44 130 ILE B CA 1
ATOM 3851 C C . ILE B 1 130 ? 2.49 32.75 21.047 1 97.44 130 ILE B C 1
ATOM 3853 O O . ILE B 1 130 ? 2.471 33.594 20.141 1 97.44 130 ILE B O 1
ATOM 3857 N N . ILE B 1 131 ? 2.658 31.5 20.828 1 97.81 131 ILE B N 1
ATOM 3858 C CA . ILE B 1 131 ? 2.547 30.906 19.5 1 97.81 131 ILE B CA 1
ATOM 3859 C C . ILE B 1 131 ? 1.169 30.266 19.328 1 97.81 131 ILE B C 1
ATOM 3861 O O . ILE B 1 131 ? 0.761 29.438 20.125 1 97.81 131 ILE B O 1
ATOM 3865 N N . VAL B 1 132 ? 0.501 30.688 18.312 1 97.69 132 VAL B N 1
ATOM 3866 C CA . VAL B 1 132 ? -0.83 30.156 18.031 1 97.69 132 VAL B CA 1
ATOM 3867 C C . VAL B 1 132 ? -0.843 29.484 16.656 1 97.69 132 VAL B C 1
ATOM 3869 O O . VAL B 1 132 ? -0.438 30.078 15.656 1 97.69 132 VAL B O 1
ATOM 3872 N N . THR B 1 133 ? -1.288 28.25 16.656 1 96.19 133 THR B N 1
ATOM 3873 C CA . THR B 1 133 ? -1.499 27.578 15.367 1 96.19 133 THR B CA 1
ATOM 3874 C C . THR B 1 133 ? -2.961 27.688 14.938 1 96.19 133 THR B C 1
ATOM 3876 O O . THR B 1 133 ? -3.855 27.766 15.781 1 96.19 133 THR B O 1
ATOM 3879 N N . LEU B 1 134 ? -3.174 27.656 13.625 1 93.81 134 LEU B N 1
ATOM 3880 C CA . LEU B 1 134 ? -4.531 27.922 13.164 1 93.81 134 LEU B CA 1
ATOM 3881 C C . LEU B 1 134 ? -5.047 26.781 12.297 1 93.81 134 LEU B C 1
ATOM 3883 O O . LEU B 1 134 ? -6.191 26.797 11.836 1 93.81 134 LEU B O 1
ATOM 3887 N N . GLY B 1 135 ? -4.277 25.797 12.133 1 89 135 GLY B N 1
ATOM 3888 C CA . GLY B 1 135 ? -4.684 24.672 11.297 1 89 135 GLY B CA 1
ATOM 3889 C C . GLY B 1 135 ? -5.809 23.859 11.906 1 89 135 GLY B C 1
ATOM 3890 O O . GLY B 1 135 ? -5.844 23.641 13.117 1 89 135 GLY B O 1
ATOM 3891 N N . GLY B 1 136 ? -6.766 23.375 11.023 1 88.81 136 GLY B N 1
ATOM 3892 C CA . GLY B 1 136 ? -7.789 22.438 11.438 1 88.81 136 GLY B CA 1
ATOM 3893 C C . GLY B 1 136 ? -8.977 23.094 12.109 1 88.81 136 GLY B C 1
ATOM 3894 O O . GLY B 1 136 ? -9.742 22.438 12.82 1 88.81 136 GLY B O 1
ATOM 3895 N N . SER B 1 137 ? -9.195 24.297 11.883 1 92.62 137 SER B N 1
ATOM 3896 C CA . SER B 1 137 ? -10.258 25.016 12.578 1 92.62 137 SER B CA 1
ATOM 3897 C C . SER B 1 137 ? -11.625 24.672 12 1 92.62 137 SER B C 1
ATOM 3899 O O . SER B 1 137 ? -11.742 24.359 10.812 1 92.62 137 SER B O 1
ATOM 3901 N N . GLY B 1 138 ? -12.641 24.828 12.859 1 95.31 138 GLY B N 1
ATOM 3902 C CA . GLY B 1 138 ? -13.992 24.484 12.445 1 95.31 138 GLY B CA 1
ATOM 3903 C C . GLY B 1 138 ? -14.938 25.672 12.453 1 95.31 138 GLY B C 1
ATOM 3904 O O . GLY B 1 138 ? -16.141 25.516 12.195 1 95.31 138 GLY B O 1
ATOM 3905 N N . CYS B 1 139 ? -14.469 26.844 12.734 1 95.44 139 CYS B N 1
ATOM 3906 C CA . CYS B 1 139 ? -15.359 27.984 12.781 1 95.44 139 CYS B CA 1
ATOM 3907 C C . CYS B 1 139 ? -15.008 29 11.711 1 95.44 139 CYS B C 1
ATOM 3909 O O . CYS B 1 139 ? -13.906 28.969 11.156 1 95.44 139 CYS B O 1
ATOM 3911 N N . SER B 1 140 ? -15.93 29.812 11.32 1 97.62 140 SER B N 1
ATOM 3912 C CA . SER B 1 140 ? -15.797 30.875 10.32 1 97.62 140 SER B CA 1
ATOM 3913 C C . SER B 1 140 ? -16.484 32.156 10.773 1 97.62 140 SER B C 1
ATOM 3915 O O . SER B 1 140 ? -17.344 32.688 10.07 1 97.62 140 SER B O 1
ATOM 3917 N N . ASP B 1 141 ? -16.031 32.656 11.875 1 98.12 141 ASP B N 1
ATOM 3918 C CA . ASP B 1 141 ? -16.75 33.781 12.469 1 98.12 141 ASP B CA 1
ATOM 3919 C C . ASP B 1 141 ? -15.992 35.094 12.266 1 98.12 141 ASP B C 1
ATOM 3921 O O . ASP B 1 141 ? -16.203 36.062 13.008 1 98.12 141 ASP B O 1
ATOM 3925 N N . GLY B 1 142 ? -15.016 35.062 11.391 1 97.5 142 GLY B N 1
ATOM 3926 C CA . GLY B 1 142 ? -14.242 36.25 11.102 1 97.5 142 GLY B CA 1
ATOM 3927 C C . GLY B 1 142 ? -13.289 36.625 12.227 1 97.5 142 GLY B C 1
ATOM 3928 O O . GLY B 1 142 ? -12.695 37.719 12.203 1 97.5 142 GLY B O 1
ATOM 3929 N N . GLY B 1 143 ? -13.148 35.812 13.203 1 97.81 143 GLY B N 1
ATOM 3930 C CA . GLY B 1 143 ? -12.305 36.094 14.352 1 97.81 143 GLY B CA 1
ATOM 3931 C C . GLY B 1 143 ? -12.984 36.969 15.391 1 97.81 143 GLY B C 1
ATOM 3932 O O . GLY B 1 143 ? -12.375 37.344 16.391 1 97.81 143 GLY B O 1
ATOM 3933 N N . LEU B 1 144 ? -14.266 37.219 15.172 1 97.88 144 LEU B N 1
ATOM 3934 C CA . LEU B 1 144 ? -14.992 38.156 16.062 1 97.88 144 LEU B CA 1
ATOM 3935 C C . LEU B 1 144 ? -15.172 37.531 17.438 1 97.88 144 LEU B C 1
ATOM 3937 O O . LEU B 1 144 ? -15.172 38.219 18.453 1 97.88 144 LEU B O 1
ATOM 3941 N N . GLY B 1 145 ? -15.414 36.219 17.453 1 97.69 145 GLY B N 1
ATOM 3942 C CA . GLY B 1 145 ? -15.492 35.531 18.734 1 97.69 145 GLY B CA 1
ATOM 3943 C C . GLY B 1 145 ? -14.242 35.719 19.578 1 97.69 145 GLY B C 1
ATOM 3944 O O . GLY B 1 145 ? -14.32 35.969 20.781 1 97.69 145 GLY B O 1
ATOM 3945 N N . LEU B 1 146 ? -13.109 35.562 19.016 1 96.94 146 LEU B N 1
ATOM 3946 C CA . LEU B 1 146 ? -11.82 35.75 19.672 1 96.94 146 LEU B CA 1
ATOM 3947 C C . LEU B 1 146 ? -11.695 37.188 20.203 1 96.94 146 LEU B C 1
ATOM 3949 O O . LEU B 1 146 ? -11.336 37.375 21.375 1 96.94 146 LEU B O 1
ATOM 3953 N N . LEU B 1 147 ? -12.031 38.156 19.359 1 95.44 147 LEU B N 1
ATOM 3954 C CA . LEU B 1 147 ? -11.953 39.562 19.781 1 95.44 147 LEU B CA 1
ATOM 3955 C C . LEU B 1 147 ? -12.93 39.844 20.922 1 95.44 147 LEU B C 1
ATOM 3957 O O . LEU B 1 147 ? -12.594 40.562 21.859 1 95.44 147 LEU B O 1
ATOM 3961 N N . GLN B 1 148 ? -14.078 39.25 20.812 1 95.56 148 GLN B N 1
ATOM 3962 C CA . GLN B 1 148 ? -15.07 39.406 21.859 1 95.56 148 GLN B CA 1
ATOM 3963 C C . GLN B 1 148 ? -14.539 38.906 23.203 1 95.56 148 GLN B C 1
ATOM 3965 O O . GLN B 1 148 ? -14.68 39.562 24.219 1 95.56 148 GLN B O 1
ATOM 3970 N N . SER B 1 149 ? -13.977 37.781 23.172 1 94.44 149 SER B N 1
ATOM 3971 C CA . SER B 1 149 ? -13.406 37.188 24.391 1 94.44 149 SER B CA 1
ATOM 3972 C C . SER B 1 149 ? -12.336 38.094 24.984 1 94.44 149 SER B C 1
ATOM 3974 O O . SER B 1 149 ? -12.164 38.125 26.219 1 94.44 149 SER B O 1
ATOM 3976 N N . LEU B 1 150 ? -11.695 38.844 24.188 1 93.12 150 LEU B N 1
ATOM 3977 C CA . LEU B 1 150 ? -10.578 39.656 24.641 1 93.12 150 LEU B CA 1
ATOM 3978 C C . LEU B 1 150 ? -11.039 41.094 24.922 1 93.12 150 LEU B C 1
ATOM 3980 O O . LEU B 1 150 ? -10.219 42 25.078 1 93.12 150 LEU B O 1
ATOM 3984 N N . GLY B 1 151 ? -12.32 41.312 24.828 1 90.75 151 GLY B N 1
ATOM 3985 C CA . GLY B 1 151 ? -12.836 42.562 25.344 1 90.75 151 GLY B CA 1
ATOM 3986 C C . GLY B 1 151 ? -13.5 43.406 24.281 1 90.75 151 GLY B C 1
ATOM 3987 O O . GLY B 1 151 ? -13.977 44.5 24.578 1 90.75 151 GLY B O 1
ATOM 3988 N N . ALA B 1 152 ? -13.633 42.938 23.109 1 93.31 152 ALA B N 1
ATOM 3989 C CA . ALA B 1 152 ? -14.328 43.719 22.078 1 93.31 152 ALA B CA 1
ATOM 3990 C C . ALA B 1 152 ? -15.836 43.688 22.281 1 93.31 152 ALA B C 1
ATOM 3992 O O . ALA B 1 152 ? -16.375 42.688 22.766 1 93.31 152 ALA B O 1
ATOM 3993 N N . SER B 1 153 ? -16.438 44.812 21.953 1 94.88 153 SER B N 1
ATOM 3994 C CA . SER B 1 153 ? -17.891 44.875 21.953 1 94.88 153 SER B CA 1
ATOM 3995 C C . SER B 1 153 ? -18.453 44.688 20.547 1 94.88 153 SER B C 1
ATOM 3997 O O . SER B 1 153 ? -18.047 45.344 19.609 1 94.88 153 SER B O 1
ATOM 3999 N N . LEU B 1 154 ? -19.422 43.75 20.438 1 97.12 154 LEU B N 1
ATOM 4000 C CA . LEU B 1 154 ? -20.078 43.438 19.172 1 97.12 154 LEU B CA 1
ATOM 4001 C C . LEU B 1 154 ? -21.531 43.906 19.172 1 97.12 154 LEU B C 1
ATOM 4003 O O . LEU B 1 154 ? -22.422 43.188 19.625 1 97.12 154 LEU B O 1
ATOM 4007 N N . GLU B 1 155 ? -21.672 45.062 18.531 1 97.25 155 GLU B N 1
ATOM 4008 C CA . GLU B 1 155 ? -23.016 45.594 18.484 1 97.25 155 GLU B CA 1
ATOM 4009 C C . GLU B 1 155 ? -23.938 44.75 17.625 1 97.25 155 GLU B C 1
ATOM 4011 O O . GLU B 1 155 ? -23.594 44.406 16.484 1 97.25 155 GLU B O 1
ATOM 4016 N N . GLY B 1 156 ? -25.078 44.406 18.172 1 96.44 156 GLY B N 1
ATOM 4017 C CA . GLY B 1 156 ? -26.078 43.656 17.406 1 96.44 156 GLY B CA 1
ATOM 4018 C C . GLY B 1 156 ? -25.922 42.156 17.516 1 96.44 156 GLY B C 1
ATOM 4019 O O . GLY B 1 156 ? -26.781 41.406 17.047 1 96.44 156 GLY B O 1
ATOM 4020 N N . TYR B 1 157 ? -24.828 41.75 18.156 1 95.19 157 TYR B N 1
ATOM 4021 C CA . TYR B 1 157 ? -24.578 40.312 18.25 1 95.19 157 TYR B CA 1
ATOM 4022 C C . TYR B 1 157 ? -25.672 39.625 19.047 1 95.19 157 TYR B C 1
ATOM 4024 O O . TYR B 1 157 ? -26.078 40.125 20.109 1 95.19 157 TYR B O 1
ATOM 4032 N N . THR B 1 158 ? -26.156 38.469 18.594 1 91.88 158 THR B N 1
ATOM 4033 C CA . THR B 1 158 ? -27.156 37.688 19.281 1 91.88 158 THR B CA 1
ATOM 4034 C C . THR B 1 158 ? -26.562 36.375 19.812 1 91.88 158 THR B C 1
ATOM 4036 O O . THR B 1 158 ? -26.031 36.344 20.922 1 91.88 158 THR B O 1
ATOM 4039 N N . GLU B 1 159 ? -26.594 35.312 19.016 1 89.25 159 GLU B N 1
ATOM 4040 C CA . GLU B 1 159 ? -26.047 34.031 19.422 1 89.25 159 GLU B CA 1
ATOM 4041 C C . GLU B 1 159 ? -25.266 33.344 18.281 1 89.25 159 GLU B C 1
ATOM 4043 O O . GLU B 1 159 ? -25.391 33.75 17.125 1 89.25 159 GLU B O 1
ATOM 4048 N N . GLY B 1 160 ? -24.406 32.5 18.703 1 93.19 160 GLY B N 1
ATOM 4049 C CA . GLY B 1 160 ? -23.703 31.688 17.703 1 93.19 160 GLY B CA 1
ATOM 4050 C C . GLY B 1 160 ? -22.547 32.438 17.047 1 93.19 160 GLY B C 1
ATOM 4051 O O . GLY B 1 160 ? -21.734 33.062 17.734 1 93.19 160 GLY B O 1
ATOM 4052 N N . ASN B 1 161 ? -22.391 32.281 15.758 1 97.88 161 ASN B N 1
ATOM 4053 C CA . ASN B 1 161 ? -21.375 32.938 14.953 1 97.88 161 ASN B CA 1
ATOM 4054 C C . ASN B 1 161 ? -21.578 34.438 14.898 1 97.88 161 ASN B C 1
ATOM 4056 O O . ASN B 1 161 ? -22.516 34.906 14.266 1 97.88 161 ASN B O 1
ATOM 4060 N N . PRO B 1 162 ? -20.688 35.125 15.5 1 97.88 162 PRO B N 1
ATOM 4061 C CA . PRO B 1 162 ? -20.922 36.562 15.633 1 97.88 162 PRO B CA 1
ATOM 4062 C C . PRO B 1 162 ? -20.922 37.281 14.281 1 97.88 162 PRO B C 1
ATOM 4064 O O . PRO B 1 162 ? -21.484 38.375 14.172 1 97.88 162 PRO B O 1
ATOM 4067 N N . LEU B 1 163 ? -20.328 36.719 13.32 1 97.25 163 LEU B N 1
ATOM 4068 C CA . LEU B 1 163 ? -20.281 37.375 12.016 1 97.25 163 LEU B CA 1
ATOM 4069 C C . LEU B 1 163 ? -21.688 37.5 11.414 1 97.25 163 LEU B C 1
ATOM 4071 O O . LEU B 1 163 ? -21.922 38.375 10.578 1 97.25 163 LEU B O 1
ATOM 4075 N N . LEU B 1 164 ? -22.547 36.688 11.805 1 96.62 164 LEU B N 1
ATOM 4076 C CA . LEU B 1 164 ? -23.891 36.594 11.219 1 96.62 164 LEU B CA 1
ATOM 4077 C C . LEU B 1 164 ? -24.734 37.781 11.656 1 96.62 164 LEU B C 1
ATOM 4079 O O . LEU B 1 164 ? -25.609 38.25 10.914 1 96.62 164 LEU B O 1
ATOM 4083 N N . SER B 1 165 ? -24.453 38.312 12.82 1 96.31 165 SER B N 1
ATOM 4084 C CA . SER B 1 165 ? -25.438 39.25 13.352 1 96.31 165 SER B CA 1
ATOM 4085 C C . SER B 1 165 ? -24.766 40.594 13.742 1 96.31 165 SER B C 1
ATOM 4087 O O . SER B 1 165 ? -25.453 41.594 13.922 1 96.31 165 SER B O 1
ATOM 4089 N N . THR B 1 166 ? -23.469 40.594 13.883 1 97.25 166 THR B N 1
ATOM 4090 C CA . THR B 1 166 ? -22.781 41.812 14.344 1 97.25 166 THR B CA 1
ATOM 4091 C C . THR B 1 166 ? -22.938 42.938 13.344 1 97.25 166 THR B C 1
ATOM 4093 O O . THR B 1 166 ? -22.672 42.781 12.156 1 97.25 166 THR B O 1
ATOM 4096 N N . LYS B 1 167 ? -23.312 44.094 13.859 1 96.38 167 LYS B N 1
ATOM 4097 C CA . LYS B 1 167 ? -23.5 45.25 13.016 1 96.38 167 LYS B CA 1
ATOM 4098 C C . LYS B 1 167 ? -22.281 46.188 13.094 1 96.38 167 LYS B C 1
ATOM 4100 O O . LYS B 1 167 ? -21.859 46.75 12.086 1 96.38 167 LYS B O 1
ATOM 4105 N N . LYS B 1 168 ? -21.766 46.344 14.32 1 95.81 168 LYS B N 1
ATOM 4106 C CA . LYS B 1 168 ? -20.609 47.219 14.539 1 95.81 168 LYS B CA 1
ATOM 4107 C C . LYS B 1 168 ? -19.625 46.594 15.531 1 95.81 168 LYS B C 1
ATOM 4109 O O . LYS B 1 168 ? -20.047 46.031 16.547 1 95.81 168 LYS B O 1
ATOM 4114 N N . LEU B 1 169 ? -18.422 46.688 15.195 1 95.19 169 LEU B N 1
ATOM 4115 C CA . LEU B 1 169 ? -17.328 46.219 16.047 1 95.19 169 LEU B CA 1
ATOM 4116 C C . LEU B 1 169 ? -16.688 47.375 16.797 1 95.19 169 LEU B C 1
ATOM 4118 O O . LEU B 1 169 ? -16.266 48.375 16.188 1 95.19 169 LEU B O 1
ATOM 4122 N N . HIS B 1 170 ? -16.719 47.344 18.141 1 92 170 HIS B N 1
ATOM 4123 C CA . HIS B 1 170 ? -15.984 48.281 18.984 1 92 170 HIS B CA 1
ATOM 4124 C C . HIS B 1 170 ? -14.805 47.625 19.672 1 92 170 HIS B C 1
ATOM 4126 O O . HIS B 1 170 ? -14.984 46.719 20.469 1 92 170 HIS B O 1
ATOM 4132 N N . PHE B 1 171 ? -13.742 48.062 19.297 1 85.31 171 PHE B N 1
ATOM 4133 C CA . PHE B 1 171 ? -12.547 47.469 19.859 1 85.31 171 PHE B CA 1
ATOM 4134 C C . PHE B 1 171 ? -11.406 48.469 19.953 1 85.31 171 PHE B C 1
ATOM 4136 O O . PHE B 1 171 ? -11.172 49.219 19 1 85.31 171 PHE B O 1
ATOM 4143 N N . ASP B 1 172 ? -10.82 48.656 21.172 1 78.38 172 ASP B N 1
ATOM 4144 C CA . ASP B 1 172 ? -9.648 49.531 21.359 1 78.38 172 ASP B CA 1
ATOM 4145 C C . ASP B 1 172 ? -8.375 48.688 21.484 1 78.38 172 ASP B C 1
ATOM 4147 O O . ASP B 1 172 ? -8.164 48 22.484 1 78.38 172 ASP B O 1
ATOM 4151 N N . ARG B 1 173 ? -7.562 48.719 20.516 1 70.75 173 ARG B N 1
ATOM 4152 C CA . ARG B 1 173 ? -6.348 47.906 20.438 1 70.75 173 ARG B CA 1
ATOM 4153 C C . ARG B 1 173 ? -5.387 48.281 21.578 1 70.75 173 ARG B C 1
ATOM 4155 O O . ARG B 1 173 ? -4.555 47.438 21.969 1 70.75 173 ARG B O 1
ATOM 4162 N N . ARG B 1 174 ? -5.324 49.438 22.016 1 65.62 174 ARG B N 1
ATOM 4163 C CA . ARG B 1 174 ? -4.41 49.938 23.047 1 65.62 174 ARG B CA 1
ATOM 4164 C C . ARG B 1 174 ? -4.707 49.312 24.391 1 65.62 174 ARG B C 1
ATOM 4166 O O . ARG B 1 174 ? -3.844 49.281 25.281 1 65.62 174 ARG B O 1
ATOM 4173 N N . ASN B 1 175 ? -5.852 48.875 24.469 1 58.44 175 ASN B N 1
ATOM 4174 C CA . ASN B 1 175 ? -6.273 48.375 25.781 1 58.44 175 ASN B CA 1
ATOM 4175 C C . ASN B 1 175 ? -6.16 46.844 25.859 1 58.44 175 ASN B C 1
ATOM 4177 O O . ASN B 1 175 ? -6.547 46.25 26.859 1 58.44 175 ASN B O 1
ATOM 4181 N N . VAL B 1 176 ? -5.461 46.312 24.828 1 63.38 176 VAL B N 1
ATOM 4182 C CA . VAL B 1 176 ? -5.555 44.875 24.844 1 63.38 176 VAL B CA 1
ATOM 4183 C C . VAL B 1 176 ? -4.375 44.281 25.609 1 63.38 176 VAL B C 1
ATOM 4185 O O . VAL B 1 176 ? -3.25 44.781 25.5 1 63.38 176 VAL B O 1
ATOM 4188 N N . LEU B 1 177 ? -4.711 43.375 26.516 1 63.25 177 LEU B N 1
ATOM 4189 C CA . LEU B 1 177 ? -3.836 42.656 27.422 1 63.25 177 LEU B CA 1
ATOM 4190 C C . LEU B 1 177 ? -2.648 42.062 26.656 1 63.25 177 LEU B C 1
ATOM 4192 O O . LEU B 1 177 ? -1.578 41.844 27.234 1 63.25 177 LEU B O 1
ATOM 4196 N N . VAL B 1 178 ? -2.707 42.094 25.297 1 70.31 178 VAL B N 1
ATOM 4197 C CA . VAL B 1 178 ? -1.704 41.344 24.547 1 70.31 178 VAL B CA 1
ATOM 4198 C C . VAL B 1 178 ? -0.594 42.281 24.094 1 70.31 178 VAL B C 1
ATOM 4200 O O . VAL B 1 178 ? 0.413 41.844 23.531 1 70.31 178 VAL B O 1
ATOM 4203 N N . SER B 1 179 ? -0.663 43.5 24.469 1 73.31 179 SER B N 1
ATOM 4204 C CA . SER B 1 179 ? 0.263 44.5 23.922 1 73.31 179 SER B CA 1
ATOM 4205 C C . SER B 1 179 ? 1.68 44.281 24.438 1 73.31 179 SER B C 1
ATOM 4207 O O . SER B 1 179 ? 2.652 44.688 23.812 1 73.31 179 SER B O 1
ATOM 4209 N N . LYS B 1 180 ? 1.841 43.562 25.438 1 82.56 180 LYS B N 1
ATOM 4210 C CA . LYS B 1 180 ? 3.17 43.375 26.016 1 82.56 180 LYS B CA 1
ATOM 4211 C C . LYS B 1 180 ? 3.736 42 25.656 1 82.56 180 LYS B C 1
ATOM 4213 O O . LYS B 1 180 ? 4.848 41.656 26.062 1 82.56 180 LYS B O 1
ATOM 4218 N N . VAL B 1 181 ? 2.984 41.25 25 1 92.5 181 VAL B N 1
ATOM 4219 C CA . VAL B 1 181 ? 3.389 39.875 24.688 1 92.5 181 VAL B CA 1
ATOM 4220 C C . VAL B 1 181 ? 3.574 39.719 23.172 1 92.5 181 VAL B C 1
ATOM 4222 O O . VAL B 1 181 ? 2.811 40.312 22.391 1 92.5 181 VAL B O 1
ATOM 4225 N N . LYS B 1 182 ? 4.633 39.094 22.766 1 95.31 182 LYS B N 1
ATOM 4226 C CA . LYS B 1 182 ? 4.84 38.781 21.344 1 95.31 182 LYS B CA 1
ATOM 4227 C C . LYS B 1 182 ? 3.895 37.688 20.891 1 95.31 182 LYS B C 1
ATOM 4229 O O . LYS B 1 182 ? 3.947 36.562 21.406 1 95.31 182 LYS B O 1
ATOM 4234 N N . LEU B 1 183 ? 3.059 38 19.922 1 95.62 183 LEU B N 1
ATOM 4235 C CA . LEU B 1 183 ? 2.092 37.031 19.391 1 95.62 183 LEU B CA 1
ATOM 4236 C C . LEU B 1 183 ? 2.518 36.531 18.016 1 95.62 183 LEU B C 1
ATOM 4238 O O . LEU B 1 183 ? 2.729 37.344 17.094 1 95.62 183 LEU B O 1
ATOM 4242 N N . ILE B 1 184 ? 2.67 35.219 17.875 1 96.75 184 ILE B N 1
ATOM 4243 C CA . ILE B 1 184 ? 3.115 34.625 16.625 1 96.75 184 ILE B CA 1
ATOM 4244 C C . ILE B 1 184 ? 2.051 33.656 16.109 1 96.75 184 ILE B C 1
ATOM 4246 O O . ILE B 1 184 ? 1.559 32.812 16.859 1 96.75 184 ILE B O 1
ATOM 4250 N N . ILE B 1 185 ? 1.695 33.875 14.867 1 96.81 185 ILE B N 1
ATOM 4251 C CA . ILE B 1 185 ? 0.81 32.906 14.195 1 96.81 185 ILE B CA 1
ATOM 4252 C C . ILE B 1 185 ? 1.636 31.938 13.359 1 96.81 185 ILE B C 1
ATOM 4254 O O . ILE B 1 185 ? 2.408 32.344 12.492 1 96.81 185 ILE B O 1
ATOM 4258 N N . ALA B 1 186 ? 1.488 30.688 13.68 1 95.12 186 ALA B N 1
ATOM 4259 C CA . ALA B 1 186 ? 2.127 29.656 12.867 1 95.12 186 ALA B CA 1
ATOM 4260 C C . ALA B 1 186 ? 1.142 29.062 11.867 1 95.12 186 ALA B C 1
ATOM 4262 O O . ALA B 1 186 ? 0.348 28.188 12.211 1 95.12 186 ALA B O 1
ATOM 4263 N N . ALA B 1 187 ? 1.246 29.578 10.617 1 89.62 187 ALA B N 1
ATOM 4264 C CA . ALA B 1 187 ? 0.343 29.109 9.562 1 89.62 187 ALA B CA 1
ATOM 4265 C C . ALA B 1 187 ? 0.938 29.359 8.18 1 89.62 187 ALA B C 1
ATOM 4267 O O . ALA B 1 187 ? 1.714 30.297 7.988 1 89.62 187 ALA B O 1
ATOM 4268 N N . ASP B 1 188 ? 0.55 28.469 7.234 1 82.38 188 ASP B N 1
ATOM 4269 C CA . ASP B 1 188 ? 1.041 28.609 5.863 1 82.38 188 ASP B CA 1
ATOM 4270 C C . ASP B 1 188 ? -0.079 29.031 4.918 1 82.38 188 ASP B C 1
ATOM 4272 O O . ASP B 1 188 ? -0.078 28.656 3.742 1 82.38 188 ASP B O 1
ATOM 4276 N N . VAL B 1 189 ? -0.996 29.75 5.375 1 85.88 189 VAL B N 1
ATOM 4277 C CA . VAL B 1 189 ? -2.145 30.203 4.598 1 85.88 189 VAL B CA 1
ATOM 4278 C C . VAL B 1 189 ? -1.968 31.688 4.234 1 85.88 189 VAL B C 1
ATOM 4280 O O . VAL B 1 189 ? -1.498 32.469 5.055 1 85.88 189 VAL B O 1
ATOM 4283 N N . THR B 1 190 ? -2.297 32.031 2.91 1 89.56 190 THR B N 1
ATOM 4284 C CA . THR B 1 190 ? -2.113 33.406 2.479 1 89.56 190 THR B CA 1
ATOM 4285 C C . THR B 1 190 ? -3.441 34 2.041 1 89.56 190 THR B C 1
ATOM 4287 O O . THR B 1 190 ? -3.477 35.125 1.529 1 89.56 190 THR B O 1
ATOM 4290 N N . ASN B 1 191 ? -4.504 33.375 2.234 1 94.44 191 ASN B N 1
ATOM 4291 C CA . ASN B 1 191 ? -5.812 33.844 1.796 1 94.44 191 ASN B CA 1
ATOM 4292 C C . ASN B 1 191 ? -6.207 35.156 2.492 1 94.44 191 ASN B C 1
ATOM 4294 O O . ASN B 1 191 ? -5.965 35.312 3.688 1 94.44 191 ASN B O 1
ATOM 4298 N N . PRO B 1 192 ? -6.836 36 1.681 1 97.12 192 PRO B N 1
ATOM 4299 C CA . PRO B 1 192 ? -7.309 37.25 2.275 1 97.12 192 PRO B CA 1
ATOM 4300 C C . PRO B 1 192 ? -8.562 37.062 3.133 1 97.12 192 PRO B C 1
ATOM 4302 O O . PRO B 1 192 ? -9.094 35.969 3.219 1 97.12 192 PRO B O 1
ATOM 4305 N N . TYR B 1 193 ? -8.984 38.188 3.689 1 97.88 193 TYR B N 1
ATOM 4306 C CA . TYR B 1 193 ? -10.086 38.125 4.645 1 97.88 193 TYR B CA 1
ATOM 4307 C C . TYR B 1 193 ? -11.414 37.938 3.936 1 97.88 193 TYR B C 1
ATOM 4309 O O . TYR B 1 193 ? -12.266 37.156 4.406 1 97.88 193 TY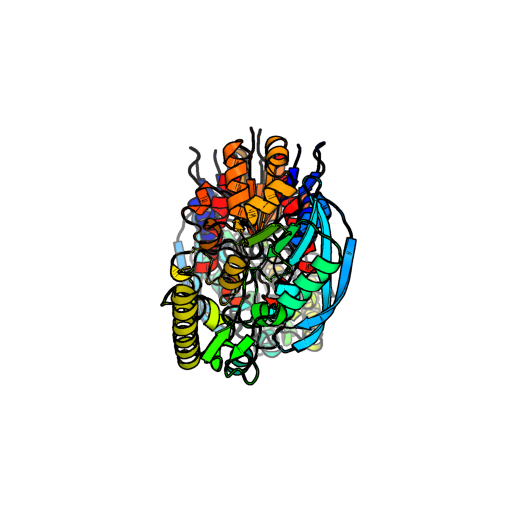R B O 1
ATOM 4317 N N . THR B 1 194 ? -11.609 38.594 2.826 1 98.12 194 THR B N 1
ATOM 4318 C CA . THR B 1 194 ? -12.891 38.531 2.125 1 98.12 194 THR B CA 1
ATOM 4319 C C . THR B 1 194 ? -12.68 38.219 0.645 1 98.12 194 THR B C 1
ATOM 4321 O O . THR B 1 194 ? -11.539 38.094 0.188 1 98.12 194 THR B O 1
ATOM 4324 N N . GLY B 1 195 ? -13.82 38 -0.033 1 97.25 195 GLY B N 1
ATOM 4325 C CA . GLY B 1 195 ? -13.773 37.781 -1.468 1 97.25 195 GLY B CA 1
ATOM 4326 C C . GLY B 1 195 ? -13.766 36.312 -1.833 1 97.25 195 GLY B C 1
ATOM 4327 O O . GLY B 1 195 ? -13.781 35.438 -0.954 1 97.25 195 GLY B O 1
ATOM 4328 N N . GLN B 1 196 ? -13.633 36 -3.086 1 96.06 196 GLN B N 1
ATOM 4329 C CA . GLN B 1 196 ? -13.695 34.656 -3.602 1 96.06 196 GLN B CA 1
ATOM 4330 C C . GLN B 1 196 ? -12.562 33.781 -3.041 1 96.06 196 GLN B C 1
ATOM 4332 O O . GLN B 1 196 ? -12.719 32.594 -2.871 1 96.06 196 GLN B O 1
ATOM 4337 N N . GLN B 1 197 ? -11.523 34.406 -2.693 1 95.38 197 GLN B N 1
ATOM 4338 C CA . GLN B 1 197 ? -10.383 33.719 -2.109 1 95.38 197 GLN B CA 1
ATOM 4339 C C . GLN B 1 197 ? -10.328 33.906 -0.598 1 95.38 197 GLN B C 1
ATOM 4341 O O . GLN B 1 197 ? -9.336 33.594 0.043 1 95.38 197 GLN B O 1
ATOM 4346 N N . GLY B 1 198 ? -11.383 34.438 -0.139 1 96.44 198 GLY B N 1
ATOM 4347 C CA . GLY B 1 198 ? -11.406 34.812 1.267 1 96.44 198 GLY B CA 1
ATOM 4348 C C . GLY B 1 198 ? -11.758 33.656 2.184 1 96.44 198 GLY B C 1
ATOM 4349 O O . GLY B 1 198 ? -11.898 32.5 1.732 1 96.44 198 GLY B O 1
ATOM 4350 N N . ALA B 1 199 ? -11.891 33.906 3.455 1 96.06 199 ALA B N 1
ATOM 4351 C CA . ALA B 1 199 ? -12.062 32.938 4.535 1 96.06 199 ALA B CA 1
ATOM 4352 C C . ALA B 1 199 ? -13.305 32.094 4.316 1 96.06 199 ALA B C 1
ATOM 4354 O O . ALA B 1 199 ? -13.242 30.859 4.379 1 96.06 199 ALA B O 1
ATOM 4355 N N . ALA B 1 200 ? -14.398 32.719 4.012 1 96.69 200 ALA B N 1
ATOM 4356 C CA . ALA B 1 200 ? -15.672 32.031 3.926 1 96.69 200 ALA B CA 1
ATOM 4357 C C . ALA B 1 200 ? -15.695 31.078 2.74 1 96.69 200 ALA B C 1
ATOM 4359 O O . ALA B 1 200 ? -15.961 29.875 2.904 1 96.69 200 ALA B O 1
ATOM 4360 N N . TRP B 1 201 ? -15.32 31.547 1.591 1 96 201 TRP B N 1
ATOM 4361 C CA . TRP B 1 201 ? -15.445 30.781 0.358 1 96 201 TRP B CA 1
ATOM 4362 C C . TRP B 1 201 ? -14.391 29.672 0.294 1 96 201 TRP B C 1
ATOM 4364 O O . TRP B 1 201 ? -14.672 28.578 -0.176 1 96 201 TRP B O 1
ATOM 4374 N N . GLN B 1 202 ? -13.234 29.953 0.767 1 93.88 202 GLN B N 1
ATOM 4375 C CA . GLN B 1 202 ? -12.133 29 0.617 1 93.88 202 GLN B CA 1
ATOM 4376 C C . GLN B 1 202 ? -12.188 27.922 1.7 1 93.88 202 GLN B C 1
ATOM 4378 O O . GLN B 1 202 ? -11.789 26.781 1.467 1 93.88 202 GLN B O 1
ATOM 4383 N N . PHE B 1 203 ? -12.695 28.203 2.855 1 93.5 203 PHE B N 1
ATOM 4384 C CA . PHE B 1 203 ? -12.562 27.25 3.957 1 93.5 203 PHE B CA 1
ATOM 4385 C C . PHE B 1 203 ? -13.922 26.922 4.559 1 93.5 203 PHE B C 1
ATOM 4387 O O . PHE B 1 203 ? -14.047 25.969 5.34 1 93.5 203 PHE B O 1
ATOM 4394 N N . GLY B 1 204 ? -14.883 27.609 4.152 1 95.62 204 GLY B N 1
ATOM 4395 C CA . GLY B 1 204 ? -16.172 27.484 4.793 1 95.62 204 GLY B CA 1
ATOM 4396 C C . GLY B 1 204 ? -16.922 26.219 4.406 1 95.62 204 GLY B C 1
ATOM 4397 O O . GLY B 1 204 ? -17.688 25.672 5.203 1 95.62 204 GLY B O 1
ATOM 4398 N N . ARG B 1 205 ? -16.688 25.719 3.18 1 94.75 205 ARG B N 1
ATOM 4399 C CA . ARG B 1 205 ? -17.438 24.547 2.691 1 94.75 205 ARG B CA 1
ATOM 4400 C C . ARG B 1 205 ? -17.109 23.312 3.521 1 94.75 205 ARG B C 1
ATOM 4402 O O . ARG B 1 205 ? -18.016 22.562 3.902 1 94.75 205 ARG B O 1
ATOM 4409 N N . GLN B 1 206 ? -15.875 23.078 3.887 1 91.5 206 GLN B N 1
ATOM 4410 C CA . GLN B 1 206 ? -15.469 21.922 4.672 1 91.5 206 GLN B CA 1
ATOM 4411 C C . GLN B 1 206 ? -15.984 22.016 6.105 1 91.5 206 GLN B C 1
ATOM 4413 O O . GLN B 1 206 ? -16.031 21.016 6.828 1 91.5 206 GLN B O 1
ATOM 4418 N N . LYS B 1 207 ? -16.375 23.188 6.465 1 95.69 207 LYS B N 1
ATOM 4419 C CA . LYS B 1 207 ? -16.875 23.422 7.816 1 95.69 207 LYS B CA 1
ATOM 4420 C C . LYS B 1 207 ? -18.391 23.328 7.863 1 95.69 207 LYS B C 1
ATOM 4422 O O . LYS B 1 207 ? -19.016 23.562 8.906 1 95.69 207 LYS B O 1
ATOM 4427 N N . GLY B 1 208 ? -19 23 6.676 1 95.94 208 GLY B N 1
ATOM 4428 C CA . GLY B 1 208 ? -20.422 22.719 6.621 1 95.94 208 GLY B CA 1
ATOM 4429 C C . GLY B 1 208 ? -21.219 23.812 5.922 1 95.94 208 GLY B C 1
ATOM 4430 O O . GLY B 1 208 ? -22.422 23.688 5.734 1 95.94 208 GLY B O 1
ATOM 4431 N N . GLY B 1 209 ? -20.609 24.844 5.488 1 96.81 209 GLY B N 1
ATOM 4432 C CA . GLY B 1 209 ? -21.312 25.969 4.898 1 96.81 209 GLY B CA 1
ATOM 4433 C C . GLY B 1 209 ? -21.906 25.656 3.533 1 96.81 209 GLY B C 1
ATOM 4434 O O . GLY B 1 209 ? -21.234 25.047 2.697 1 96.81 209 GLY B O 1
ATOM 4435 N N . ILE B 1 210 ? -23.109 26.078 3.293 1 97.38 210 ILE B N 1
ATOM 4436 C CA . ILE B 1 210 ? -23.703 26.047 1.96 1 97.38 210 ILE B CA 1
ATOM 4437 C C . ILE B 1 210 ? -23.516 27.406 1.281 1 97.38 210 ILE B C 1
ATOM 4439 O O . ILE B 1 210 ? -23.141 28.375 1.932 1 97.38 210 ILE B O 1
ATOM 4443 N N . ASP B 1 211 ? -23.781 27.484 0.046 1 97.25 211 ASP B N 1
ATOM 4444 C CA . ASP B 1 211 ? -23.469 28.656 -0.756 1 97.25 211 ASP B CA 1
ATOM 4445 C C . ASP B 1 211 ? -24.125 29.906 -0.181 1 97.25 211 ASP B C 1
ATOM 4447 O O . ASP B 1 211 ? -23.5 30.953 -0.083 1 97.25 211 ASP B O 1
ATOM 4451 N N . THR B 1 212 ? -25.328 29.766 0.19 1 97.94 212 THR B N 1
ATOM 4452 C CA . THR B 1 212 ? -26.062 30.922 0.692 1 97.94 212 THR B CA 1
ATOM 4453 C C . THR B 1 212 ? -25.438 31.422 1.993 1 97.94 212 THR B C 1
ATOM 4455 O O . THR B 1 212 ? -25.297 32.625 2.184 1 97.94 212 THR B O 1
ATOM 4458 N N . THR B 1 213 ? -25.125 30.562 2.854 1 97.69 213 THR B N 1
ATOM 4459 C CA . THR B 1 213 ? -24.5 30.922 4.121 1 97.69 213 THR B CA 1
ATOM 4460 C C . THR B 1 213 ? -23.109 31.516 3.887 1 97.69 213 THR B C 1
ATOM 4462 O O . THR B 1 213 ? -22.766 32.531 4.488 1 97.69 213 THR B O 1
ATOM 4465 N N . LEU B 1 214 ? -22.359 30.953 3.002 1 98.12 214 LEU B N 1
ATOM 4466 C CA . LEU B 1 214 ? -21 31.422 2.721 1 98.12 214 LEU B CA 1
ATOM 4467 C C . LEU B 1 214 ? -21.031 32.812 2.094 1 98.12 214 LEU B C 1
ATOM 4469 O O . LEU B 1 214 ? -20.188 33.656 2.41 1 98.12 214 LEU B O 1
ATOM 4473 N N . ALA B 1 215 ? -21.984 32.969 1.24 1 98.06 215 ALA B N 1
ATOM 4474 C CA . ALA B 1 215 ? -22.156 34.281 0.645 1 98.06 215 ALA B CA 1
ATOM 4475 C C . ALA B 1 215 ? -22.469 35.344 1.71 1 98.06 215 ALA B C 1
ATOM 4477 O O . ALA B 1 215 ? -21.953 36.438 1.674 1 98.06 215 ALA B O 1
ATOM 4478 N N . PHE B 1 216 ? -23.359 35 2.582 1 98.06 216 PHE B N 1
ATOM 4479 C CA . PHE B 1 216 ? -23.75 35.906 3.648 1 98.06 216 PHE B CA 1
ATOM 4480 C C . PHE B 1 216 ? -22.578 36.219 4.578 1 98.06 216 PHE B C 1
ATOM 4482 O O . PHE B 1 216 ? -22.344 37.344 4.953 1 98.06 216 PHE B O 1
ATOM 4489 N N . LEU B 1 217 ? -21.844 35.156 4.965 1 98.12 217 LEU B N 1
ATOM 4490 C CA . LEU B 1 217 ? -20.688 35.344 5.828 1 98.12 217 LEU B CA 1
ATOM 4491 C C . LEU B 1 217 ? -19.656 36.25 5.176 1 98.12 217 LEU B C 1
ATOM 4493 O O . LEU B 1 217 ? -19.078 37.125 5.844 1 98.12 217 LEU B O 1
ATOM 4497 N N . ASP B 1 218 ? -19.422 36.094 3.906 1 98.5 218 ASP B N 1
ATOM 4498 C CA . ASP B 1 218 ? -18.453 36.906 3.193 1 98.5 218 ASP B CA 1
ATOM 4499 C C . ASP B 1 218 ? -18.906 38.375 3.154 1 98.5 218 ASP B C 1
ATOM 4501 O O . ASP B 1 218 ? -18.094 39.281 3.332 1 98.5 218 ASP B O 1
ATOM 4505 N N . LYS B 1 219 ? -20.156 38.5 2.914 1 98.06 219 LYS B N 1
ATOM 4506 C CA . LYS B 1 219 ? -20.719 39.875 2.896 1 98.06 219 LYS B CA 1
ATOM 4507 C C . LYS B 1 219 ? -20.562 40.531 4.254 1 98.06 219 LYS B C 1
ATOM 4509 O O . LYS B 1 219 ? -20.141 41.688 4.328 1 98.06 219 LYS B O 1
ATOM 4514 N N . GLN B 1 220 ? -20.922 39.844 5.301 1 97.88 220 GLN B N 1
ATOM 4515 C CA . GLN B 1 220 ? -20.781 40.375 6.652 1 97.88 220 GLN B CA 1
ATOM 4516 C C . GLN B 1 220 ? -19.328 40.656 6.988 1 97.88 220 GLN B C 1
ATOM 4518 O O . GLN B 1 220 ? -19.016 41.656 7.617 1 97.88 220 GLN B O 1
ATOM 4523 N N . ALA B 1 221 ? -18.469 39.781 6.598 1 98.19 221 ALA B N 1
ATOM 4524 C CA . ALA B 1 221 ? -17.031 40 6.797 1 98.19 221 ALA B CA 1
ATOM 4525 C C . ALA B 1 221 ? -16.562 41.25 6.098 1 98.19 221 ALA B C 1
ATOM 4527 O O . ALA B 1 221 ? -15.703 41.969 6.617 1 98.19 221 ALA B O 1
ATOM 4528 N N . GLY B 1 222 ? -17.078 41.406 4.93 1 98.06 222 GLY B N 1
ATOM 4529 C CA . GLY B 1 222 ? -16.75 42.625 4.199 1 98.06 222 GLY B CA 1
ATOM 4530 C C . GLY B 1 222 ? -17.125 43.906 4.953 1 98.06 222 GLY B C 1
ATOM 4531 O O . GLY B 1 222 ? -16.359 44.875 4.965 1 98.06 222 GLY B O 1
ATOM 4532 N N . LYS B 1 223 ? -18.266 43.906 5.543 1 97.62 223 LYS B N 1
ATOM 4533 C CA . LYS B 1 223 ? -18.719 45.031 6.34 1 97.62 223 LYS B CA 1
ATOM 4534 C C . LYS B 1 223 ? -17.781 45.281 7.523 1 97.62 223 LYS B C 1
ATOM 4536 O O . LYS B 1 223 ? -17.422 46.438 7.816 1 97.62 223 LYS B O 1
ATOM 4541 N N . ILE B 1 224 ? -17.453 44.219 8.141 1 96.69 224 ILE B N 1
ATOM 4542 C CA . ILE B 1 224 ? -16.562 44.312 9.297 1 96.69 224 ILE B CA 1
ATOM 4543 C C . ILE B 1 224 ? -15.195 44.812 8.852 1 96.69 224 ILE B C 1
ATOM 4545 O O . ILE B 1 224 ? -14.609 45.688 9.508 1 96.69 224 ILE B O 1
ATOM 4549 N N . ALA B 1 225 ? -14.695 44.281 7.754 1 97.44 225 ALA B N 1
ATOM 4550 C CA . ALA B 1 225 ? -13.398 44.688 7.223 1 97.44 225 ALA B CA 1
ATOM 4551 C C . ALA B 1 225 ? -13.391 46.188 6.91 1 97.44 225 ALA B C 1
ATOM 4553 O O . ALA B 1 225 ? -12.398 46.875 7.16 1 97.44 225 ALA B O 1
ATOM 4554 N N . GLN B 1 226 ? -14.492 46.656 6.363 1 97.25 226 GLN B N 1
ATOM 4555 C CA . GLN B 1 226 ? -14.609 48.062 6.047 1 97.25 226 GLN B CA 1
ATOM 4556 C C . GLN B 1 226 ? -14.578 48.906 7.316 1 97.25 226 GLN B C 1
ATOM 4558 O O . GLN B 1 226 ? -13.953 49.969 7.348 1 97.25 226 GLN B O 1
ATOM 4563 N N . GLN B 1 227 ? -15.258 48.46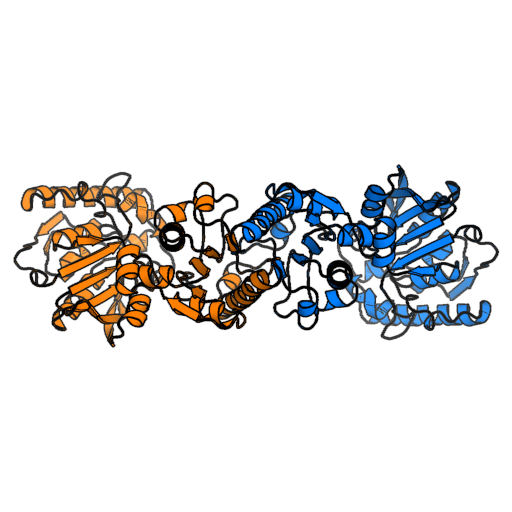9 8.344 1 95.75 227 GLN B N 1
ATOM 4564 C CA . GLN B 1 227 ? -15.234 49.188 9.625 1 95.75 227 GLN B CA 1
ATOM 4565 C C . GLN B 1 227 ? -13.812 49.25 10.18 1 95.75 227 GLN B C 1
ATOM 4567 O O . GLN B 1 227 ? -13.383 50.312 10.664 1 95.75 227 GLN B O 1
ATOM 4572 N N . ILE B 1 228 ? -13.141 48.156 10.117 1 94.44 228 ILE B N 1
ATOM 4573 C CA . ILE B 1 228 ? -11.773 48.062 10.617 1 94.44 228 ILE B CA 1
ATOM 4574 C C . ILE B 1 228 ? -10.883 49.031 9.82 1 94.44 228 ILE B C 1
ATOM 4576 O O . ILE B 1 228 ? -10.055 49.75 10.398 1 94.44 228 ILE B O 1
ATOM 4580 N N . LYS B 1 229 ? -11.086 49.031 8.531 1 95.44 229 LYS B N 1
ATOM 4581 C CA . LYS B 1 229 ? -10.328 49.938 7.676 1 95.44 229 LYS B CA 1
ATOM 4582 C C . LYS B 1 229 ? -10.594 51.406 8.047 1 95.44 229 LYS B C 1
ATOM 4584 O O . LYS B 1 229 ? -9.656 52.188 8.141 1 95.44 229 LYS B O 1
ATOM 4589 N N . ASP B 1 230 ? -11.781 51.719 8.297 1 94.06 230 ASP B N 1
ATOM 4590 C CA . ASP B 1 230 ? -12.188 53.094 8.586 1 94.06 230 ASP B CA 1
ATOM 4591 C C . ASP B 1 230 ? -11.664 53.531 9.945 1 94.06 230 ASP B C 1
ATOM 4593 O O . ASP B 1 230 ? -11.203 54.656 10.094 1 94.06 230 ASP B O 1
ATOM 4597 N N . PHE B 1 231 ? -11.688 52.688 10.906 1 88.69 231 PHE B N 1
ATOM 4598 C CA . PHE B 1 231 ? -11.398 53.094 12.281 1 88.69 231 PHE B CA 1
ATOM 4599 C C . PHE B 1 231 ? -9.922 52.906 12.609 1 88.69 231 PHE B C 1
ATOM 4601 O O . PHE B 1 231 ? -9.344 53.656 13.375 1 88.69 231 PHE B O 1
ATOM 4608 N N . TRP B 1 232 ? -9.32 51.844 12.047 1 87.12 232 TRP B N 1
ATOM 4609 C CA . TRP B 1 232 ? -7.953 51.5 12.43 1 87.12 232 TRP B CA 1
ATOM 4610 C C . TRP B 1 232 ? -6.996 51.688 11.266 1 87.12 232 TRP B C 1
ATOM 4612 O O . TRP B 1 232 ? -5.789 51.469 11.398 1 87.12 232 TRP B O 1
ATOM 4622 N N . GLU B 1 233 ? -7.473 52.031 10.156 1 91.19 233 GLU B N 1
ATOM 4623 C CA . GLU B 1 233 ? -6.68 52.25 8.953 1 91.19 233 GLU B CA 1
ATOM 4624 C C . GLU B 1 233 ? -5.883 51 8.57 1 91.19 233 GLU B C 1
ATOM 4626 O O . GLU B 1 233 ? -4.707 51.094 8.219 1 91.19 233 GLU B O 1
ATOM 4631 N N . VAL B 1 234 ? -6.508 49.906 8.82 1 91.62 234 VAL B N 1
ATOM 4632 C CA . VAL B 1 234 ? -5.941 48.625 8.445 1 91.62 234 VAL B CA 1
ATOM 4633 C C . VAL B 1 234 ? -6.875 47.906 7.461 1 91.62 234 VAL B C 1
ATOM 4635 O O . VAL B 1 234 ? -8.062 47.719 7.742 1 91.62 234 VAL B O 1
ATOM 4638 N N . ASP B 1 235 ? -6.32 47.594 6.305 1 96.06 235 ASP B N 1
ATOM 4639 C CA . ASP B 1 235 ? -7.062 46.781 5.344 1 96.06 235 ASP B CA 1
ATOM 4640 C C . ASP B 1 235 ? -6.719 45.312 5.492 1 96.06 235 ASP B C 1
ATOM 4642 O O . ASP B 1 235 ? -5.664 44.875 5.035 1 96.06 235 ASP B O 1
ATOM 4646 N N . LEU B 1 236 ? -7.598 44.562 6.043 1 95.88 236 LEU B N 1
ATOM 4647 C CA . LEU B 1 236 ? -7.352 43.156 6.301 1 95.88 236 LEU B CA 1
ATOM 4648 C C . LEU B 1 236 ? -7.105 42.406 5 1 95.88 236 LEU B C 1
ATOM 4650 O O . LEU B 1 236 ? -6.332 41.438 4.973 1 95.88 236 LEU B O 1
ATOM 4654 N N . ASP B 1 237 ? -7.73 42.781 3.953 1 95.69 237 ASP B N 1
ATOM 4655 C CA . ASP B 1 237 ? -7.613 42.062 2.688 1 95.69 237 ASP B CA 1
ATOM 4656 C C . ASP B 1 237 ? -6.23 42.25 2.072 1 95.69 237 ASP B C 1
ATOM 4658 O O . ASP B 1 237 ? -5.836 41.5 1.175 1 95.69 237 ASP B O 1
ATOM 4662 N N . ASP B 1 238 ? -5.492 43.188 2.57 1 95.44 238 ASP B N 1
ATOM 4663 C CA . ASP B 1 238 ? -4.133 43.406 2.09 1 95.44 238 ASP B CA 1
ATOM 4664 C C . ASP B 1 238 ? -3.121 42.594 2.896 1 95.44 238 ASP B C 1
ATOM 4666 O O . ASP B 1 238 ? -1.93 42.594 2.578 1 95.44 238 ASP B O 1
ATOM 4670 N N . ILE B 1 239 ? -3.574 41.969 3.889 1 94.81 239 ILE B N 1
ATOM 4671 C CA . ILE B 1 239 ? -2.674 41.219 4.746 1 94.81 239 ILE B CA 1
ATOM 4672 C C . ILE B 1 239 ? -2.791 39.719 4.426 1 94.81 239 ILE B C 1
ATOM 4674 O O . ILE B 1 239 ? -3.807 39.094 4.734 1 94.81 239 ILE B O 1
ATOM 4678 N N . PRO B 1 240 ? -1.754 39.188 3.811 1 94.44 240 PRO B N 1
ATOM 4679 C CA . PRO B 1 240 ? -1.798 37.75 3.52 1 94.44 240 PRO B CA 1
ATOM 4680 C C . PRO B 1 240 ? -2.016 36.906 4.77 1 94.44 240 PRO B C 1
ATOM 4682 O O . PRO B 1 240 ? -1.312 37.094 5.77 1 94.44 240 PRO B O 1
ATOM 4685 N N . GLY B 1 241 ? -3.002 36.062 4.73 1 95.12 241 GLY B N 1
ATOM 4686 C CA . GLY B 1 241 ? -3.275 35.156 5.84 1 95.12 241 GLY B CA 1
ATOM 4687 C C . GLY B 1 241 ? -4.348 35.688 6.777 1 95.12 241 GLY B C 1
ATOM 4688 O O . GLY B 1 241 ? -4.75 35 7.715 1 95.12 241 GLY B O 1
ATOM 4689 N N . SER B 1 242 ? -4.875 36.844 6.453 1 96.94 242 SER B N 1
ATOM 4690 C CA . SER B 1 242 ? -5.914 37.406 7.301 1 96.94 242 SER B CA 1
ATOM 4691 C C . SER B 1 242 ? -7.168 36.531 7.297 1 96.94 242 SER B C 1
ATOM 4693 O O . SER B 1 242 ? -7.941 36.562 8.258 1 96.94 242 SER B O 1
ATOM 4695 N N . GLY B 1 243 ? -7.336 35.75 6.25 1 96.81 243 GLY B N 1
ATOM 4696 C CA . GLY B 1 243 ? -8.5 34.875 6.141 1 96.81 243 GLY B CA 1
ATOM 4697 C C . GLY B 1 243 ? -8.297 33.531 6.785 1 96.81 243 GLY B C 1
ATOM 4698 O O . GLY B 1 243 ? -9.227 32.719 6.848 1 96.81 243 GLY B O 1
ATOM 4699 N N . ALA B 1 244 ? -7.133 33.281 7.332 1 94.44 244 ALA B N 1
ATOM 4700 C CA . ALA B 1 244 ? -6.824 31.969 7.914 1 94.44 244 ALA B CA 1
ATOM 4701 C C . ALA B 1 244 ? -7.816 31.609 9.016 1 94.44 244 ALA B C 1
ATOM 4703 O O . ALA B 1 244 ? -8.211 32.469 9.812 1 94.44 244 ALA B O 1
ATOM 4704 N N . ALA B 1 245 ? -8.211 30.297 9.031 1 94.88 245 ALA B N 1
ATOM 4705 C CA . ALA B 1 245 ? -9.055 29.719 10.07 1 94.88 245 ALA B CA 1
ATOM 4706 C C . ALA B 1 245 ? -10.344 30.516 10.234 1 94.88 245 ALA B C 1
ATOM 4708 O O . ALA B 1 245 ? -10.75 30.844 11.359 1 94.88 245 ALA B O 1
ATOM 4709 N N . GLY B 1 246 ? -10.945 30.938 9.094 1 96.12 246 GLY B N 1
ATOM 4710 C CA . GLY B 1 246 ? -12.227 31.609 9.148 1 96.12 246 GLY B CA 1
ATOM 4711 C C . GLY B 1 246 ? -12.125 33.062 9.578 1 96.12 246 GLY B C 1
ATOM 4712 O O . GLY B 1 246 ? -13.031 33.594 10.227 1 96.12 246 GLY B O 1
ATOM 4713 N N . GLY B 1 247 ? -11.008 33.656 9.391 1 97.44 247 GLY B N 1
ATOM 4714 C CA . GLY B 1 247 ? -10.828 35.062 9.711 1 97.44 247 GLY B CA 1
ATOM 4715 C C . GLY B 1 247 ? -10.094 35.312 11.016 1 97.44 247 GLY B C 1
ATOM 4716 O O . GLY B 1 247 ? -9.766 36.438 11.359 1 97.44 2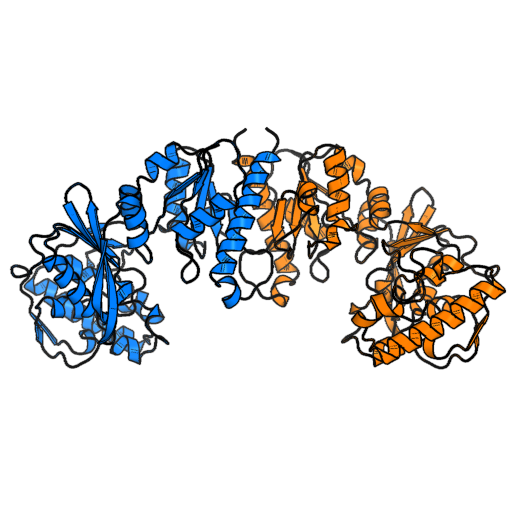47 GLY B O 1
ATOM 4717 N N . ILE B 1 248 ? -9.773 34.219 11.711 1 97.44 248 ILE B N 1
ATOM 4718 C CA . ILE B 1 248 ? -9.047 34.312 12.969 1 97.44 248 ILE B CA 1
ATOM 4719 C C . ILE B 1 248 ? -7.672 34.938 12.734 1 97.44 248 ILE B C 1
ATOM 4721 O O . ILE B 1 248 ? -7.176 35.688 13.57 1 97.44 248 ILE B O 1
ATOM 4725 N N . GLY B 1 249 ? -7.051 34.625 11.625 1 96.88 249 GLY B N 1
ATOM 4726 C CA . GLY B 1 249 ? -5.801 35.281 11.258 1 96.88 249 GLY B CA 1
ATOM 4727 C C . GLY B 1 249 ? -5.887 36.781 11.281 1 96.88 249 GLY B C 1
ATOM 4728 O O . GLY B 1 249 ? -5.02 37.469 11.852 1 96.88 249 GLY B O 1
ATOM 4729 N N . GLY B 1 250 ? -6.906 37.312 10.688 1 96.12 250 GLY B N 1
ATOM 4730 C CA . GLY B 1 250 ? -7.129 38.75 10.68 1 96.12 250 GLY B CA 1
ATOM 4731 C C . GLY B 1 250 ? -7.273 39.344 12.07 1 96.12 250 GLY B C 1
ATOM 4732 O O . GLY B 1 250 ? -6.695 40.406 12.367 1 96.12 250 GLY B O 1
ATOM 4733 N N . ALA B 1 251 ? -8.031 38.688 12.883 1 95.69 251 ALA B N 1
ATOM 4734 C CA . ALA B 1 251 ? -8.227 39.125 14.258 1 95.69 251 ALA B CA 1
ATOM 4735 C C . ALA B 1 251 ? -6.906 39.188 15.016 1 95.69 251 ALA B C 1
ATOM 4737 O O . ALA B 1 251 ? -6.621 40.156 15.727 1 95.69 251 ALA B O 1
ATOM 4738 N N . LEU B 1 252 ? -6.121 38.156 14.852 1 95.88 252 LEU B N 1
ATOM 4739 C CA . LEU B 1 252 ? -4.832 38.094 15.531 1 95.88 252 LEU B CA 1
ATOM 4740 C C . LEU B 1 252 ? -3.891 39.188 15.008 1 95.88 252 LEU B C 1
ATOM 4742 O O . LEU B 1 252 ? -3.125 39.75 15.773 1 95.88 252 LEU B O 1
ATOM 4746 N N . PHE B 1 253 ? -3.955 39.469 13.727 1 93.88 253 PHE B N 1
ATOM 4747 C CA . PHE B 1 253 ? -3.168 40.562 13.148 1 93.88 253 PHE B CA 1
ATOM 4748 C C . PHE B 1 253 ? -3.523 41.875 13.797 1 93.88 253 PHE B C 1
ATOM 4750 O O . PHE B 1 253 ? -2.643 42.688 14.07 1 93.88 253 PHE B O 1
ATOM 4757 N N . LEU B 1 254 ? -4.801 42.062 14.008 1 91.88 254 LEU B N 1
ATOM 4758 C CA . LEU B 1 254 ? -5.258 43.312 14.641 1 91.88 254 LEU B CA 1
ATOM 4759 C C . LEU B 1 254 ? -4.691 43.438 16.047 1 91.88 254 LEU B C 1
ATOM 4761 O O . LEU B 1 254 ? -4.543 44.531 16.562 1 91.88 254 LEU B O 1
ATOM 4765 N N . LEU B 1 255 ? -4.367 42.281 16.609 1 92.12 255 LEU B N 1
ATOM 4766 C CA . LEU B 1 255 ? -3.816 42.281 17.969 1 92.12 255 LEU B CA 1
ATOM 4767 C C . LEU B 1 255 ? -2.297 42.406 17.938 1 92.12 255 LEU B C 1
ATOM 4769 O O . LEU B 1 255 ? -1.644 42.344 18.969 1 92.12 255 LEU B O 1
ATOM 4773 N N . GLY B 1 256 ? -1.735 42.5 16.75 1 91.19 256 GLY B N 1
ATOM 4774 C CA . GLY B 1 256 ? -0.307 42.719 16.609 1 91.19 256 GLY B CA 1
ATOM 4775 C C . GLY B 1 256 ? 0.483 41.469 16.312 1 91.19 256 GLY B C 1
ATOM 4776 O O . GLY B 1 256 ? 1.715 41.469 16.359 1 91.19 256 GLY B O 1
ATOM 4777 N N . ALA B 1 257 ? -0.204 40.469 16.016 1 94.06 257 ALA B N 1
ATOM 4778 C CA . ALA B 1 257 ? 0.475 39.188 15.75 1 94.06 257 ALA B CA 1
ATOM 4779 C C . ALA B 1 257 ? 1.203 39.219 14.406 1 94.06 257 ALA B C 1
ATOM 4781 O O . ALA B 1 257 ? 0.864 40.031 13.531 1 94.06 257 ALA B O 1
ATOM 4782 N N . LYS B 1 258 ? 2.213 38.438 14.328 1 93.31 258 LYS B N 1
ATOM 4783 C CA . LYS B 1 258 ? 2.918 38.219 13.07 1 93.31 258 LYS B CA 1
ATOM 4784 C C . LYS B 1 258 ? 2.768 36.75 12.625 1 93.31 258 LYS B C 1
ATOM 4786 O O . LYS B 1 258 ? 2.83 35.844 13.445 1 93.31 258 LYS B O 1
ATOM 4791 N N . MET B 1 259 ? 2.559 36.656 11.328 1 94.75 259 MET B N 1
ATOM 4792 C CA . MET B 1 259 ? 2.414 35.281 10.789 1 94.75 259 MET B CA 1
ATOM 4793 C C . MET B 1 259 ? 3.74 34.781 10.242 1 94.75 259 MET B C 1
ATOM 4795 O O . MET B 1 259 ? 4.457 35.5 9.555 1 94.75 259 MET B O 1
ATOM 4799 N N . VAL B 1 260 ? 4.07 33.594 10.617 1 94.44 260 VAL B N 1
ATOM 4800 C CA . VAL B 1 260 ? 5.25 32.906 10.094 1 94.44 260 VAL B CA 1
ATOM 4801 C C . VAL B 1 260 ? 4.867 31.531 9.586 1 94.44 260 VAL B C 1
ATOM 4803 O O . VAL B 1 260 ? 3.818 31 9.953 1 94.44 260 VAL B O 1
ATOM 4806 N N . SER B 1 261 ? 5.695 31.016 8.711 1 93.06 261 SER B N 1
ATOM 4807 C CA . SER B 1 261 ? 5.508 29.641 8.273 1 93.06 261 SER B CA 1
ATOM 4808 C C . SER B 1 261 ? 5.57 28.672 9.453 1 93.06 261 SER B C 1
ATOM 4810 O O . SER B 1 261 ? 6.512 28.703 10.25 1 93.06 261 SER B O 1
ATOM 4812 N N . GLY B 1 262 ? 4.543 27.859 9.484 1 93.94 262 GLY B N 1
ATOM 4813 C CA . GLY B 1 262 ? 4.527 26.875 10.555 1 93.94 262 GLY B CA 1
ATOM 4814 C C . GLY B 1 262 ? 5.707 25.922 10.508 1 93.94 262 GLY B C 1
ATOM 4815 O O . GLY B 1 262 ? 6.352 25.672 11.523 1 93.94 262 GLY B O 1
ATOM 4816 N N . PHE B 1 263 ? 6.082 25.516 9.406 1 94.62 263 PHE B N 1
ATOM 4817 C CA . PHE B 1 263 ? 7.207 24.609 9.234 1 94.62 263 PHE B CA 1
ATOM 4818 C C . PHE B 1 263 ? 8.516 25.281 9.641 1 94.62 263 PHE B C 1
ATOM 4820 O O . PHE B 1 263 ? 9.32 24.688 10.367 1 94.62 263 PHE B O 1
ATOM 4827 N N . ASP B 1 264 ? 8.656 26.469 9.141 1 95.5 264 ASP B N 1
ATOM 4828 C CA . ASP B 1 264 ? 9.906 27.172 9.422 1 95.5 264 ASP B CA 1
ATOM 4829 C C . ASP B 1 264 ? 10.094 27.375 10.922 1 95.5 264 ASP B C 1
ATOM 4831 O O . ASP B 1 264 ? 11.195 27.203 11.445 1 95.5 264 ASP B O 1
ATOM 4835 N N . LEU B 1 265 ? 9.016 27.703 11.516 1 96.31 265 LEU B N 1
ATOM 4836 C CA . LEU B 1 265 ? 9.078 27.938 12.953 1 96.31 265 LEU B CA 1
ATOM 4837 C C . LEU B 1 265 ? 9.453 26.656 13.695 1 96.31 265 LEU B C 1
ATOM 4839 O O . LEU B 1 265 ? 10.375 26.641 14.516 1 96.31 265 LEU B O 1
ATOM 4843 N N . VAL B 1 266 ? 8.781 25.578 13.406 1 97.06 266 VAL B N 1
ATOM 4844 C CA . VAL B 1 266 ? 9.039 24.312 14.086 1 97.06 266 VAL B CA 1
ATOM 4845 C C . VAL B 1 266 ? 10.438 23.812 13.734 1 97.06 266 VAL B C 1
ATOM 4847 O O . VAL B 1 266 ? 11.156 23.297 14.594 1 97.06 266 VAL B O 1
ATOM 4850 N N . SER B 1 267 ? 10.812 23.969 12.484 1 97.31 267 SER B N 1
ATOM 4851 C CA . SER B 1 267 ? 12.148 23.578 12.039 1 97.31 267 SER B CA 1
ATOM 4852 C C . SER B 1 267 ? 13.227 24.312 12.836 1 97.31 267 SER B C 1
ATOM 4854 O O . SER B 1 267 ? 14.211 23.703 13.258 1 97.31 267 SER B O 1
ATOM 4856 N N . GLN B 1 268 ? 12.977 25.594 13.039 1 97.31 268 GLN B N 1
ATOM 4857 C CA . GLN B 1 268 ? 13.922 26.391 13.812 1 97.31 268 GLN B CA 1
ATOM 4858 C C . GLN B 1 268 ? 13.984 25.922 15.266 1 97.31 268 GLN B C 1
ATOM 4860 O O . GLN B 1 268 ? 15.078 25.734 15.812 1 97.31 268 GLN B O 1
ATOM 4865 N N . ILE B 1 269 ? 12.883 25.703 15.797 1 97.56 269 ILE B N 1
ATOM 4866 C CA . ILE B 1 269 ? 12.797 25.344 17.203 1 97.56 269 ILE B CA 1
ATOM 4867 C C . ILE B 1 269 ? 13.414 23.969 17.438 1 97.56 269 ILE B C 1
ATOM 4869 O O . ILE B 1 269 ? 14.117 23.75 18.422 1 97.56 269 ILE B O 1
ATOM 4873 N N . THR B 1 270 ? 13.242 23.016 16.5 1 97.19 270 THR B N 1
ATOM 4874 C CA . THR B 1 270 ? 13.688 21.625 16.672 1 97.19 270 THR B CA 1
ATOM 4875 C C . THR B 1 270 ? 15.141 21.469 16.219 1 97.19 270 THR B C 1
ATOM 4877 O O . THR B 1 270 ? 15.766 20.438 16.484 1 97.19 270 THR B O 1
ATOM 4880 N N . GLY B 1 271 ? 15.664 22.453 15.539 1 97.44 271 GLY B N 1
ATOM 4881 C CA . GLY B 1 271 ? 17.016 22.328 15 1 97.44 271 GLY B CA 1
ATOM 4882 C C . GLY B 1 271 ? 17.109 21.359 13.844 1 97.44 271 GLY B C 1
ATOM 4883 O O . GLY B 1 271 ? 18.109 20.672 13.688 1 97.44 271 GLY B O 1
ATOM 4884 N N . LEU B 1 272 ? 16.141 21.312 13.07 1 98.38 272 LEU B N 1
ATOM 4885 C CA . LEU B 1 272 ? 16.016 20.328 12.008 1 98.38 272 LEU B CA 1
ATOM 4886 C C . LEU B 1 272 ? 17.156 20.453 11.008 1 98.38 272 LEU B C 1
ATOM 4888 O O . LEU B 1 272 ? 17.766 19.453 10.617 1 98.38 272 LEU B O 1
ATOM 4892 N N . GLU B 1 273 ? 17.453 21.688 10.602 1 98.31 273 GLU B N 1
ATOM 4893 C CA . GLU B 1 273 ? 18.453 21.906 9.555 1 98.31 273 GLU B CA 1
ATOM 4894 C C . GLU B 1 273 ? 19.797 21.328 9.953 1 98.31 273 GLU B C 1
ATOM 4896 O O . GLU B 1 273 ? 20.422 20.594 9.188 1 98.31 273 GLU B O 1
ATOM 4901 N N . LYS B 1 274 ? 20.281 21.625 11.141 1 98.31 274 LYS B N 1
ATOM 4902 C CA . LYS B 1 274 ? 21.562 21.125 11.617 1 98.31 274 LYS B CA 1
ATOM 4903 C C . LYS B 1 274 ? 21.578 19.609 11.688 1 98.31 274 LYS B C 1
ATOM 4905 O O . LYS B 1 274 ? 22.578 18.969 11.344 1 98.31 274 LYS B O 1
ATOM 4910 N N . LYS B 1 275 ? 20.469 19.062 12.125 1 98.44 275 LYS B N 1
ATOM 4911 C CA . LYS B 1 275 ? 20.375 17.609 12.258 1 98.44 275 LYS B CA 1
ATOM 4912 C C . LYS B 1 275 ? 20.375 16.938 10.883 1 98.44 275 LYS B C 1
ATOM 4914 O O . LYS B 1 275 ? 20.969 15.867 10.719 1 98.44 275 LYS B O 1
ATOM 4919 N N . ILE B 1 276 ? 19.75 17.547 9.93 1 98.44 276 ILE B N 1
ATOM 4920 C CA . ILE B 1 276 ? 19.75 17.031 8.57 1 98.44 276 ILE B CA 1
ATOM 4921 C C . ILE B 1 276 ? 21.172 17.062 8.008 1 98.44 276 ILE B C 1
ATOM 4923 O O . ILE B 1 276 ? 21.625 16.109 7.379 1 98.44 276 ILE B O 1
ATOM 4927 N N . GLU B 1 277 ? 21.859 18.172 8.258 1 98 277 GLU B N 1
ATOM 4928 C CA . GLU B 1 277 ? 23.234 18.312 7.805 1 98 277 GLU B CA 1
ATOM 4929 C C . GLU B 1 277 ? 24.109 17.172 8.32 1 98 277 GLU B C 1
ATOM 4931 O O . GLU B 1 277 ? 25.016 16.703 7.617 1 98 277 GLU B O 1
ATOM 4936 N N . GLN B 1 278 ? 23.797 16.672 9.453 1 97.38 278 GLN B N 1
ATOM 4937 C CA . GLN B 1 278 ? 24.625 15.664 10.109 1 97.38 278 GLN B CA 1
ATOM 4938 C C . GLN B 1 278 ? 24.172 14.25 9.758 1 97.38 278 GLN B C 1
ATOM 4940 O O . GLN B 1 278 ? 24.922 13.289 9.938 1 97.38 278 GLN B O 1
ATOM 4945 N N . ALA B 1 279 ? 23 14.031 9.32 1 97 279 ALA B N 1
ATOM 4946 C CA . ALA B 1 279 ? 22.438 12.711 9.055 1 97 279 ALA B CA 1
ATOM 4947 C C . ALA B 1 279 ? 22.953 12.156 7.723 1 97 279 ALA B C 1
ATOM 4949 O O . ALA B 1 279 ? 23.438 12.906 6.875 1 97 279 ALA B O 1
ATOM 4950 N N . ASP B 1 280 ? 22.891 10.836 7.59 1 95.31 280 ASP B N 1
ATOM 4951 C CA . ASP B 1 280 ? 23.281 10.188 6.344 1 95.31 280 ASP B CA 1
ATOM 4952 C C . ASP B 1 280 ? 22.062 9.945 5.449 1 95.31 280 ASP B C 1
ATOM 4954 O O . ASP B 1 280 ? 22.188 9.938 4.223 1 95.31 280 ASP B O 1
ATOM 4958 N N . VAL B 1 281 ? 20.953 9.68 6.059 1 95.38 281 VAL B N 1
ATOM 4959 C CA . VAL B 1 281 ? 19.719 9.422 5.352 1 95.38 281 VAL B CA 1
ATOM 4960 C C . VAL B 1 281 ? 18.547 10.055 6.102 1 95.38 281 VAL B C 1
ATOM 4962 O O . VAL B 1 281 ? 18.516 10.055 7.336 1 95.38 281 VAL B O 1
ATOM 4965 N N . ILE B 1 282 ? 17.625 10.633 5.336 1 97.94 282 ILE B N 1
ATOM 4966 C CA . ILE B 1 282 ? 16.484 11.32 5.914 1 97.94 282 ILE B CA 1
ATOM 4967 C C . ILE B 1 282 ? 15.195 10.602 5.516 1 97.94 282 ILE B C 1
ATOM 4969 O O . ILE B 1 282 ? 14.992 10.281 4.344 1 97.94 282 ILE B O 1
ATOM 4973 N N . ILE B 1 283 ? 14.367 10.281 6.492 1 98.5 283 ILE B N 1
ATOM 4974 C CA . ILE B 1 283 ? 13.016 9.781 6.246 1 98.5 283 ILE B CA 1
ATOM 4975 C C . ILE B 1 283 ? 11.992 10.844 6.641 1 98.5 283 ILE B C 1
ATOM 4977 O O . ILE B 1 283 ? 12.055 11.398 7.742 1 98.5 283 ILE B O 1
ATOM 4981 N N . THR B 1 284 ? 11.141 11.242 5.766 1 98.69 284 THR B N 1
ATOM 4982 C CA . THR B 1 284 ? 10.055 12.172 6.047 1 98.69 284 THR B CA 1
ATOM 4983 C C . THR B 1 284 ? 8.711 11.586 5.602 1 98.69 284 THR B C 1
ATOM 4985 O O . THR B 1 284 ? 8.633 10.406 5.254 1 98.69 284 THR B O 1
ATOM 4988 N N . GLY B 1 285 ? 7.637 12.352 5.754 1 98.06 285 GLY B N 1
ATOM 4989 C CA . GLY B 1 285 ? 6.348 11.828 5.34 1 98.06 285 GLY B CA 1
ATOM 4990 C C . GLY B 1 285 ? 5.176 12.609 5.898 1 98.06 285 GLY B C 1
ATOM 4991 O O . GLY B 1 285 ? 5.367 13.555 6.664 1 98.06 285 GLY B O 1
ATOM 4992 N N . GLU B 1 286 ? 4.016 12.242 5.465 1 96.88 286 GLU B N 1
ATOM 4993 C CA . GLU B 1 286 ? 2.74 12.75 5.965 1 96.88 286 GLU B CA 1
ATOM 4994 C C . GLU B 1 286 ? 1.592 11.812 5.594 1 96.88 286 GLU B C 1
ATOM 4996 O O . GLU B 1 286 ? 1.795 10.82 4.895 1 96.88 286 GLU B O 1
ATOM 5001 N N . GLY B 1 287 ? 0.471 12.133 6.109 1 96 287 GLY B N 1
ATOM 5002 C CA . GLY B 1 287 ? -0.667 11.258 5.879 1 96 287 GLY B CA 1
ATOM 5003 C C . GLY B 1 287 ? -0.982 11.062 4.406 1 96 287 GLY B C 1
ATOM 5004 O O . GLY B 1 287 ? -1.203 9.938 3.961 1 96 287 GLY B O 1
ATOM 5005 N N . ARG B 1 288 ? -1.034 12.156 3.676 1 94.62 288 ARG B N 1
ATOM 5006 C CA . ARG B 1 288 ? -1.29 12.109 2.24 1 94.62 288 ARG B CA 1
ATOM 5007 C C . ARG B 1 288 ? -0.308 13 1.48 1 94.62 288 ARG B C 1
ATOM 5009 O O . ARG B 1 288 ? -0.204 14.195 1.755 1 94.62 288 ARG B O 1
ATOM 5016 N N . ILE B 1 289 ? 0.376 12.383 0.561 1 96.12 289 ILE B N 1
ATOM 5017 C CA . ILE B 1 289 ? 1.295 13.141 -0.28 1 96.12 289 ILE B CA 1
ATOM 5018 C C . ILE B 1 289 ? 0.687 13.336 -1.668 1 96.12 289 ILE B C 1
ATOM 5020 O O . ILE B 1 289 ? 0.39 12.359 -2.361 1 96.12 289 ILE B O 1
ATOM 5024 N N . ASP B 1 290 ? 0.45 14.555 -1.994 1 90.31 290 ASP B N 1
ATOM 5025 C CA . ASP B 1 290 ? -0.136 14.922 -3.279 1 90.31 290 ASP B CA 1
ATOM 5026 C C . ASP B 1 290 ? 0.479 16.219 -3.811 1 90.31 290 ASP B C 1
ATOM 5028 O O . ASP B 1 290 ? 1.546 16.625 -3.357 1 90.31 290 ASP B O 1
ATOM 5032 N N . GLN B 1 291 ? -0.138 16.797 -4.75 1 80.19 291 GLN B N 1
ATOM 5033 C CA . GLN B 1 291 ? 0.422 17.984 -5.406 1 80.19 291 GLN B CA 1
ATOM 5034 C C . GLN B 1 291 ? 0.45 19.172 -4.461 1 80.19 291 GLN B C 1
ATOM 5036 O O . GLN B 1 291 ? 1.283 20.078 -4.609 1 80.19 291 GLN B O 1
ATOM 5041 N N . GLN B 1 292 ? -0.474 19.125 -3.453 1 76.69 292 GLN B N 1
ATOM 5042 C CA . GLN B 1 292 ? -0.519 20.234 -2.498 1 76.69 292 GLN B CA 1
ATOM 5043 C C . GLN B 1 292 ? 0.676 20.188 -1.55 1 76.69 292 GLN B C 1
ATOM 5045 O O . GLN B 1 292 ? 0.991 21.172 -0.892 1 76.69 292 GLN B O 1
ATOM 5050 N N . THR B 1 293 ? 1.323 19.062 -1.545 1 82 293 THR B N 1
ATOM 5051 C CA . THR B 1 293 ? 2.445 18.875 -0.631 1 82 293 THR B CA 1
ATOM 5052 C C . THR B 1 293 ? 3.578 19.844 -0.971 1 82 293 THR B C 1
ATOM 5054 O O . THR B 1 293 ? 4.258 20.344 -0.077 1 82 293 THR B O 1
ATOM 5057 N N . ILE B 1 294 ? 3.645 20.234 -2.238 1 77.19 294 ILE B N 1
ATOM 5058 C CA . ILE B 1 294 ? 4.727 21.094 -2.695 1 77.19 294 ILE B CA 1
ATOM 5059 C C . ILE B 1 294 ? 4.492 22.531 -2.197 1 77.19 294 ILE B C 1
ATOM 5061 O O . ILE B 1 294 ? 5.406 23.359 -2.211 1 77.19 294 ILE B O 1
ATOM 5065 N N . HIS B 1 295 ? 3.295 22.812 -1.725 1 71.81 295 HIS B N 1
ATOM 5066 C CA . HIS B 1 295 ? 2.949 24.172 -1.324 1 71.81 295 HIS B CA 1
ATOM 5067 C C . HIS B 1 295 ? 3.191 24.391 0.167 1 71.81 295 HIS B C 1
ATOM 5069 O O . HIS B 1 295 ? 2.406 25.062 0.838 1 71.81 295 HIS B O 1
ATOM 5075 N N . GLY B 1 296 ? 4.246 23.656 0.625 1 74 296 GLY B N 1
ATOM 5076 C CA . GLY B 1 296 ? 4.727 24.062 1.937 1 74 296 GLY B CA 1
ATOM 5077 C C . GLY B 1 296 ? 4.438 23.047 3.02 1 74 296 GLY B C 1
ATOM 5078 O O . GLY B 1 296 ? 4.598 23.328 4.207 1 74 296 GLY B O 1
ATOM 5079 N N . LYS B 1 297 ? 4.094 21.812 2.711 1 87.19 297 LYS B N 1
ATOM 5080 C CA . LYS B 1 297 ? 3.904 20.781 3.732 1 87.19 297 LYS B CA 1
ATOM 5081 C C . LYS B 1 297 ? 5.242 20.219 4.191 1 87.19 297 LYS B C 1
ATOM 5083 O O . LYS B 1 297 ? 6.289 20.547 3.633 1 87.19 297 LYS B O 1
ATOM 5088 N N . VAL B 1 298 ? 5.199 19.484 5.223 1 94.56 298 VAL B N 1
ATOM 5089 C CA . VAL B 1 298 ? 6.371 19.031 5.965 1 94.56 298 VAL B CA 1
ATOM 5090 C C . VAL B 1 298 ? 7.312 18.281 5.023 1 94.56 298 VAL B C 1
ATOM 5092 O O . VAL B 1 298 ? 8.5 18.594 4.945 1 94.56 298 VAL B O 1
ATOM 5095 N N . PRO B 1 299 ? 6.777 17.328 4.242 1 97.31 299 PRO B N 1
ATOM 5096 C CA . PRO B 1 299 ? 7.723 16.578 3.41 1 97.31 299 PRO B CA 1
ATOM 5097 C C . PRO B 1 299 ? 8.484 17.484 2.438 1 97.31 299 PRO B C 1
ATOM 5099 O O . PRO B 1 299 ? 9.672 17.25 2.189 1 97.31 299 PRO B O 1
ATOM 5102 N N . TYR B 1 300 ? 7.871 18.469 1.92 1 95.75 300 TYR B N 1
ATOM 5103 C CA . TYR B 1 300 ? 8.539 19.375 0.994 1 95.75 300 TYR B CA 1
ATOM 5104 C C . TYR B 1 300 ? 9.602 20.203 1.71 1 95.75 300 TYR B C 1
ATOM 5106 O O . TYR B 1 300 ? 10.727 20.328 1.229 1 95.75 300 TYR B O 1
ATOM 5114 N N . GLY B 1 301 ? 9.25 20.781 2.828 1 96 301 GLY B N 1
ATOM 5115 C CA . GLY B 1 301 ? 10.227 21.547 3.594 1 96 301 GLY B CA 1
ATOM 5116 C C . GLY B 1 301 ? 11.453 20.75 3.963 1 96 301 GLY B C 1
ATOM 5117 O O . GLY B 1 301 ? 12.578 21.234 3.859 1 96 301 GLY B O 1
ATOM 5118 N N . VAL B 1 302 ? 11.227 19.5 4.379 1 98.25 302 VAL B N 1
ATOM 5119 C CA . VAL B 1 302 ? 12.328 18.625 4.734 1 98.25 302 VAL B CA 1
ATOM 5120 C C . VAL B 1 302 ? 13.164 18.312 3.49 1 98.25 302 VAL B C 1
ATOM 5122 O O . VAL B 1 302 ? 14.398 18.297 3.553 1 98.25 302 VAL B O 1
ATOM 5125 N N . ALA B 1 303 ? 12.477 18.141 2.412 1 97.44 303 ALA B N 1
ATOM 5126 C CA . ALA B 1 303 ? 13.148 17.797 1.16 1 97.44 303 ALA B CA 1
ATOM 5127 C C . ALA B 1 303 ? 14.039 18.953 0.698 1 97.44 303 ALA B C 1
ATOM 5129 O O . ALA B 1 303 ? 15.133 18.719 0.168 1 97.44 303 ALA B O 1
ATOM 5130 N N . VAL B 1 304 ? 13.57 20.172 0.853 1 96.88 304 VAL B N 1
ATOM 5131 C CA . VAL B 1 304 ? 14.352 21.344 0.473 1 96.88 304 VAL B CA 1
ATOM 5132 C C . VAL B 1 304 ? 15.648 21.375 1.273 1 96.88 304 VAL B C 1
ATOM 5134 O O . VAL B 1 304 ? 16.719 21.609 0.711 1 96.88 304 VAL B O 1
ATOM 5137 N N . LEU B 1 305 ? 15.555 21.141 2.549 1 97.62 305 LEU B N 1
ATOM 5138 C CA . LEU B 1 305 ? 16.734 21.125 3.408 1 97.62 305 LEU B CA 1
ATOM 5139 C C . LEU B 1 305 ? 17.656 19.969 3.027 1 97.62 305 LEU B C 1
ATOM 5141 O O . LEU B 1 305 ? 18.875 20.125 2.99 1 97.62 305 LEU B O 1
ATOM 5145 N N . ALA B 1 306 ? 17.078 18.781 2.809 1 97.25 306 ALA B N 1
ATOM 5146 C CA . ALA B 1 306 ? 17.875 17.625 2.404 1 97.25 306 ALA B CA 1
ATOM 5147 C C . ALA B 1 306 ? 18.641 17.922 1.12 1 97.25 306 ALA B C 1
ATOM 5149 O O . ALA B 1 306 ? 19.812 17.562 1.003 1 97.25 306 ALA B O 1
ATOM 5150 N N . LYS B 1 307 ? 17.953 18.516 0.164 1 96.19 307 LYS B N 1
ATOM 5151 C CA . LYS B 1 307 ? 18.578 18.875 -1.106 1 96.19 307 LYS B CA 1
ATOM 5152 C C . LYS B 1 307 ? 19.734 19.859 -0.898 1 96.19 307 LYS B C 1
ATOM 5154 O O . LYS B 1 307 ? 20.781 19.734 -1.514 1 96.19 307 LYS B O 1
ATOM 5159 N N . LYS B 1 308 ? 19.469 20.859 -0.047 1 97.12 308 LYS B N 1
ATOM 5160 C CA . LYS B 1 308 ? 20.484 21.859 0.277 1 97.12 308 LYS B CA 1
ATOM 5161 C C . LYS B 1 308 ? 21.797 21.203 0.718 1 97.12 308 LYS B C 1
ATOM 5163 O O . LYS B 1 308 ? 22.875 21.672 0.361 1 97.12 308 LYS B O 1
ATOM 5168 N N . TYR B 1 309 ? 21.734 20.109 1.372 1 97.38 309 TYR B N 1
ATOM 5169 C CA . TYR B 1 309 ? 22.922 19.453 1.916 1 97.38 309 TYR B CA 1
ATOM 5170 C C . TYR B 1 309 ? 23.219 18.156 1.18 1 97.38 309 TYR B C 1
ATOM 5172 O O . TYR B 1 309 ? 24.031 17.359 1.631 1 97.38 309 TYR B O 1
ATOM 5180 N N . ARG B 1 310 ? 22.516 17.859 0.161 1 95.31 310 ARG B N 1
ATOM 5181 C CA . ARG B 1 310 ? 22.703 16.703 -0.709 1 95.31 310 ARG B CA 1
ATOM 5182 C C . ARG B 1 310 ? 22.578 15.391 0.075 1 95.31 310 ARG B C 1
ATOM 5184 O O . ARG B 1 310 ? 23.438 14.516 -0.034 1 95.31 310 ARG B O 1
ATOM 5191 N N . LYS B 1 311 ? 21.562 15.344 0.878 1 96 311 LYS B N 1
ATOM 5192 C CA . LYS B 1 311 ? 21.297 14.141 1.665 1 96 311 LYS B CA 1
ATOM 5193 C C . LYS B 1 311 ? 20.203 13.297 1.024 1 96 311 LYS B C 1
ATOM 5195 O O . LYS B 1 311 ? 19.219 13.836 0.523 1 96 311 LYS B O 1
ATOM 5200 N N . PRO B 1 312 ? 20.406 11.922 0.939 1 95.25 312 PRO B N 1
ATOM 5201 C CA . PRO B 1 312 ? 19.312 11.062 0.487 1 95.25 312 PRO B CA 1
ATOM 5202 C C . PRO B 1 312 ? 18.062 11.203 1.351 1 95.25 312 PRO B C 1
ATOM 5204 O O . PRO B 1 312 ? 18.156 11.281 2.578 1 95.25 312 PRO B O 1
ATOM 5207 N N . ILE B 1 313 ? 16.906 11.25 0.667 1 96.94 313 ILE B N 1
ATOM 5208 C CA . ILE B 1 313 ? 15.648 11.414 1.392 1 96.94 313 ILE B CA 1
ATOM 5209 C C . ILE B 1 313 ? 14.609 10.422 0.86 1 96.94 313 ILE B C 1
ATOM 5211 O O . ILE B 1 313 ? 14.547 10.172 -0.345 1 96.94 313 ILE B O 1
ATOM 5215 N N . ILE B 1 314 ? 13.898 9.797 1.736 1 97.56 314 ILE B N 1
ATOM 5216 C CA . ILE B 1 314 ? 12.789 8.906 1.435 1 97.56 314 ILE B CA 1
ATOM 5217 C C . ILE B 1 314 ? 11.523 9.391 2.143 1 97.56 314 ILE B C 1
ATOM 5219 O O . ILE B 1 314 ? 11.57 9.75 3.324 1 97.56 314 ILE B O 1
ATOM 5223 N N . ALA B 1 315 ? 10.414 9.477 1.424 1 98.25 315 ALA B N 1
ATOM 5224 C CA . ALA B 1 315 ? 9.148 9.867 2.031 1 98.25 315 ALA B CA 1
ATOM 5225 C C . ALA B 1 315 ? 8.211 8.672 2.176 1 98.25 315 ALA B C 1
ATOM 5227 O O . ALA B 1 315 ? 8.109 7.844 1.267 1 98.25 315 ALA B O 1
ATOM 5228 N N . ILE B 1 316 ? 7.609 8.562 3.324 1 98.69 316 ILE B N 1
ATOM 5229 C CA . ILE B 1 316 ? 6.586 7.551 3.559 1 98.69 316 ILE B CA 1
ATOM 5230 C C . ILE B 1 316 ? 5.246 8.219 3.836 1 98.69 316 ILE B C 1
ATOM 5232 O O . ILE B 1 316 ? 5.199 9.352 4.328 1 98.69 316 ILE B O 1
ATOM 5236 N N . CYS B 1 317 ? 4.133 7.562 3.492 1 98.5 317 CYS B N 1
ATOM 5237 C CA . CYS B 1 317 ? 2.822 8.188 3.646 1 98.5 317 CYS B CA 1
ATOM 5238 C C . CYS B 1 317 ? 1.733 7.137 3.818 1 98.5 317 CYS B C 1
ATOM 5240 O O . CYS B 1 317 ? 1.982 5.945 3.641 1 98.5 317 CYS B O 1
ATOM 5242 N N . GLY B 1 318 ? 0.621 7.629 4.266 1 98 318 GLY B N 1
ATOM 5243 C CA . GLY B 1 318 ? -0.563 6.785 4.199 1 98 318 GLY B CA 1
ATOM 5244 C C . GLY B 1 318 ? -1.056 6.559 2.783 1 98 318 GLY B C 1
ATOM 5245 O O . GLY B 1 318 ? -1.365 5.43 2.4 1 98 318 GLY B O 1
ATOM 5246 N N . SER B 1 319 ? -1.134 7.59 2.066 1 97.5 319 SER B N 1
ATOM 5247 C CA . SER B 1 319 ? -1.53 7.508 0.665 1 97.5 319 SER B CA 1
ATOM 5248 C C . SER B 1 319 ? -0.813 8.555 -0.176 1 97.5 319 SER B C 1
ATOM 5250 O O . SER B 1 319 ? -0.366 9.578 0.347 1 97.5 319 SER B O 1
ATOM 5252 N N . ARG B 1 320 ? -0.649 8.305 -1.431 1 96.75 320 ARG B N 1
ATOM 5253 C CA . ARG B 1 320 ? -0.064 9.281 -2.348 1 96.75 320 ARG B CA 1
ATOM 5254 C C . ARG B 1 320 ? -0.791 9.273 -3.688 1 96.75 320 ARG B C 1
ATOM 5256 O O . ARG B 1 320 ? -1.424 8.281 -4.051 1 96.75 320 ARG B O 1
ATOM 5263 N N . ASP B 1 321 ? -0.63 10.391 -4.402 1 94.56 321 ASP B N 1
ATOM 5264 C CA . ASP B 1 321 ? -1.135 10.484 -5.77 1 94.56 321 ASP B CA 1
ATOM 5265 C C . ASP B 1 321 ? -0.265 9.68 -6.73 1 94.56 321 ASP B C 1
ATOM 5267 O O . ASP B 1 321 ? 0.91 9.43 -6.457 1 94.56 321 ASP B O 1
ATOM 5271 N N . GLN B 1 322 ? -0.892 9.328 -7.844 1 93.38 322 GLN B N 1
ATOM 5272 C CA . GLN B 1 322 ? -0.156 8.602 -8.875 1 93.38 322 GLN B CA 1
ATOM 5273 C C . GLN B 1 322 ? 0.936 9.477 -9.484 1 93.38 322 GLN B C 1
ATOM 5275 O O . GLN B 1 322 ? 2.072 9.031 -9.656 1 93.38 322 GLN B O 1
ATOM 5280 N N . GLU B 1 323 ? 0.532 10.664 -9.742 1 91.38 323 GLU B N 1
ATOM 5281 C CA . GLU B 1 323 ? 1.462 11.625 -10.32 1 91.38 323 GLU B CA 1
ATOM 5282 C C . GLU B 1 323 ? 1.854 12.695 -9.297 1 91.38 323 GLU B C 1
ATOM 5284 O O . GLU B 1 323 ? 0.989 13.352 -8.719 1 91.38 323 GLU B O 1
ATOM 5289 N N . LEU B 1 324 ? 3.127 12.789 -9.07 1 90.38 324 LEU B N 1
ATOM 5290 C CA . LEU B 1 324 ? 3.6 13.766 -8.086 1 90.38 324 LEU B CA 1
ATOM 5291 C C . LEU B 1 324 ? 4.289 14.938 -8.773 1 90.38 324 LEU B C 1
ATOM 5293 O O . LEU B 1 324 ? 4.684 15.906 -8.117 1 90.38 324 LEU B O 1
ATOM 5297 N N . GLU B 1 325 ? 4.359 14.906 -10.078 1 84.38 325 GLU B N 1
ATOM 5298 C CA . GLU B 1 325 ? 4.832 16 -10.914 1 84.38 325 GLU B CA 1
ATOM 5299 C C . GLU B 1 325 ? 6.141 16.578 -10.375 1 84.38 325 GLU B C 1
ATOM 5301 O O . GLU B 1 325 ? 7.117 15.859 -10.188 1 84.38 325 GLU B O 1
ATOM 5306 N N . GLY B 1 326 ? 6.199 17.906 -10.117 1 87.5 326 GLY B N 1
ATOM 5307 C CA . GLY B 1 326 ? 7.398 18.594 -9.68 1 87.5 326 GLY B CA 1
ATOM 5308 C C . GLY B 1 326 ? 7.891 18.141 -8.32 1 87.5 326 GLY B C 1
ATOM 5309 O O . GLY B 1 326 ? 9.078 18.25 -8.008 1 87.5 326 GLY B O 1
ATOM 5310 N N . LEU B 1 327 ? 7.004 17.531 -7.551 1 90.94 327 LEU B N 1
ATOM 5311 C CA . LEU B 1 327 ? 7.371 17.078 -6.215 1 90.94 327 LEU B CA 1
ATOM 5312 C C . LEU B 1 327 ? 8.398 15.961 -6.289 1 90.94 327 LEU B C 1
ATOM 5314 O O . LEU B 1 327 ? 9.211 15.797 -5.371 1 90.94 327 LEU B O 1
ATOM 5318 N N . SER B 1 328 ? 8.43 15.234 -7.387 1 90.62 328 SER B N 1
ATOM 5319 C CA . SER B 1 328 ? 9.344 14.102 -7.555 1 90.62 328 SER B CA 1
ATOM 5320 C C . SER B 1 328 ? 10.797 14.57 -7.59 1 90.62 328 SER B C 1
ATOM 5322 O O . SER B 1 328 ? 11.703 13.805 -7.266 1 90.62 328 SER B O 1
ATOM 5324 N N . ASP B 1 329 ? 11.086 15.82 -7.922 1 90.88 329 ASP B N 1
ATOM 5325 C CA . ASP B 1 329 ? 12.438 16.375 -7.941 1 90.88 329 ASP B CA 1
ATOM 5326 C C . ASP B 1 329 ? 12.969 16.578 -6.523 1 90.88 329 ASP B C 1
ATOM 5328 O O . ASP B 1 329 ? 14.18 16.625 -6.309 1 90.88 329 ASP B O 1
ATOM 5332 N N . PHE B 1 330 ? 12.031 16.703 -5.637 1 92.69 330 PHE B N 1
ATOM 5333 C CA . PHE B 1 330 ? 12.398 16.922 -4.242 1 92.69 330 PHE B CA 1
ATOM 5334 C C . PHE B 1 330 ? 12.258 15.648 -3.43 1 92.69 330 PHE B C 1
ATOM 5336 O O . PHE B 1 330 ? 13.016 15.422 -2.484 1 92.69 330 PHE B O 1
ATOM 5343 N N . LEU B 1 331 ? 11.32 14.898 -3.818 1 95.19 331 LEU B N 1
ATOM 5344 C CA . LEU B 1 331 ? 11.07 13.609 -3.178 1 95.19 331 LEU B CA 1
ATOM 5345 C C . LEU B 1 331 ? 11.094 12.477 -4.199 1 95.19 331 LEU B C 1
ATOM 5347 O O . LEU B 1 331 ? 10.047 12.023 -4.656 1 95.19 331 LEU B O 1
ATOM 5351 N N . PRO B 1 332 ? 12.258 12 -4.441 1 94.12 332 PRO B N 1
ATOM 5352 C CA . PRO B 1 332 ? 12.375 10.984 -5.488 1 94.12 332 PRO B CA 1
ATOM 5353 C C . PRO B 1 332 ? 11.727 9.656 -5.094 1 94.12 332 PRO B C 1
ATOM 5355 O O . PRO B 1 332 ? 11.32 8.883 -5.965 1 94.12 332 PRO B O 1
ATOM 5358 N N . ILE B 1 333 ? 11.672 9.398 -3.84 1 96.25 333 ILE B N 1
ATOM 5359 C CA . ILE B 1 333 ? 11.117 8.141 -3.355 1 96.25 333 ILE B CA 1
ATOM 5360 C C . ILE B 1 333 ? 9.953 8.414 -2.406 1 96.25 333 ILE B C 1
ATOM 5362 O O . ILE B 1 333 ? 10.141 9.031 -1.356 1 96.25 333 ILE B O 1
ATOM 5366 N N . VAL B 1 334 ? 8.773 8.023 -2.771 1 97.62 334 VAL B N 1
ATOM 5367 C CA . VAL B 1 334 ? 7.57 8.133 -1.951 1 97.62 334 VAL B CA 1
ATOM 5368 C C . VAL B 1 334 ? 6.875 6.773 -1.871 1 97.62 334 VAL B C 1
ATOM 5370 O O . VAL B 1 334 ? 6.488 6.203 -2.895 1 97.62 334 VAL B O 1
ATOM 5373 N N . LEU B 1 335 ? 6.734 6.246 -0.665 1 98.19 335 LEU B N 1
ATOM 5374 C CA . LEU B 1 335 ? 6.148 4.922 -0.478 1 98.19 335 LEU B CA 1
ATOM 5375 C C . LEU B 1 335 ? 4.988 4.977 0.51 1 98.19 335 LEU B C 1
ATOM 5377 O O . LEU B 1 335 ? 5.07 5.66 1.533 1 98.19 335 LEU B O 1
ATOM 5381 N N . SER B 1 336 ? 3.93 4.293 0.165 1 98.5 336 SER B N 1
ATOM 5382 C CA . SER B 1 336 ? 2.855 4.07 1.129 1 98.5 336 SER B CA 1
ATOM 5383 C C . SER B 1 336 ? 3.232 2.994 2.139 1 98.5 336 SER B C 1
ATOM 5385 O O . SER B 1 336 ? 3.918 2.029 1.798 1 98.5 336 SER B O 1
ATOM 5387 N N . ILE B 1 337 ? 2.693 3.098 3.338 1 98.56 337 ILE B N 1
ATOM 5388 C CA . ILE B 1 337 ? 3.076 2.176 4.402 1 98.56 337 ILE B CA 1
ATOM 5389 C C . ILE B 1 337 ? 2.264 0.888 4.285 1 98.56 337 ILE B C 1
ATOM 5391 O O . ILE B 1 337 ? 2.551 -0.098 4.969 1 98.56 337 ILE B O 1
ATOM 5395 N N . HIS B 1 338 ? 1.307 0.815 3.438 1 97.75 338 HIS B N 1
ATOM 5396 C CA . HIS B 1 338 ? 0.348 -0.283 3.459 1 97.75 338 HIS B CA 1
ATOM 5397 C C . HIS B 1 338 ? 0.923 -1.529 2.795 1 97.75 338 HIS B C 1
ATOM 5399 O O . HIS B 1 338 ? 1.713 -1.427 1.853 1 97.75 338 HIS B O 1
ATOM 5405 N N . LEU B 1 339 ? 0.463 -2.689 3.25 1 97.88 339 LEU B N 1
ATOM 5406 C CA . LEU B 1 339 ? 0.998 -3.986 2.848 1 97.88 339 LEU B CA 1
ATOM 5407 C C . LEU B 1 339 ? 0.073 -4.668 1.846 1 97.88 339 LEU B C 1
ATOM 5409 O O . LEU B 1 339 ? 0.354 -5.781 1.394 1 97.88 339 LEU B O 1
ATOM 5413 N N . GLY B 1 340 ? -1.017 -4.043 1.537 1 97.75 340 GLY B N 1
ATOM 5414 C CA . GLY B 1 340 ? -2.049 -4.539 0.641 1 97.75 340 GLY B CA 1
ATOM 5415 C C . GLY B 1 340 ? -3.328 -3.727 0.698 1 97.75 340 GLY B C 1
ATOM 5416 O O . GLY B 1 340 ? -3.373 -2.67 1.332 1 97.75 340 GLY B O 1
ATOM 5417 N N . PRO B 1 341 ? -4.316 -4.219 -0.031 1 96.88 341 PRO B N 1
ATOM 5418 C CA . PRO B 1 341 ? -5.617 -3.553 0.046 1 96.88 341 PRO B CA 1
ATOM 5419 C C . PRO B 1 341 ? -6.172 -3.506 1.468 1 96.88 341 PRO B C 1
ATOM 5421 O O . PRO B 1 341 ? -6.094 -4.496 2.197 1 96.88 341 PRO B O 1
ATOM 5424 N N . ILE B 1 342 ? -6.664 -2.346 1.793 1 96 342 ILE B N 1
ATOM 5425 C CA . ILE B 1 342 ? -7.199 -2.111 3.131 1 96 342 ILE B CA 1
ATOM 5426 C C . ILE B 1 342 ? -8.188 -0.953 3.096 1 96 342 ILE B C 1
ATOM 5428 O O . ILE B 1 342 ? -8.008 0.01 2.348 1 96 342 ILE B O 1
ATOM 5432 N N . GLY B 1 343 ? -9.234 -1.062 3.873 1 94.5 343 GLY B N 1
ATOM 5433 C CA . GLY B 1 343 ? -10.164 0.048 3.979 1 94.5 343 GLY B CA 1
ATOM 5434 C C . GLY B 1 343 ? -9.594 1.241 4.719 1 94.5 343 GLY B C 1
ATOM 5435 O O . GLY B 1 343 ? -8.703 1.09 5.555 1 94.5 343 GLY B O 1
ATOM 5436 N N . LEU B 1 344 ? -10.133 2.363 4.445 1 93.06 344 LEU B N 1
ATOM 5437 C CA . LEU B 1 344 ? -9.617 3.609 5.004 1 93.06 344 LEU B CA 1
ATOM 5438 C C . LEU B 1 344 ? -9.695 3.592 6.527 1 93.06 344 LEU B C 1
ATOM 5440 O O . LEU B 1 344 ? -8.727 3.959 7.203 1 93.06 344 LEU B O 1
ATOM 5444 N N . GLU B 1 345 ? -10.773 3.209 7.105 1 93.75 345 GLU B N 1
ATOM 5445 C CA . GLU B 1 345 ? -10.953 3.189 8.555 1 93.75 345 GLU B CA 1
ATOM 5446 C C . GLU B 1 345 ? -9.891 2.322 9.227 1 93.75 345 GLU B C 1
ATOM 5448 O O . GLU B 1 345 ? -9.273 2.742 10.211 1 93.75 345 GLU B O 1
ATOM 5453 N N . GLU B 1 346 ? -9.711 1.158 8.672 1 95.25 346 GLU B N 1
ATOM 5454 C CA . GLU B 1 346 ? -8.695 0.259 9.211 1 95.25 346 GLU B CA 1
ATOM 5455 C C . GLU B 1 346 ? -7.289 0.807 8.977 1 95.25 346 GLU B C 1
ATOM 5457 O O . GLU B 1 346 ? -6.414 0.673 9.836 1 95.25 346 GLU B O 1
ATOM 5462 N N . ALA B 1 347 ? -7.078 1.414 7.859 1 96.19 347 ALA B N 1
ATOM 5463 C CA . ALA B 1 347 ? -5.789 1.991 7.492 1 96.19 347 ALA B CA 1
ATOM 5464 C C . ALA B 1 347 ? -5.379 3.086 8.477 1 96.19 347 ALA B C 1
ATOM 5466 O O . ALA B 1 347 ? -4.188 3.293 8.719 1 96.19 347 ALA B O 1
ATOM 5467 N N . MET B 1 348 ? -6.367 3.689 9.078 1 96.12 348 MET B N 1
ATOM 5468 C CA . MET B 1 348 ? -6.09 4.848 9.922 1 96.12 348 MET B CA 1
ATOM 5469 C C . MET B 1 348 ? -5.977 4.441 11.391 1 96.12 348 MET B C 1
ATOM 5471 O O . MET B 1 348 ? -5.676 5.27 12.25 1 96.12 348 MET B O 1
ATOM 5475 N N . GLU B 1 349 ? -6.219 3.152 11.641 1 97.12 349 GLU B N 1
ATOM 5476 C CA . GLU B 1 349 ? -6.105 2.67 13.008 1 97.12 349 GLU B CA 1
ATOM 5477 C C . GLU B 1 349 ? -4.688 2.848 13.539 1 97.12 349 GLU B C 1
ATOM 5479 O O . GLU B 1 349 ? -3.719 2.459 12.883 1 97.12 349 GLU B O 1
ATOM 5484 N N . HIS B 1 350 ? -4.605 3.357 14.742 1 97.56 350 HIS B N 1
ATOM 5485 C CA . HIS B 1 350 ? -3.361 3.803 15.359 1 97.56 350 HIS B CA 1
ATOM 5486 C C . HIS B 1 350 ? -2.328 2.682 15.383 1 97.56 350 HIS B C 1
ATOM 5488 O O . HIS B 1 350 ? -1.221 2.842 14.867 1 97.56 350 HIS B O 1
ATOM 5494 N N . ARG B 1 351 ? -2.637 1.565 15.922 1 97.19 351 ARG B N 1
ATOM 5495 C CA . ARG B 1 351 ? -1.702 0.454 16.062 1 97.19 351 ARG B CA 1
ATOM 5496 C C . ARG B 1 351 ? -1.244 -0.052 14.703 1 97.19 351 ARG B C 1
ATOM 5498 O O . ARG B 1 351 ? -0.059 -0.327 14.5 1 97.19 351 ARG B O 1
ATOM 5505 N N . GLN B 1 352 ? -2.166 -0.145 13.781 1 96.44 352 GLN B N 1
ATOM 5506 C CA . GLN B 1 352 ? -1.859 -0.608 12.43 1 96.44 352 GLN B CA 1
ATOM 5507 C C . GLN B 1 352 ? -0.888 0.339 11.727 1 96.44 352 GLN B C 1
ATOM 5509 O O . GLN B 1 352 ? 0.065 -0.105 11.086 1 96.44 352 GLN B O 1
ATOM 5514 N N . THR B 1 353 ? -1.145 1.566 11.883 1 98.25 353 THR B N 1
ATOM 5515 C CA . THR B 1 353 ? -0.3 2.582 11.266 1 98.25 353 THR B CA 1
ATOM 5516 C C . THR B 1 353 ? 1.14 2.461 11.758 1 98.25 353 THR B C 1
ATOM 5518 O O . THR B 1 353 ? 2.076 2.447 10.961 1 98.25 353 THR B O 1
ATOM 5521 N N . LEU B 1 354 ? 1.3 2.322 13.039 1 98.62 354 LEU B N 1
ATOM 5522 C CA . LEU B 1 354 ? 2.639 2.268 13.609 1 98.62 354 LEU B CA 1
ATOM 5523 C C . LEU B 1 354 ? 3.344 0.972 13.227 1 98.62 354 LEU B C 1
ATOM 5525 O O . LEU B 1 354 ? 4.539 0.978 12.922 1 98.62 354 LEU B O 1
ATOM 5529 N N . GLU B 1 355 ? 2.648 -0.101 13.234 1 98 355 GLU B N 1
ATOM 5530 C CA . GLU B 1 355 ? 3.234 -1.388 12.875 1 98 355 GLU B CA 1
ATOM 5531 C C . GLU B 1 355 ? 3.701 -1.395 11.422 1 98 355 GLU B C 1
ATOM 5533 O O . GLU B 1 355 ? 4.809 -1.845 11.125 1 98 355 GLU B O 1
ATOM 5538 N N . LYS B 1 356 ? 2.861 -0.941 10.594 1 98.31 356 LYS B N 1
ATOM 5539 C CA . LYS B 1 356 ? 3.211 -0.909 9.18 1 98.31 356 LYS B CA 1
ATOM 5540 C C . LYS B 1 356 ? 4.363 0.057 8.922 1 98.31 356 LYS B C 1
ATOM 5542 O O . LYS B 1 356 ? 5.199 -0.186 8.047 1 98.31 356 LYS B O 1
ATOM 5547 N N . THR B 1 357 ? 4.352 1.169 9.617 1 98.81 357 THR B N 1
ATOM 5548 C CA . THR B 1 357 ? 5.469 2.104 9.531 1 98.81 357 THR B CA 1
ATOM 5549 C C . THR B 1 357 ? 6.773 1.432 9.945 1 98.81 357 THR B C 1
ATOM 5551 O O . THR B 1 357 ? 7.809 1.612 9.305 1 98.81 357 THR B O 1
ATOM 5554 N N . LYS B 1 358 ? 6.754 0.66 11.016 1 98.5 358 LYS B N 1
ATOM 5555 C CA . LYS B 1 358 ? 7.918 -0.086 11.484 1 98.5 358 LYS B CA 1
ATOM 5556 C C . LYS B 1 358 ? 8.398 -1.077 10.422 1 98.5 358 LYS B C 1
ATOM 5558 O O . LYS B 1 358 ? 9.594 -1.167 10.148 1 98.5 358 LYS B O 1
ATOM 5563 N N . ILE B 1 359 ? 7.465 -1.799 9.82 1 97.75 359 ILE B N 1
ATOM 5564 C CA . ILE B 1 359 ? 7.789 -2.777 8.789 1 97.75 359 ILE B CA 1
ATOM 5565 C C . ILE B 1 359 ? 8.469 -2.082 7.609 1 97.75 359 ILE B C 1
ATOM 5567 O O . ILE B 1 359 ? 9.469 -2.572 7.082 1 97.75 359 ILE B O 1
ATOM 5571 N N . LEU B 1 360 ? 7.902 -0.964 7.215 1 98.25 360 LEU B N 1
ATOM 5572 C CA . LEU B 1 360 ? 8.508 -0.225 6.113 1 98.25 360 LEU B CA 1
ATOM 5573 C C . LEU B 1 360 ? 9.906 0.259 6.488 1 98.25 360 LEU B C 1
ATOM 5575 O O . LEU B 1 360 ? 10.812 0.259 5.652 1 98.25 360 LEU B O 1
ATOM 5579 N N . GLY B 1 361 ? 10.078 0.721 7.758 1 97.5 361 GLY B N 1
ATOM 5580 C CA . GLY B 1 361 ? 11.406 1.088 8.219 1 97.5 361 GLY B CA 1
ATOM 5581 C C . GLY B 1 361 ? 12.43 -0.024 8.047 1 97.5 361 GLY B C 1
ATOM 5582 O O . GLY B 1 361 ? 13.555 0.22 7.617 1 97.5 361 GLY B O 1
ATOM 5583 N N . GLN B 1 362 ? 12.016 -1.224 8.344 1 96.31 362 GLN B N 1
ATOM 5584 C CA . GLN B 1 362 ? 12.891 -2.381 8.172 1 96.31 362 GLN B CA 1
ATOM 5585 C C . GLN B 1 362 ? 13.227 -2.602 6.699 1 96.31 362 GLN B C 1
ATOM 5587 O O . GLN B 1 362 ? 14.391 -2.803 6.344 1 96.31 362 GLN B O 1
ATOM 5592 N N . THR B 1 363 ? 12.211 -2.545 5.93 1 95.62 363 THR B N 1
ATOM 5593 C CA . THR B 1 363 ? 12.375 -2.723 4.492 1 95.62 363 THR B CA 1
ATOM 5594 C C . THR B 1 363 ? 13.344 -1.691 3.928 1 95.62 363 THR B C 1
ATOM 5596 O O . THR B 1 363 ? 14.25 -2.033 3.162 1 95.62 363 THR B O 1
ATOM 5599 N N . LEU B 1 364 ? 13.164 -0.451 4.309 1 95.19 364 LEU B N 1
ATOM 5600 C CA . LEU B 1 364 ? 14.016 0.63 3.822 1 95.19 364 LEU B CA 1
ATOM 5601 C C . LEU B 1 364 ? 15.469 0.41 4.238 1 95.19 364 LEU B C 1
ATOM 5603 O O . LEU B 1 364 ? 16.391 0.646 3.449 1 95.19 364 LEU B O 1
ATOM 5607 N N . SER B 1 365 ? 15.688 -0.057 5.438 1 93.62 365 SER B N 1
ATOM 5608 C CA . SER B 1 365 ? 17.047 -0.314 5.898 1 93.62 365 SER B CA 1
ATOM 5609 C C . SER B 1 365 ? 17.734 -1.385 5.055 1 93.62 365 SER B C 1
ATOM 5611 O O . SER B 1 365 ? 18.938 -1.302 4.785 1 93.62 365 SER B O 1
ATOM 5613 N N . ARG B 1 366 ? 16.969 -2.301 4.629 1 92.12 366 ARG B N 1
ATOM 5614 C CA . ARG B 1 366 ? 17.516 -3.434 3.889 1 92.12 366 ARG B CA 1
ATOM 5615 C C . ARG B 1 366 ? 17.891 -3.031 2.465 1 92.12 366 ARG B C 1
ATOM 5617 O O . ARG B 1 366 ? 18.719 -3.682 1.828 1 92.12 366 ARG B O 1
ATOM 5624 N N . PHE B 1 367 ? 17.25 -2.014 1.948 1 91.31 367 PHE B N 1
ATOM 5625 C CA . PHE B 1 367 ? 17.688 -1.465 0.668 1 91.31 367 PHE B CA 1
ATOM 5626 C C . PHE B 1 367 ? 19.141 -1.043 0.728 1 91.31 367 PHE B C 1
ATOM 5628 O O . PHE B 1 367 ? 19.891 -1.197 -0.249 1 91.31 367 PHE B O 1
ATOM 5635 N N . PHE B 1 368 ? 19.578 -0.542 1.804 1 87.19 368 PHE B N 1
ATOM 5636 C CA . PHE B 1 368 ? 20.938 -0.039 1.939 1 87.19 368 PHE B CA 1
ATOM 5637 C C . PHE B 1 368 ? 21.922 -1.186 2.139 1 87.19 368 PHE B C 1
ATOM 5639 O O . PHE B 1 368 ? 23.141 -0.984 2.096 1 87.19 368 PHE B O 1
ATOM 5646 N N . THR B 1 369 ? 21.375 -2.385 2.289 1 82.06 369 THR B N 1
ATOM 5647 C CA . THR B 1 369 ? 22.234 -3.561 2.416 1 82.06 369 THR B CA 1
ATOM 5648 C C . THR B 1 369 ? 22.422 -4.234 1.06 1 82.06 369 THR B C 1
ATOM 5650 O O . THR B 1 369 ? 23.516 -4.738 0.764 1 82.06 369 THR B O 1
ATOM 5653 N N . ILE B 1 370 ? 21.422 -4.312 0.308 1 77.31 370 ILE B N 1
ATOM 5654 C CA . ILE B 1 370 ? 21.453 -5.133 -0.899 1 77.31 370 ILE B CA 1
ATOM 5655 C C . ILE B 1 370 ? 22.047 -4.328 -2.051 1 77.31 370 ILE B C 1
ATOM 5657 O O . ILE B 1 370 ? 22.5 -4.895 -3.051 1 77.31 370 ILE B O 1
ATOM 5661 N N . LEU B 1 371 ? 21.922 -3.055 -2.008 1 67.62 371 LEU B N 1
ATOM 5662 C CA . LEU B 1 371 ? 22.328 -2.281 -3.174 1 67.62 371 LEU B CA 1
ATOM 5663 C C . LEU B 1 371 ? 23.844 -2.17 -3.244 1 67.62 371 LEU B C 1
ATOM 5665 O O . LEU B 1 371 ? 24.516 -1.963 -2.223 1 67.62 371 LEU B O 1
ATOM 5669 N N . PRO B 1 372 ? 24.281 -2.811 -4.426 1 56.66 372 PRO B N 1
ATOM 5670 C CA . PRO B 1 372 ? 25.734 -2.828 -4.59 1 56.66 372 PRO B CA 1
ATOM 5671 C C . PRO B 1 372 ? 26.375 -1.466 -4.328 1 56.66 372 PRO B C 1
ATOM 5673 O O . PRO B 1 372 ? 25.766 -0.43 -4.602 1 56.66 372 PRO B O 1
ATOM 5676 N N . LYS B 1 373 ? 27.469 -1.605 -3.557 1 49.22 373 LYS B N 1
ATOM 5677 C CA . LYS B 1 373 ? 28.312 -0.434 -3.393 1 49.22 373 LYS B CA 1
ATOM 5678 C C . LYS B 1 373 ? 28.906 0.013 -4.73 1 49.22 373 LYS B C 1
ATOM 5680 O O . LYS B 1 373 ? 29.297 -0.819 -5.551 1 49.22 373 LYS B O 1
#

Foldseek 3Di:
DFEEEEAQDAPLAGHQQLLLVLLLLLFDDDPYHRHRQYAFFLAPCLQVNLCVLFNFDKDWDFFAAQLRHTDIAIWGFGDDPRWTEIEEELCSRFALVVDPDQAQVQQQAGASLRVLVVVVVSVVVVTQEYEYGQPRGQYQLLLVNNQVNQPKDFPQADHGRRLLGGDDIGDDLVPGSCQRHAYEYADLAFFFCADCSAQLNVPVVRSHHDPVRSVSSRVSSVNHQVNCCVPVVDRRRPGTCCRGSNRSNVVVVSNVYYYDGNRVVSCVSRVVLVSLLVGQEYEYEYAEAAQCCCSRGNLNVSLVSNVVNVHHYAYEYQYYDPDNDPCCVSHVHYYYLDPDDDDPVVSSHHVNVSNSSSNVSNVVNCVVVPDDD/DFEEEEAQDAPLAGHQQLLLVLLLLLFDDDPYHRHRQYAFFLAPCLQVNLCVLFNFDKDWDFFAAQLRHTDIAIWGFGDDPRWTEIEEELCSRFALVVDPDQAQVQQQAGASLRVLVVVVVVVVVVTQEYEYGQPRGQYQLLQVNNQVNQPKDFPQADHGRRLLGGDDIGDDLVPGSCQRHAYEYADLFFFFCADCSAQLNVPVVRSHHDPVRSVSSRVSSVNHQVNCCVPVVDRRRPGTCCRGSNRSNVVVVSNVYYYDGNRVVSCVSSVVLVSLLVGQEYEYEYAEAAQCCCSRGNLNVSLVSNVVNVHHYAYEYQYYDPDNDPCCVSHVHYYYLDPDDDDPVVSSHHVNVSNSSSNVSNVVNCVVVPDDD

Nearest PDB structures (foldseek):
  3cwc-assembly1_B  TM=8.322E-01  e=1.027E-37  Salmonella enterica subsp. enterica serovar Typhimurium str. LT2
  3cwc-assembly1_A  TM=8.482E-01  e=1.203E-34  Salmonella enterica subsp. enterica serovar Typhimurium str. LT2
  1to6-assembly1_A  TM=8.371E-01  e=4.652E-33  Neisseria meningitidis serogroup A
  5txt-assembly2_D  TM=3.680E-01  e=4.265E+00  Saccharomyces cerevisiae S288C
  5txt-assembly1_B  TM=3.733E-01  e=6.147E+00  Saccharomyces cerevisiae S288C

Sequence (746 aa):
MDILAAIDSFKGSASSFELNQAVLNGWEDRKGRKINVPIADGGENTAEAIYYALRGTWRTIDGMDLLFRQRKISYLLTTWQGKNTAVIESAQALGLDLLDKPTDQTIRLASSYALGELIKDALLQEVEQIIVTLGGSGCSDGGLGLLQSLGASLEGYTEGNPLLSTKKLHFDRRNVLVSKVKLIIAADVTNPYTGQQGAAWQFGRQKGGIDTTLAFLDKQAGKIAQQIKDFWEVDLDDIPGSGAAGGIGGALFLLGAKMVSGFDLVSQITGLEKKIEQADVIITGEGRIDQQTIHGKVPYGVAVLAKKYRKPIIAICGSRDQELEGLSDFLPIVLSIHLGPIGLEEAMEHRQTLEKTKILGQTLSRFFTILPKMDILAAIDSFKGSASSFELNQAVLNGWEDRKGRKINVPIADGGENTAEAIYYALRGTWRTIDGMDLLFRQRKISYLLTTWQGKNTAVIESAQALGLDLLDKPTDQTIRLASSYALGELIKDALLQEVEQIIVTLGGSGCSDGGLGLLQSLGASLEGYTEGNPLLSTKKLHFDRRNVLVSKVKLIIAADVTNPYTGQQGAAWQFGRQKGGIDTTLAFLDKQAGKIAQQIKDFWEVDLDDIPGSGAAGGIGGALFLLGAKMVSGFDLVSQITGLEKKIEQADVIITGEGRIDQQTIHGKVPYGVAVLAKKYRKPIIAICGSRDQELEGLSDFLPIVLSIHLGPIGLEEAMEHRQTLEKTKILGQTLSRFFTILPK

Secondary structure (DSSP, 8-state):
--EEEEE--BTTTB-HHHHHHHHHHHSPP-SS-EEE----SSSTTHHHHHHHHH--EEEEEEEE-TT--EEEEEEEEEEETTEEEEEEETHHHHBGGGSSS--HHHHHH--SHHHHHHHHHHHHTT-SEEEEE-TTB---STTHHHHHHTT-EEET--SS-GGGT--EEE--GGG-GGGGSEEEEE------SSSTTSHHHHHTGGGT--HHHHHHHHHHHHHHHHHHHHHH---GGGSTTTTHHHHHHHHHHHTT-EEE-HHHHHHHHHTHHHHHHH-SEEEEEEEEESGGGGGT-HHHHHHHHHHHTT--EEEEEEEE-S--GGGGGT-S-EEE--SS-B-HHHHT-HHHHHHHHHHHHHHHHHHHHHS--/--EEEEE--BTTTB-HHHHHHHHHHHSPP-SS-EEE----SSSTTHHHHHHHHH--EEEEEEEE-TT--EEEEEEEEEEETTEEEEEEETHHHHBGGGSSS--HHHHHH--SHHHHHHHHHHHHTT-SEEEEE-TTB---STTHHHHHHTT-EEET--SS-HHHH--EEE--GGG-GGGGSEEEEE------SSSTTSHHHHHTGGGT--HHHHHHHHHHHHHHHHHHHHHH---GGGSTTTTHHHHHHHHHHHTT-EEE-HHHHHHHHHTHHHHHHH-SEEEEEEEEESGGGGGT-HHHHHHHHHHHTT--EEEEEEEE-S--GGGGGT-S-EEE--SS-B-HHHHT-HHHHHHHHHHHHHHHHHHHHHS--

Organism: Enterococcus faecium (strain ATCC BAA-472 / TX0016 / DO) (NCBI:txid333849)